Protein AF-A0A964G696-F1 (afdb_monomer)

Structure (mmCIF, N/CA/C/O backbone):
data_AF-A0A964G696-F1
#
_entry.id   AF-A0A964G696-F1
#
loop_
_atom_site.group_PDB
_atom_site.id
_atom_site.type_symbol
_atom_site.label_atom_id
_atom_site.label_alt_id
_atom_site.label_comp_id
_atom_site.label_asym_id
_atom_site.label_entity_id
_atom_site.label_seq_id
_atom_site.pdbx_PDB_ins_code
_atom_site.Cartn_x
_atom_site.Cartn_y
_atom_site.Cartn_z
_atom_site.occupancy
_atom_site.B_iso_or_equiv
_atom_site.auth_seq_id
_atom_site.auth_comp_id
_atom_site.auth_asym_id
_atom_site.auth_atom_id
_atom_site.pdbx_PDB_model_num
ATOM 1 N N . MET A 1 1 ? -50.874 -64.590 1.623 1.00 47.09 1 MET A N 1
ATOM 2 C CA . MET A 1 1 ? -50.664 -63.515 2.616 1.00 47.09 1 MET A CA 1
ATOM 3 C C . MET A 1 1 ? -51.056 -62.200 1.973 1.00 47.09 1 MET A C 1
ATOM 5 O O . MET A 1 1 ? -50.368 -61.728 1.080 1.00 47.09 1 MET A O 1
ATOM 9 N N . THR A 1 2 ? -52.239 -61.701 2.315 1.00 43.28 2 THR A N 1
ATOM 10 C CA . THR A 1 2 ? -52.857 -60.520 1.703 1.00 43.28 2 THR A CA 1
ATOM 11 C C . THR A 1 2 ? -52.390 -59.236 2.377 1.00 43.28 2 THR A C 1
ATOM 13 O O . THR A 1 2 ? -52.289 -59.161 3.595 1.00 43.28 2 THR A O 1
ATOM 16 N N . GLN A 1 3 ? -52.175 -58.209 1.561 1.00 49.41 3 GLN A N 1
ATOM 17 C CA . GLN A 1 3 ? -51.667 -56.861 1.851 1.00 49.41 3 GLN A CA 1
ATOM 18 C C . GLN A 1 3 ? -52.584 -55.996 2.756 1.00 49.41 3 GLN A C 1
ATOM 20 O O . GLN A 1 3 ? -52.529 -54.770 2.703 1.00 49.41 3 GLN A O 1
ATOM 25 N N . LYS A 1 4 ? -53.462 -56.614 3.560 1.00 48.78 4 LYS A N 1
ATOM 26 C CA . LYS A 1 4 ? -54.489 -55.938 4.373 1.00 48.78 4 LYS A CA 1
ATOM 27 C C . LYS A 1 4 ? -54.120 -55.736 5.846 1.00 48.78 4 LYS A C 1
ATOM 29 O O . LYS A 1 4 ? -54.767 -54.919 6.492 1.00 48.78 4 LYS A O 1
ATOM 34 N N . ASP A 1 5 ? -53.042 -56.348 6.335 1.00 48.78 5 ASP A N 1
ATOM 35 C CA . ASP A 1 5 ? -52.674 -56.273 7.762 1.00 48.78 5 ASP A CA 1
ATOM 36 C C . ASP A 1 5 ? -51.611 -55.203 8.088 1.00 48.78 5 ASP A C 1
ATOM 38 O O . ASP A 1 5 ? -51.265 -54.992 9.246 1.00 48.78 5 ASP A O 1
ATOM 42 N N . SER A 1 6 ? -51.119 -54.453 7.092 1.00 50.06 6 SER A N 1
ATOM 43 C CA . SER A 1 6 ? -50.058 -53.446 7.298 1.00 50.06 6 SER A CA 1
ATOM 44 C C . SER A 1 6 ? -50.560 -52.054 7.718 1.00 50.06 6 SER A C 1
ATOM 46 O O . SER A 1 6 ? -49.745 -51.208 8.081 1.00 50.06 6 SER A O 1
ATOM 48 N N . ASN A 1 7 ? -51.870 -51.782 7.678 1.00 47.19 7 ASN A N 1
ATOM 49 C CA . ASN A 1 7 ? -52.412 -50.433 7.920 1.00 47.19 7 ASN A CA 1
ATOM 50 C C . ASN A 1 7 ? -53.021 -50.221 9.317 1.00 47.19 7 ASN A C 1
ATOM 52 O O . ASN A 1 7 ? -53.468 -49.116 9.617 1.00 47.19 7 ASN A O 1
ATOM 56 N N . GLN A 1 8 ? -53.015 -51.225 10.200 1.00 48.66 8 GLN A N 1
ATOM 57 C CA . GLN A 1 8 ? -53.526 -51.060 11.570 1.00 48.66 8 GLN A CA 1
ATOM 58 C C . GLN A 1 8 ? -52.518 -50.441 12.555 1.00 48.66 8 GLN A C 1
ATOM 60 O O . GLN A 1 8 ? -52.926 -49.997 13.625 1.00 48.66 8 GLN A O 1
ATOM 65 N N . TYR A 1 9 ? -51.237 -50.318 12.192 1.00 50.59 9 TYR A N 1
ATOM 66 C CA . TYR A 1 9 ? -50.196 -49.796 13.092 1.00 50.59 9 TYR A CA 1
ATOM 67 C C . TYR A 1 9 ? -49.855 -48.307 12.919 1.00 50.59 9 TYR A C 1
ATOM 69 O O . TYR A 1 9 ? -49.037 -47.781 13.670 1.00 50.59 9 TYR A O 1
ATOM 77 N N . LEU A 1 10 ? -50.497 -47.593 11.987 1.00 53.25 10 LEU A N 1
ATOM 78 C CA . LEU A 1 10 ? -50.198 -46.177 11.708 1.00 53.25 10 LEU A CA 1
ATOM 79 C C . LEU A 1 10 ? -51.356 -45.218 12.001 1.00 53.25 10 LEU A C 1
ATOM 81 O O . LEU A 1 10 ? -51.322 -44.063 11.588 1.00 53.25 10 LEU A O 1
ATOM 85 N N . ASN A 1 11 ? -52.348 -45.641 12.789 1.00 53.19 11 ASN A N 1
ATOM 86 C CA . ASN A 1 11 ? -53.380 -44.736 13.302 1.00 53.19 11 ASN A CA 1
ATOM 87 C C . ASN A 1 11 ? -52.922 -44.034 14.597 1.00 53.19 11 ASN A C 1
ATOM 89 O O . ASN A 1 11 ? -53.646 -43.945 15.592 1.00 53.19 11 ASN A O 1
ATOM 93 N N . LEU A 1 12 ? -51.680 -43.542 14.595 1.00 59.53 12 LEU A N 1
ATOM 94 C CA . LEU A 1 12 ? -51.215 -42.574 15.579 1.00 59.53 12 LEU A CA 1
ATOM 95 C C . LEU A 1 12 ? -51.952 -41.269 15.283 1.00 59.53 12 LEU A C 1
ATOM 97 O O . LEU A 1 12 ? -51.550 -40.501 14.412 1.00 59.53 12 LEU A O 1
ATOM 101 N N . LYS A 1 13 ? -53.073 -41.053 15.987 1.00 69.75 13 LYS A N 1
ATOM 102 C CA . LYS A 1 13 ? -53.839 -39.798 15.968 1.00 69.75 13 LYS A CA 1
ATOM 103 C C . LYS A 1 13 ? -52.855 -38.626 15.953 1.00 69.75 13 LYS A C 1
ATOM 105 O O . LYS A 1 13 ? -52.020 -38.539 16.853 1.00 69.75 13 LYS A O 1
ATOM 110 N N . GLY A 1 14 ? -52.941 -37.749 14.949 1.00 74.44 14 GLY A N 1
ATOM 111 C CA . GLY A 1 14 ? -51.981 -36.653 14.731 1.00 74.44 14 GLY A CA 1
ATOM 112 C C . GLY A 1 14 ? -51.746 -35.767 15.964 1.00 74.44 14 GLY A C 1
ATOM 113 O O . GLY A 1 14 ? -50.665 -35.197 16.135 1.00 74.44 14 GLY A O 1
ATOM 114 N N . ASP A 1 15 ? -52.706 -35.742 16.887 1.00 79.19 15 ASP A N 1
ATOM 115 C CA . ASP A 1 15 ? -52.596 -35.083 18.186 1.00 79.19 15 ASP A CA 1
ATOM 116 C C . ASP A 1 15 ? -51.494 -35.669 19.082 1.00 79.19 15 ASP A C 1
ATOM 118 O O . ASP A 1 15 ? -50.809 -34.918 19.778 1.00 79.19 15 ASP A O 1
ATOM 122 N N . ASN A 1 16 ? -51.275 -36.987 19.059 1.00 81.56 16 ASN A N 1
ATOM 123 C CA . ASN A 1 16 ? -50.225 -37.636 19.848 1.00 81.56 16 ASN A CA 1
ATOM 124 C C . ASN A 1 16 ? -48.836 -37.318 19.290 1.00 81.56 16 ASN A C 1
ATOM 126 O O . ASN A 1 16 ? -47.954 -36.939 20.054 1.00 81.56 16 ASN A O 1
ATOM 130 N N . ILE A 1 17 ? -48.666 -37.354 17.965 1.00 82.81 17 ILE A N 1
ATOM 131 C CA . ILE A 1 17 ? -47.400 -36.981 17.311 1.00 82.81 17 ILE A CA 1
ATOM 132 C C . ILE A 1 17 ? -47.065 -35.511 17.603 1.00 82.81 17 ILE A C 1
ATOM 134 O O . ILE A 1 17 ? -45.935 -35.173 17.953 1.00 82.81 17 ILE A O 1
ATOM 138 N N . THR A 1 18 ? -48.062 -34.626 17.535 1.00 83.75 18 THR A N 1
ATOM 139 C CA . THR A 1 18 ? -47.873 -33.196 17.817 1.00 83.75 18 THR A CA 1
ATOM 140 C C . THR A 1 18 ? -47.471 -32.944 19.275 1.00 83.75 18 THR A C 1
ATOM 142 O O . THR A 1 18 ? -46.629 -32.083 19.550 1.00 83.75 18 THR A O 1
ATOM 145 N N . LYS A 1 19 ? -48.046 -33.697 20.222 1.00 91.00 19 LYS A N 1
ATOM 146 C CA . LYS A 1 19 ? -47.669 -33.640 21.642 1.00 91.00 19 LYS A CA 1
ATOM 147 C C . LYS A 1 19 ? -46.245 -34.147 21.871 1.00 91.00 19 LYS A C 1
ATOM 149 O O . LYS A 1 19 ? -45.488 -33.470 22.565 1.00 91.00 19 LYS A O 1
ATOM 154 N N . GLU A 1 20 ? -45.864 -35.256 21.239 1.00 91.38 20 GLU A N 1
ATOM 155 C CA . GLU A 1 20 ? -44.515 -35.833 21.310 1.00 91.38 20 GLU A CA 1
ATOM 156 C C . GLU A 1 20 ? -43.460 -34.839 20.794 1.00 91.38 20 GLU A C 1
ATOM 158 O O . GLU A 1 20 ? -42.480 -34.545 21.476 1.00 91.38 20 GLU A O 1
ATOM 163 N N . ILE A 1 21 ? -43.706 -34.217 19.633 1.00 90.62 21 ILE A N 1
ATOM 164 C CA . ILE A 1 21 ? -42.807 -33.210 19.045 1.00 90.62 21 ILE A CA 1
ATOM 165 C C . ILE A 1 21 ? -42.656 -31.997 19.970 1.00 90.62 21 ILE A C 1
ATOM 167 O O . ILE A 1 21 ? -41.546 -31.496 20.166 1.00 90.62 21 ILE A O 1
ATOM 171 N N . LYS A 1 22 ? -43.752 -31.509 20.570 1.00 93.50 22 LYS A N 1
ATOM 172 C CA . LYS A 1 22 ? -43.689 -30.398 21.536 1.00 93.50 22 LYS A CA 1
ATOM 173 C C . LYS A 1 22 ? -42.900 -30.776 22.791 1.00 93.50 22 LYS A C 1
ATOM 175 O O . LYS A 1 22 ? -42.138 -29.947 23.287 1.00 93.50 22 LYS A O 1
ATOM 180 N N . LEU A 1 23 ? -43.057 -32.003 23.286 1.00 94.81 23 LEU A N 1
ATOM 181 C CA . LEU A 1 23 ? -42.318 -32.509 24.442 1.00 94.81 23 LEU A CA 1
ATOM 182 C C . LEU A 1 23 ? -40.818 -32.617 24.142 1.00 94.81 23 LEU A C 1
ATOM 184 O O . LEU A 1 23 ? -40.006 -32.152 24.938 1.00 94.81 23 LEU A O 1
ATOM 188 N N . LEU A 1 24 ? -40.450 -33.162 22.980 1.00 93.56 24 LEU A N 1
ATOM 189 C CA . LEU A 1 24 ? -39.056 -33.279 22.550 1.00 93.56 24 LEU A CA 1
ATOM 190 C C . LEU A 1 24 ? -38.396 -31.908 22.370 1.00 93.56 24 LEU A C 1
ATOM 192 O O . LEU A 1 24 ? -37.274 -31.717 22.825 1.00 93.56 24 LEU A O 1
ATOM 196 N N . ARG A 1 25 ? -39.104 -30.922 21.801 1.00 91.94 25 ARG A N 1
ATOM 197 C CA . ARG A 1 25 ? -38.598 -29.541 21.695 1.00 91.94 25 ARG A CA 1
ATOM 198 C C . ARG A 1 25 ? -38.378 -28.885 23.056 1.00 91.94 25 ARG A C 1
ATOM 200 O O . ARG A 1 25 ? -37.387 -28.181 23.225 1.00 91.94 25 ARG A O 1
ATOM 207 N N . ARG A 1 26 ? -39.269 -29.120 24.028 1.00 92.31 26 ARG A N 1
ATOM 208 C CA . ARG A 1 26 ? -39.074 -28.649 25.411 1.00 92.31 26 ARG A CA 1
ATOM 209 C C . ARG A 1 26 ? -37.854 -29.306 26.044 1.00 92.31 26 ARG A C 1
ATOM 211 O O . ARG A 1 26 ? -36.957 -28.587 26.452 1.00 92.31 26 ARG A O 1
ATOM 218 N N . LYS A 1 27 ? -37.751 -30.639 25.990 1.00 93.44 27 LYS A N 1
ATOM 219 C CA . LYS A 1 27 ? -36.580 -31.372 26.500 1.00 93.44 27 LYS A CA 1
ATOM 220 C C . LYS A 1 27 ? -35.277 -30.909 25.850 1.00 93.44 27 LYS A C 1
ATOM 222 O O . LYS A 1 27 ? -34.290 -30.722 26.545 1.00 93.44 27 LYS A O 1
ATOM 227 N N . GLN A 1 28 ? -35.270 -30.678 24.538 1.00 90.25 28 GLN A N 1
ATOM 228 C CA . GLN A 1 28 ? -34.109 -30.131 23.839 1.00 90.25 28 GLN A CA 1
ATOM 229 C C . GLN A 1 28 ? -33.770 -28.720 24.337 1.00 90.25 28 GLN A C 1
ATOM 231 O O . GLN A 1 28 ? -32.606 -28.427 24.577 1.00 90.25 28 GLN A O 1
ATOM 236 N N . SER A 1 29 ? -34.766 -27.852 24.525 1.00 84.38 29 SER A N 1
ATOM 237 C CA . SER A 1 29 ? -34.552 -26.516 25.091 1.00 84.38 29 SER A CA 1
ATOM 238 C C . SER A 1 29 ? -34.012 -26.578 26.520 1.00 84.38 29 SER A C 1
ATOM 240 O O . SER A 1 29 ? -33.112 -25.813 26.849 1.00 84.38 29 SER A O 1
ATOM 242 N N . ASP A 1 30 ? -34.521 -27.491 27.344 1.00 84.00 30 ASP A N 1
ATOM 243 C CA . ASP A 1 30 ? -34.098 -27.678 28.734 1.00 84.00 30 ASP A CA 1
ATOM 244 C C . ASP A 1 30 ? -32.664 -28.218 28.811 1.00 84.00 30 ASP A C 1
ATOM 246 O O . ASP A 1 30 ? -31.877 -27.745 29.625 1.00 84.00 30 ASP A O 1
ATOM 250 N N . ILE A 1 31 ? -32.296 -29.141 27.913 1.00 83.88 31 ILE A N 1
ATOM 251 C CA . ILE A 1 31 ? -30.923 -29.647 27.773 1.00 83.88 31 ILE A CA 1
ATOM 252 C C . ILE A 1 31 ? -29.988 -28.540 27.291 1.00 83.88 31 ILE A C 1
ATOM 254 O O . ILE A 1 31 ? -28.876 -28.436 27.789 1.00 83.88 31 ILE A O 1
ATOM 258 N N . MET A 1 32 ? -30.417 -27.705 26.342 1.00 78.38 32 MET A N 1
ATOM 259 C CA . MET A 1 32 ? -29.575 -26.652 25.767 1.00 78.38 32 MET A CA 1
ATOM 260 C C . MET A 1 32 ? -29.472 -25.408 26.655 1.00 78.38 32 MET A C 1
ATOM 262 O O . MET A 1 32 ? -28.499 -24.674 26.534 1.00 78.38 32 MET A O 1
ATOM 266 N N . ASN A 1 33 ? -30.438 -25.141 27.538 1.00 77.94 33 ASN A N 1
ATOM 267 C CA . ASN A 1 33 ? -30.478 -23.925 28.360 1.00 77.94 33 ASN A CA 1
ATOM 268 C C . ASN A 1 33 ? -29.232 -23.722 29.249 1.00 77.94 33 ASN A C 1
ATOM 270 O O . ASN A 1 33 ? -28.712 -22.606 29.279 1.00 77.94 33 ASN A O 1
ATOM 274 N N . PRO A 1 34 ? -28.699 -24.755 29.930 1.00 67.62 34 PRO A N 1
ATOM 275 C CA . PRO A 1 34 ? -27.442 -24.656 30.672 1.00 67.62 34 PRO A CA 1
ATOM 276 C C . PRO A 1 34 ? -26.240 -24.293 29.790 1.00 67.62 34 PRO A C 1
ATOM 278 O O . PRO A 1 34 ? -25.375 -23.542 30.228 1.00 67.62 34 PRO A O 1
ATOM 281 N N . TYR A 1 35 ? -26.218 -24.767 28.540 1.00 64.19 35 TYR A N 1
ATOM 282 C CA . TYR A 1 35 ? -25.148 -24.508 27.564 1.00 64.19 35 TYR A CA 1
ATOM 283 C C . TYR A 1 35 ? -25.383 -23.253 26.711 1.00 64.19 35 TYR A C 1
ATOM 285 O O . TYR A 1 35 ? -24.509 -22.846 25.953 1.00 64.19 35 TYR A O 1
ATOM 293 N N . ARG A 1 36 ? -26.565 -22.634 26.820 1.00 62.12 36 ARG A N 1
ATOM 294 C CA . ARG A 1 36 ? -26.871 -21.308 26.265 1.00 62.12 36 ARG A CA 1
ATOM 295 C C . ARG A 1 36 ? -26.379 -20.177 27.149 1.00 62.12 36 ARG A C 1
ATOM 297 O O . ARG A 1 36 ? -26.422 -19.027 26.714 1.00 62.12 36 ARG A O 1
ATOM 304 N N . ARG A 1 37 ? -25.929 -20.470 28.373 1.00 52.91 37 ARG A N 1
ATOM 305 C CA . ARG A 1 37 ? -25.143 -19.482 29.097 1.00 52.91 37 ARG A CA 1
ATOM 306 C C . ARG A 1 37 ? -23.894 -19.213 28.257 1.00 52.91 37 ARG A C 1
ATOM 308 O O . ARG A 1 37 ? -23.251 -20.179 27.844 1.00 52.91 37 ARG A O 1
ATOM 315 N N . PRO A 1 38 ? -23.576 -17.947 27.948 1.00 58.44 38 PRO A N 1
ATOM 316 C CA . PRO A 1 38 ? -22.376 -17.651 27.189 1.00 58.44 38 PRO A CA 1
ATOM 317 C C . PRO A 1 38 ? -21.189 -18.288 27.915 1.00 58.44 38 PRO A C 1
ATOM 319 O O . PRO A 1 38 ? -21.147 -18.310 29.149 1.00 58.44 38 PRO A O 1
ATOM 322 N N . ILE A 1 39 ? -20.259 -18.865 27.153 1.00 50.28 39 ILE A N 1
ATOM 323 C CA . ILE A 1 39 ? -19.068 -19.558 27.677 1.00 50.28 39 ILE A CA 1
ATOM 324 C C . ILE A 1 39 ? -18.286 -18.657 28.657 1.00 50.28 39 ILE A C 1
ATOM 326 O O . ILE A 1 39 ? -17.635 -19.162 29.567 1.00 50.28 39 ILE A O 1
ATOM 330 N N . SER A 1 40 ? -18.459 -17.333 28.562 1.00 47.84 40 SER A N 1
ATOM 331 C CA . SER A 1 40 ? -17.992 -16.331 29.530 1.00 47.84 40 SER A CA 1
ATOM 332 C C . SER A 1 40 ? -18.479 -16.526 30.975 1.00 47.84 40 SER A C 1
ATOM 334 O O . SER A 1 40 ? -17.902 -15.954 31.888 1.00 47.84 40 SER A O 1
ATOM 336 N N . SER A 1 41 ? -19.509 -17.338 31.222 1.00 50.50 41 SER A N 1
ATOM 337 C CA . SER A 1 41 ? -20.069 -17.575 32.563 1.00 50.50 41 SER A CA 1
ATOM 338 C C . SER A 1 41 ? -19.532 -18.819 33.281 1.00 50.50 41 SER A C 1
ATOM 340 O O . SER A 1 41 ? -19.914 -19.060 34.426 1.00 50.50 41 SER A O 1
ATOM 342 N N . ILE A 1 42 ? -18.700 -19.639 32.624 1.00 52.41 42 ILE A N 1
ATOM 343 C CA . ILE A 1 42 ? -18.319 -20.972 33.132 1.00 52.41 42 ILE A CA 1
ATOM 344 C C . ILE A 1 42 ? -16.922 -20.993 33.783 1.00 52.41 42 ILE A C 1
ATOM 346 O O . ILE A 1 42 ? -16.623 -21.931 34.515 1.00 52.41 42 ILE A O 1
ATOM 350 N N . LEU A 1 43 ? -16.101 -19.946 33.642 1.00 52.47 43 LEU A N 1
ATOM 351 C CA . LEU A 1 43 ? -14.835 -19.820 34.380 1.00 52.47 43 LEU A CA 1
ATOM 352 C C . LEU A 1 43 ? -14.633 -18.376 34.873 1.00 52.47 43 LEU A C 1
ATOM 354 O O . LEU A 1 43 ? -14.249 -17.521 34.080 1.00 52.47 43 LEU A O 1
ATOM 358 N N . PRO A 1 44 ? -14.884 -18.087 36.165 1.00 47.56 44 PRO A N 1
ATOM 359 C CA . PRO A 1 44 ? -14.639 -16.792 36.785 1.00 47.56 44 PRO A CA 1
ATOM 360 C C . PRO A 1 44 ? -13.194 -16.715 37.296 1.00 47.56 44 PRO A C 1
ATOM 362 O O . PRO A 1 44 ? -12.949 -16.335 38.437 1.00 47.56 44 PRO A O 1
ATOM 365 N N . GLU A 1 45 ? -12.216 -17.099 36.478 1.00 53.97 45 GLU A N 1
ATOM 366 C CA . GLU A 1 45 ? -10.932 -16.419 36.613 1.00 53.97 45 GLU A CA 1
ATOM 367 C C . GLU A 1 45 ? -11.196 -15.034 36.037 1.00 53.97 45 GLU A C 1
ATOM 369 O O . GLU A 1 45 ? -11.370 -14.893 34.828 1.00 53.97 45 GLU A O 1
ATOM 374 N N . GLU A 1 46 ? -11.401 -14.052 36.920 1.00 53.25 46 GLU A N 1
ATOM 375 C CA . GLU A 1 46 ? -11.688 -12.663 36.570 1.00 53.25 46 GLU A CA 1
ATOM 376 C C . GLU A 1 46 ? -10.768 -12.230 35.427 1.00 53.25 46 GLU A C 1
ATOM 378 O O . GLU A 1 46 ? -9.565 -12.025 35.616 1.00 53.25 46 GLU A O 1
ATOM 383 N N . ARG A 1 47 ? -11.320 -12.126 34.214 1.00 57.66 47 ARG A N 1
ATOM 384 C CA . ARG A 1 47 ? -10.562 -11.657 33.060 1.00 57.66 47 ARG A CA 1
ATOM 385 C C . ARG A 1 47 ? -10.164 -10.221 33.358 1.00 57.66 47 ARG A C 1
ATOM 387 O O . ARG A 1 47 ? -10.981 -9.309 33.246 1.00 57.66 47 ARG A O 1
ATOM 394 N N . GLN A 1 48 ? -8.902 -10.010 33.730 1.00 58.06 48 GLN A N 1
ATOM 395 C CA . GLN A 1 48 ? -8.370 -8.687 34.086 1.00 58.06 48 GLN A CA 1
ATOM 396 C C . GLN A 1 48 ? -8.656 -7.627 33.003 1.00 58.06 48 GLN A C 1
ATOM 398 O O . GLN A 1 48 ? -8.795 -6.443 33.310 1.00 58.06 48 GLN A O 1
ATOM 403 N N . VAL A 1 49 ? -8.806 -8.067 31.749 1.00 62.38 49 VAL A N 1
ATOM 404 C CA . VAL A 1 49 ? -9.026 -7.244 30.550 1.00 62.38 49 VAL A CA 1
ATOM 405 C C . VAL A 1 49 ? -10.430 -6.633 30.462 1.00 62.38 49 VAL A C 1
ATOM 407 O O . VAL A 1 49 ? -10.606 -5.622 29.786 1.00 62.38 49 VAL A O 1
ATOM 410 N N . GLU A 1 50 ? -11.431 -7.178 31.161 1.00 69.50 50 GLU A N 1
ATOM 411 C CA . GLU A 1 50 ? -12.778 -6.584 31.173 1.00 69.50 50 GLU A CA 1
ATOM 412 C C . GLU A 1 50 ? -12.835 -5.294 32.002 1.00 69.50 50 GLU A C 1
ATOM 414 O O . GLU A 1 50 ? -13.596 -4.382 31.679 1.00 69.50 50 GLU A O 1
ATOM 419 N N . ASN A 1 51 ? -11.982 -5.185 33.026 1.00 79.31 51 ASN A N 1
ATOM 420 C CA . ASN A 1 51 ? -12.033 -4.093 33.999 1.00 79.31 51 ASN A CA 1
ATOM 421 C C . ASN A 1 51 ? -10.811 -3.165 33.961 1.00 79.31 51 ASN A C 1
ATOM 423 O O . ASN A 1 51 ? -10.864 -2.080 34.537 1.00 79.31 51 ASN A O 1
ATOM 427 N N . THR A 1 52 ? -9.734 -3.554 33.272 1.00 89.12 52 THR A N 1
ATOM 428 C CA . THR A 1 52 ? -8.471 -2.802 33.254 1.00 89.12 52 THR A CA 1
ATOM 429 C C . THR A 1 52 ? -8.072 -2.442 31.829 1.00 89.12 52 THR A C 1
ATOM 431 O O . THR A 1 52 ? -8.143 -3.269 30.916 1.00 89.12 52 THR A O 1
ATOM 434 N N . LEU A 1 53 ? -7.639 -1.196 31.630 1.00 92.06 53 LEU A N 1
ATOM 435 C CA . LEU A 1 53 ? -7.043 -0.773 30.367 1.00 92.06 53 LEU A CA 1
ATOM 436 C C . LEU A 1 53 ? -5.689 -1.470 30.185 1.00 92.06 53 LEU A C 1
ATOM 438 O O . LEU A 1 53 ? -4.878 -1.509 31.106 1.00 92.06 53 LEU A O 1
ATOM 442 N N . LEU A 1 54 ? -5.435 -1.994 28.985 1.00 90.94 54 LEU A N 1
ATOM 443 C CA . LEU A 1 54 ? -4.151 -2.604 28.610 1.00 90.94 54 LEU A CA 1
ATOM 444 C C . LEU A 1 54 ? -3.047 -1.569 28.353 1.00 90.94 54 LEU A C 1
ATOM 446 O O . LEU A 1 54 ? -1.931 -1.938 27.997 1.00 90.94 54 LEU A O 1
ATOM 450 N N . PHE A 1 55 ? -3.371 -0.287 28.485 1.00 91.38 55 PHE A N 1
ATOM 451 C CA . PHE A 1 55 ? -2.525 0.818 28.077 1.00 91.38 55 PHE A CA 1
ATOM 452 C C . PHE A 1 55 ? -2.656 1.994 29.036 1.00 91.38 55 PHE A C 1
ATOM 454 O O . PHE A 1 55 ? -3.710 2.211 29.640 1.00 91.38 55 PHE A O 1
ATOM 461 N N . ASP A 1 56 ? -1.583 2.767 29.148 1.00 92.88 56 ASP A N 1
ATOM 462 C CA . ASP A 1 56 ? -1.587 4.036 29.854 1.00 92.88 56 ASP A CA 1
ATOM 463 C C . ASP A 1 56 ? -2.048 5.133 28.892 1.00 92.88 56 ASP A C 1
ATOM 465 O O . ASP A 1 56 ? -1.384 5.462 27.906 1.00 92.88 56 ASP A O 1
ATOM 469 N N . GLU A 1 57 ? -3.209 5.731 29.171 1.00 88.19 57 GLU A N 1
ATOM 470 C CA . GLU A 1 57 ? -3.807 6.726 28.276 1.00 88.19 57 GLU A CA 1
ATOM 471 C C . GLU A 1 57 ? -2.886 7.916 27.978 1.00 88.19 57 GLU A C 1
ATOM 473 O O . GLU A 1 57 ? -3.084 8.595 26.965 1.00 88.19 57 GLU A O 1
ATOM 478 N N . LYS A 1 58 ? -1.914 8.224 28.843 1.00 87.12 58 LYS A N 1
ATOM 479 C CA . LYS A 1 58 ? -0.987 9.332 28.634 1.00 87.12 58 LYS A CA 1
ATOM 480 C C . LYS A 1 58 ? 0.215 8.878 27.811 1.00 87.12 58 LYS A C 1
ATOM 482 O O . LYS A 1 58 ? 0.430 9.431 26.734 1.00 87.12 58 LYS A O 1
ATOM 487 N N . THR A 1 59 ? 0.953 7.880 28.284 1.00 91.81 59 THR A N 1
ATOM 488 C CA . THR A 1 59 ? 2.194 7.407 27.662 1.00 91.81 59 THR A CA 1
ATOM 489 C C . THR A 1 59 ? 1.943 6.795 26.287 1.00 91.81 59 THR A C 1
ATOM 491 O O . THR A 1 59 ? 2.637 7.143 25.332 1.00 91.81 59 THR A O 1
ATOM 494 N N . ASP A 1 60 ? 0.914 5.960 26.129 1.00 94.44 60 ASP A N 1
ATOM 495 C CA . ASP A 1 60 ? 0.622 5.345 24.830 1.00 94.44 60 ASP A CA 1
ATOM 496 C C . ASP A 1 60 ? 0.087 6.368 23.820 1.00 94.44 60 ASP A C 1
ATOM 498 O O . ASP A 1 60 ? 0.454 6.339 22.643 1.00 94.44 60 ASP A O 1
ATOM 502 N N . SER A 1 61 ? -0.715 7.342 24.268 1.00 90.31 61 SER A N 1
ATOM 503 C CA . SER A 1 61 ? -1.164 8.436 23.394 1.00 90.31 61 SER A CA 1
ATOM 504 C C . SER A 1 61 ? -0.009 9.324 22.927 1.00 90.31 61 SER A C 1
ATOM 506 O O . SER A 1 61 ? -0.052 9.813 21.798 1.00 90.31 61 SER A O 1
ATOM 508 N N . GLU A 1 62 ? 1.007 9.547 23.766 1.00 92.44 62 GLU A N 1
ATOM 509 C CA . GLU A 1 62 ? 2.239 10.254 23.391 1.00 92.44 62 GLU A CA 1
ATOM 510 C C . GLU A 1 62 ? 3.033 9.453 22.348 1.00 92.44 62 GLU A C 1
ATOM 512 O O . GLU A 1 62 ? 3.375 10.001 21.302 1.00 92.44 62 GLU A O 1
ATOM 517 N N . ALA A 1 63 ? 3.202 8.140 22.537 1.00 94.44 63 ALA A N 1
ATOM 518 C CA . ALA A 1 63 ? 3.871 7.280 21.557 1.00 94.44 63 ALA A CA 1
ATOM 519 C C . ALA A 1 63 ? 3.148 7.252 20.193 1.00 94.44 63 ALA A C 1
ATOM 521 O O . ALA A 1 63 ? 3.775 7.303 19.129 1.00 94.44 63 ALA A O 1
ATOM 522 N N . TYR A 1 64 ? 1.813 7.207 20.200 1.00 94.81 64 TYR A N 1
ATOM 523 C CA . TYR A 1 64 ? 1.009 7.316 18.981 1.00 94.81 64 TYR A CA 1
ATOM 524 C C . TYR A 1 64 ? 1.113 8.690 18.339 1.00 94.81 64 TYR A C 1
ATOM 526 O O . TYR A 1 64 ? 1.220 8.787 17.115 1.00 94.81 64 TYR A O 1
ATOM 534 N N . TYR A 1 65 ? 1.101 9.750 19.142 1.00 93.81 65 TYR A N 1
ATOM 535 C CA . TYR A 1 65 ? 1.318 11.095 18.641 1.00 93.81 65 TYR A CA 1
ATOM 536 C C . TYR A 1 65 ? 2.682 11.206 17.966 1.00 93.81 65 TYR A C 1
ATOM 538 O O . TYR A 1 65 ? 2.724 11.633 16.822 1.00 93.81 65 TYR A O 1
ATOM 546 N N . ASP A 1 66 ? 3.768 10.741 18.578 1.00 93.56 66 ASP A N 1
ATOM 547 C CA . ASP A 1 66 ? 5.101 10.803 17.972 1.00 93.56 66 ASP A CA 1
ATOM 548 C C . ASP A 1 66 ? 5.136 10.079 16.623 1.00 93.56 66 ASP A C 1
ATOM 550 O O . ASP A 1 66 ? 5.632 10.621 15.630 1.00 93.56 66 ASP A O 1
ATOM 554 N N . ARG A 1 67 ? 4.503 8.901 16.544 1.00 94.31 67 ARG A N 1
ATOM 555 C CA . ARG A 1 67 ? 4.394 8.122 15.306 1.00 94.31 67 ARG A CA 1
ATOM 556 C C . ARG A 1 67 ? 3.576 8.828 14.223 1.00 94.31 67 ARG A C 1
ATOM 558 O O . ARG A 1 67 ? 3.956 8.781 13.054 1.00 94.31 67 ARG A O 1
ATOM 565 N N . PHE A 1 68 ? 2.449 9.444 14.577 1.00 94.12 68 PHE A N 1
ATOM 566 C CA . PHE A 1 68 ? 1.485 10.003 13.620 1.00 94.12 68 PHE A CA 1
ATOM 567 C C . PHE A 1 68 ? 1.561 11.531 13.468 1.00 94.12 68 PHE A C 1
ATOM 569 O O . PHE A 1 68 ? 0.849 12.093 12.637 1.00 94.12 68 PHE A O 1
ATOM 576 N N . SER A 1 69 ? 2.422 12.209 14.229 1.00 91.25 69 SER A N 1
ATOM 577 C CA . SER A 1 69 ? 2.581 13.674 14.283 1.00 91.25 69 SER A CA 1
ATOM 578 C C . SER A 1 69 ? 2.870 14.273 12.910 1.00 91.25 69 SER A C 1
ATOM 580 O O . SER A 1 69 ? 2.372 15.341 12.563 1.00 91.25 69 SER A O 1
ATOM 582 N N . ASN A 1 70 ? 3.612 13.528 12.093 1.00 88.00 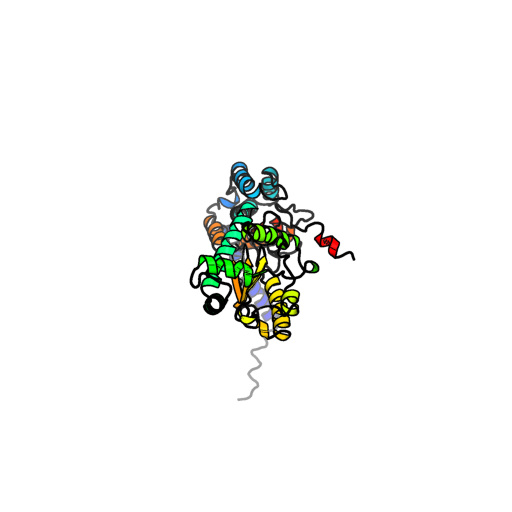70 ASN A N 1
ATOM 583 C CA . ASN A 1 70 ? 3.959 13.900 10.731 1.00 88.00 70 ASN A CA 1
ATOM 584 C C . ASN A 1 70 ? 2.816 13.696 9.728 1.00 88.00 70 ASN A C 1
ATOM 586 O O . ASN A 1 70 ? 3.049 13.866 8.540 1.00 88.00 70 ASN A O 1
ATOM 590 N N . TRP A 1 71 ? 1.611 13.280 10.115 1.00 88.69 71 TRP A N 1
ATOM 591 C CA . TRP A 1 71 ? 0.485 13.140 9.185 1.00 88.69 71 TRP A CA 1
ATOM 592 C C . TRP A 1 71 ? -0.074 14.510 8.759 1.00 88.69 71 TRP A C 1
ATOM 594 O O . TRP A 1 71 ? -0.261 15.395 9.592 1.00 88.69 71 TRP A O 1
ATOM 604 N N . GLU A 1 72 ? -0.376 14.690 7.465 1.00 83.19 72 GLU A N 1
ATOM 605 C CA . GLU A 1 72 ? -0.742 15.998 6.878 1.00 83.19 72 GLU A CA 1
ATOM 606 C C . GLU A 1 72 ? -1.991 16.627 7.522 1.00 83.19 72 GLU A C 1
ATOM 608 O O . GLU A 1 72 ? -2.109 17.846 7.591 1.00 83.19 72 GLU A O 1
ATOM 613 N N . GLY A 1 73 ? -2.916 15.815 8.042 1.00 79.06 73 GLY A N 1
ATOM 614 C CA . GLY A 1 73 ? -4.137 16.306 8.684 1.00 79.06 73 GLY A CA 1
ATOM 615 C C . GLY A 1 73 ? -4.009 16.669 10.168 1.00 79.06 73 GLY A C 1
ATOM 616 O O . GLY A 1 73 ? -5.050 16.892 10.784 1.00 79.06 73 GLY A O 1
ATOM 617 N N . SER A 1 74 ? -2.786 16.702 10.717 1.00 80.81 74 SER A N 1
ATOM 618 C CA . SER A 1 74 ? -2.445 17.038 12.111 1.00 80.81 74 SER A CA 1
ATOM 619 C C . SER A 1 74 ? -3.173 16.183 13.161 1.00 80.81 74 SER A C 1
ATOM 621 O O . SER A 1 74 ? -4.353 16.369 13.457 1.00 80.81 74 SER A O 1
ATOM 623 N N . ILE A 1 75 ? -2.452 15.244 13.776 1.00 92.12 75 ILE A N 1
ATOM 624 C CA . ILE A 1 75 ? -2.948 14.455 14.913 1.00 92.12 75 ILE A CA 1
ATOM 625 C C . ILE A 1 75 ? -2.383 15.038 16.205 1.00 92.12 75 ILE A C 1
ATOM 627 O O . ILE A 1 75 ? -1.205 15.360 16.269 1.00 92.12 75 ILE A O 1
ATOM 631 N N . SER A 1 76 ? -3.223 15.171 17.231 1.00 94.75 76 SER A N 1
ATOM 632 C CA . SER A 1 76 ? -2.817 15.557 18.585 1.00 94.75 76 SER A CA 1
ATOM 633 C C . SER A 1 76 ? -3.051 14.404 19.560 1.00 94.75 76 SER A C 1
ATOM 635 O O . SER A 1 76 ? -3.920 13.559 19.332 1.00 94.75 76 SER A O 1
ATOM 637 N N . THR A 1 77 ? -2.325 14.397 20.680 1.00 95.75 77 THR A N 1
ATOM 638 C CA . THR A 1 77 ? -2.557 13.456 21.793 1.00 95.75 77 THR A CA 1
ATOM 639 C C . THR A 1 77 ? -4.005 13.505 22.280 1.00 95.75 77 THR A C 1
ATOM 641 O O . THR A 1 77 ? -4.625 12.467 22.496 1.00 95.75 77 THR A O 1
ATOM 644 N N . LYS A 1 78 ? -4.584 14.713 22.368 1.00 95.81 78 LYS A N 1
ATOM 645 C CA . LYS A 1 78 ? -6.002 14.909 22.688 1.00 95.81 78 LYS A CA 1
ATOM 646 C C . LYS A 1 78 ? -6.905 14.176 21.693 1.00 95.81 78 LYS A C 1
ATOM 648 O O . LYS A 1 78 ? -7.774 13.436 22.123 1.00 95.81 78 LYS A O 1
ATOM 653 N N . LYS A 1 79 ? -6.670 14.319 20.383 1.00 95.88 79 LYS A N 1
ATOM 654 C CA . LYS A 1 79 ? -7.482 13.649 19.356 1.00 95.88 79 LYS A CA 1
ATOM 655 C C . LYS A 1 79 ? -7.408 12.123 19.460 1.00 95.88 79 LYS A C 1
ATOM 657 O O . LYS A 1 79 ? -8.418 11.457 19.278 1.00 95.88 79 LYS A O 1
ATOM 662 N N . ILE A 1 80 ? -6.228 11.572 19.748 1.00 96.62 80 ILE A N 1
ATOM 663 C CA . ILE A 1 80 ? -6.046 10.126 19.948 1.00 96.62 80 ILE A CA 1
ATOM 664 C C . ILE A 1 80 ? -6.848 9.648 21.164 1.00 96.62 80 ILE A C 1
ATOM 666 O O . ILE A 1 80 ? -7.588 8.672 21.058 1.00 96.62 80 ILE A O 1
ATOM 670 N N . ARG A 1 81 ? -6.761 10.369 22.288 1.00 96.69 81 ARG A N 1
ATOM 671 C CA . ARG A 1 81 ? -7.534 10.064 23.499 1.00 96.69 81 ARG A CA 1
ATOM 672 C C . ARG A 1 81 ? -9.038 10.179 23.260 1.00 96.69 81 ARG A C 1
ATOM 674 O O . ARG A 1 81 ? -9.784 9.280 23.626 1.00 96.69 81 ARG A O 1
ATOM 681 N N . ASP A 1 82 ? -9.477 11.254 22.611 1.00 96.88 82 ASP A N 1
ATOM 682 C CA . ASP A 1 82 ? -10.881 11.475 22.262 1.00 96.88 82 ASP A CA 1
ATOM 683 C C . ASP A 1 82 ? -11.386 10.361 21.327 1.00 96.88 82 ASP A C 1
ATOM 685 O O . ASP A 1 82 ? -12.497 9.869 21.501 1.00 96.88 82 ASP A O 1
ATOM 689 N N . TRP A 1 83 ? -10.556 9.891 20.387 1.00 97.62 83 TRP A N 1
ATOM 690 C CA . TRP A 1 83 ? -10.862 8.739 19.534 1.00 97.62 83 TRP A CA 1
ATOM 691 C C . TRP A 1 83 ? -11.004 7.434 20.329 1.00 97.62 83 TRP A C 1
ATOM 693 O O . TRP A 1 83 ? -12.009 6.744 20.171 1.00 97.62 83 TRP A O 1
ATOM 703 N N . LEU A 1 84 ? -10.073 7.126 21.238 1.00 97.56 84 LEU A N 1
ATOM 704 C CA . LEU A 1 84 ? -10.171 5.956 22.125 1.00 97.56 84 LEU A CA 1
ATOM 705 C C . LEU A 1 84 ? -11.389 6.037 23.064 1.00 97.56 84 LEU A C 1
ATOM 707 O O . LEU A 1 84 ? -12.006 5.025 23.381 1.00 97.56 84 LEU A O 1
ATOM 711 N N . ASN A 1 85 ? -11.800 7.238 23.465 1.00 97.06 85 ASN A N 1
ATOM 712 C CA . ASN A 1 85 ? -12.964 7.437 24.327 1.00 97.06 85 ASN A CA 1
ATOM 713 C C . ASN A 1 85 ? -14.318 7.301 23.615 1.00 97.06 85 ASN A C 1
ATOM 715 O O . ASN A 1 85 ? -15.345 7.283 24.290 1.00 97.06 85 ASN A O 1
ATOM 719 N N . GLN A 1 86 ? -14.349 7.151 22.285 1.00 97.81 86 GLN A N 1
ATOM 720 C CA . GLN A 1 86 ? -15.585 6.848 21.549 1.00 97.81 86 GLN A CA 1
ATOM 721 C C . GLN A 1 86 ? -16.010 5.371 21.647 1.00 97.81 86 GLN A C 1
ATOM 723 O O . GLN A 1 86 ? -17.159 5.048 21.314 1.00 97.81 86 GLN A O 1
ATOM 728 N N . PHE A 1 87 ? -15.106 4.486 22.086 1.00 97.81 87 PHE A N 1
ATOM 729 C CA . PHE A 1 87 ? -15.368 3.064 22.303 1.00 97.81 87 PHE A CA 1
ATOM 730 C C . PHE A 1 87 ? -16.040 2.839 23.668 1.00 97.81 87 PHE A C 1
ATOM 732 O O . PHE A 1 87 ? -15.617 3.384 24.687 1.00 97.81 87 PHE A O 1
ATOM 739 N N . GLU A 1 88 ? -17.125 2.066 23.663 1.00 96.88 88 GLU A N 1
ATOM 740 C CA . GLU A 1 88 ? -18.123 2.011 24.741 1.00 96.88 88 GLU A CA 1
ATOM 741 C C . GLU A 1 88 ? -17.667 1.229 25.975 1.00 96.88 88 GLU A C 1
ATOM 743 O O . GLU A 1 88 ? -18.019 1.597 27.093 1.00 96.88 88 GLU A O 1
ATOM 748 N N . THR A 1 89 ? -16.903 0.154 25.785 1.00 96.12 89 THR A N 1
ATOM 749 C CA . THR A 1 89 ? -16.445 -0.719 26.873 1.00 96.12 89 THR A CA 1
ATOM 750 C C . THR A 1 89 ? -14.926 -0.665 27.012 1.00 96.12 89 THR A C 1
ATOM 752 O O . THR A 1 89 ? -14.214 -0.334 26.062 1.00 96.12 89 THR A O 1
ATOM 755 N N . THR A 1 90 ? -14.404 -1.025 28.186 1.00 95.50 90 THR A N 1
ATOM 756 C CA . THR A 1 90 ? -12.956 -1.190 28.405 1.00 95.50 90 THR A CA 1
ATOM 757 C C . THR A 1 90 ? -12.360 -2.209 27.431 1.00 95.50 90 THR A C 1
ATOM 759 O O . THR A 1 90 ? -11.311 -1.954 26.844 1.00 95.50 90 THR A O 1
ATOM 762 N N . MET A 1 91 ? -13.072 -3.311 27.174 1.00 95.81 91 MET A N 1
ATOM 763 C CA . MET A 1 91 ? -12.687 -4.311 26.174 1.00 95.81 91 MET A CA 1
ATOM 764 C C . MET A 1 91 ? -12.584 -3.702 24.767 1.00 95.81 91 MET A C 1
ATOM 766 O O . MET A 1 91 ? -11.578 -3.887 24.085 1.00 95.81 91 MET A O 1
ATOM 770 N N . ASP A 1 92 ? -13.576 -2.909 24.351 1.00 97.56 92 ASP A N 1
ATOM 771 C CA . ASP A 1 92 ? -13.569 -2.242 23.046 1.00 97.56 92 ASP A CA 1
ATOM 772 C C . ASP A 1 92 ? -12.377 -1.275 22.932 1.00 97.56 92 ASP A C 1
ATOM 774 O O . ASP A 1 92 ? -11.684 -1.250 21.913 1.00 97.56 92 ASP A O 1
ATOM 778 N N . LYS A 1 93 ? -12.085 -0.512 23.995 1.00 97.44 93 LYS A N 1
ATOM 779 C CA . LYS A 1 93 ? -10.906 0.368 24.055 1.00 97.44 93 LYS A CA 1
ATOM 780 C C . LYS A 1 93 ? -9.600 -0.415 23.936 1.00 97.44 93 LYS A C 1
ATOM 782 O O . LYS A 1 93 ? -8.708 0.007 23.203 1.00 97.44 93 LYS A O 1
ATOM 787 N N . ASN A 1 94 ? -9.499 -1.556 24.612 1.00 96.88 94 ASN A N 1
ATOM 788 C CA . ASN A 1 94 ? -8.332 -2.434 24.570 1.00 96.88 94 ASN A CA 1
ATOM 789 C C . ASN A 1 94 ? -8.098 -3.001 23.163 1.00 96.88 94 ASN A C 1
ATOM 791 O O . ASN A 1 94 ? -6.981 -2.933 22.647 1.00 96.88 94 ASN A O 1
ATOM 795 N N . ILE A 1 95 ? -9.151 -3.474 22.490 1.00 97.94 95 ILE A N 1
ATOM 796 C CA . ILE A 1 95 ? -9.057 -3.942 21.101 1.00 97.94 95 ILE A CA 1
ATOM 797 C C . ILE A 1 95 ? -8.663 -2.787 20.167 1.00 97.94 95 ILE A C 1
ATOM 799 O O . ILE A 1 95 ? -7.769 -2.943 19.330 1.00 97.94 95 ILE A O 1
ATOM 803 N N . ALA A 1 96 ? -9.282 -1.612 20.314 1.00 98.19 96 ALA A N 1
ATOM 804 C CA . ALA A 1 96 ? -8.952 -0.432 19.518 1.00 98.19 96 ALA A CA 1
ATOM 805 C C . ALA A 1 96 ? -7.484 -0.008 19.686 1.00 98.19 96 ALA A C 1
ATOM 807 O O . ALA A 1 96 ? -6.813 0.283 18.692 1.00 98.19 96 ALA A O 1
ATOM 808 N N . HIS A 1 97 ? -6.978 -0.023 20.922 1.00 97.38 97 HIS A N 1
ATOM 809 C CA . HIS A 1 97 ? -5.576 0.221 21.249 1.00 97.38 97 HIS A CA 1
ATOM 810 C C . HIS A 1 97 ? -4.652 -0.791 20.558 1.00 97.38 97 HIS A C 1
ATOM 812 O O . HIS A 1 97 ? -3.712 -0.387 19.873 1.00 97.38 97 HIS A O 1
ATOM 818 N N . ILE A 1 98 ? -4.945 -2.095 20.646 1.00 97.38 98 ILE A N 1
ATOM 819 C CA . ILE A 1 98 ? -4.145 -3.143 19.989 1.00 97.38 98 ILE A CA 1
ATOM 820 C C . ILE A 1 98 ? -4.049 -2.876 18.481 1.00 97.38 98 ILE A C 1
ATOM 822 O O . ILE A 1 98 ? -2.948 -2.864 17.921 1.00 97.38 98 ILE A O 1
ATOM 826 N N . LEU A 1 99 ? -5.175 -2.579 17.825 1.00 98.25 99 LEU A N 1
ATOM 827 C CA . LEU A 1 99 ? -5.189 -2.272 16.392 1.00 98.25 99 LEU A CA 1
ATOM 828 C C . LEU A 1 99 ? -4.406 -1.000 16.062 1.00 98.25 99 LEU A C 1
ATOM 830 O O . LEU A 1 99 ? -3.659 -0.987 15.083 1.00 98.25 99 LEU A O 1
ATOM 834 N N . LEU A 1 100 ? -4.545 0.054 16.872 1.00 97.69 100 LEU A N 1
ATOM 835 C CA . LEU A 1 100 ? -3.809 1.305 16.694 1.00 97.69 100 LEU A CA 1
ATOM 836 C C . LEU A 1 100 ? -2.295 1.106 16.877 1.00 97.69 100 LEU A C 1
ATOM 838 O O . LEU A 1 100 ? -1.507 1.650 16.101 1.00 97.69 100 LEU A O 1
ATOM 842 N N . SER A 1 101 ? -1.879 0.262 17.826 1.00 96.88 101 SER A N 1
ATOM 843 C CA . SER A 1 101 ? -0.468 -0.055 18.079 1.00 96.88 101 SER A CA 1
ATOM 844 C C . SER A 1 101 ? 0.215 -0.692 16.864 1.00 96.88 101 SER A C 1
ATOM 846 O O . SER A 1 101 ? 1.371 -0.392 16.546 1.00 96.88 101 SER A O 1
ATOM 848 N N . LYS A 1 102 ? -0.525 -1.505 16.107 1.00 97.31 102 LYS A N 1
ATOM 849 C CA . LYS A 1 102 ? -0.033 -2.193 14.907 1.00 97.31 102 LYS A CA 1
ATOM 850 C C . LYS A 1 102 ? -0.349 -1.482 13.600 1.00 97.31 102 LYS A C 1
ATOM 852 O O . LYS A 1 102 ? 0.113 -1.900 12.540 1.00 97.31 102 LYS A O 1
ATOM 857 N N . PHE A 1 103 ? -1.061 -0.367 13.664 1.00 97.44 103 PHE A N 1
ATOM 858 C CA . PHE A 1 103 ? -1.475 0.392 12.498 1.00 97.44 103 PHE A CA 1
ATOM 859 C C . PHE A 1 103 ? -0.278 0.938 11.704 1.00 97.44 103 PHE A C 1
ATOM 861 O O . PHE A 1 103 ? 0.476 1.780 12.188 1.00 97.44 103 PHE A O 1
ATOM 868 N N . GLN A 1 104 ? -0.073 0.465 10.474 1.00 96.94 104 GLN A N 1
ATOM 869 C CA . GLN A 1 104 ? 1.073 0.818 9.635 1.00 96.94 104 GLN A CA 1
ATOM 870 C C . GLN A 1 104 ? 0.937 2.231 9.063 1.00 96.94 104 GLN A C 1
ATOM 872 O O . GLN A 1 104 ? 0.301 2.439 8.029 1.00 96.94 104 GLN A O 1
ATOM 877 N N . PHE A 1 105 ? 1.585 3.197 9.707 1.00 95.88 105 PHE A N 1
ATOM 878 C CA . PHE A 1 105 ? 1.730 4.543 9.170 1.00 95.88 105 PHE A CA 1
ATOM 879 C C . PHE A 1 105 ? 3.010 4.696 8.342 1.00 95.88 105 PHE A C 1
ATOM 881 O O . PHE A 1 105 ? 4.096 4.376 8.821 1.00 95.88 105 PHE A O 1
ATOM 888 N N . PHE A 1 106 ? 2.868 5.200 7.116 1.00 94.56 106 PHE A N 1
ATOM 889 C CA . PHE A 1 106 ? 3.970 5.557 6.225 1.00 94.56 106 PHE A CA 1
ATOM 890 C C . PHE A 1 106 ? 4.103 7.079 6.162 1.00 94.56 106 PHE A C 1
ATOM 892 O O . PHE A 1 106 ? 3.362 7.750 5.438 1.00 94.56 106 PHE A O 1
ATOM 899 N N . SER A 1 107 ? 5.051 7.628 6.921 1.00 92.94 107 SER A N 1
ATOM 900 C CA . SER A 1 107 ? 5.392 9.051 6.877 1.00 92.94 107 SER A CA 1
ATOM 901 C C . SER A 1 107 ? 5.978 9.451 5.516 1.00 92.94 107 SER A C 1
ATOM 903 O O . SER A 1 107 ? 6.304 8.610 4.675 1.00 92.94 107 SER A O 1
ATOM 905 N N . LYS A 1 108 ? 6.165 10.756 5.287 1.00 90.19 108 LYS A N 1
ATOM 906 C CA . LYS A 1 108 ? 6.839 11.252 4.079 1.00 90.19 108 LYS A CA 1
ATOM 907 C C . LYS A 1 108 ? 8.227 10.623 3.904 1.00 90.19 108 LYS A C 1
ATOM 909 O O . LYS A 1 108 ? 8.555 10.156 2.817 1.00 90.19 108 LYS A O 1
ATOM 914 N N . THR A 1 109 ? 9.003 10.557 4.983 1.00 91.75 109 THR A N 1
ATOM 915 C CA . THR A 1 109 ? 10.349 9.969 4.999 1.00 91.75 109 THR A CA 1
ATOM 916 C C . THR A 1 109 ? 10.319 8.462 4.734 1.00 91.75 109 THR A C 1
ATOM 918 O O . THR A 1 109 ? 11.193 7.939 4.034 1.00 91.75 109 THR A O 1
ATOM 921 N N . ASP A 1 110 ? 9.295 7.761 5.234 1.00 93.31 110 ASP A N 1
ATOM 922 C CA . ASP A 1 110 ? 9.093 6.336 4.943 1.00 93.31 110 ASP A CA 1
ATOM 923 C C . ASP A 1 110 ? 8.781 6.111 3.468 1.00 93.31 110 ASP A C 1
ATOM 925 O O . ASP A 1 110 ? 9.334 5.199 2.863 1.00 93.31 110 ASP A O 1
ATOM 929 N N . ILE A 1 111 ? 7.932 6.953 2.872 1.00 91.56 111 ILE A N 1
ATOM 930 C CA . ILE A 1 111 ? 7.585 6.891 1.448 1.00 91.56 111 ILE A CA 1
ATOM 931 C C . ILE A 1 111 ? 8.825 7.151 0.584 1.00 91.56 111 ILE A C 1
ATOM 933 O O . ILE A 1 111 ? 9.063 6.422 -0.378 1.00 91.56 111 ILE A O 1
ATOM 937 N N . GLU A 1 112 ? 9.639 8.152 0.922 1.00 90.62 112 GLU A N 1
ATOM 938 C CA . GLU A 1 112 ? 10.895 8.446 0.217 1.00 90.62 112 GLU A CA 1
ATOM 939 C C . GLU A 1 112 ? 11.876 7.267 0.305 1.00 90.62 112 GLU A C 1
ATOM 941 O O . GLU A 1 112 ? 12.448 6.843 -0.701 1.00 90.62 112 GLU A O 1
ATOM 946 N N . SER A 1 113 ? 12.016 6.669 1.488 1.00 92.62 113 SER A N 1
ATOM 947 C CA . SER A 1 113 ? 12.864 5.489 1.690 1.00 92.62 113 SER A CA 1
ATOM 948 C C . SER A 1 113 ? 12.332 4.250 0.966 1.00 92.62 113 SER A C 1
ATOM 950 O O . SER A 1 113 ? 13.103 3.552 0.309 1.00 92.62 113 SER A O 1
ATOM 952 N N . ALA A 1 114 ? 11.018 4.017 1.007 1.00 93.31 114 ALA A N 1
ATOM 953 C CA . ALA A 1 114 ? 10.354 2.947 0.270 1.00 93.31 114 ALA A CA 1
ATOM 954 C C . ALA A 1 114 ? 10.585 3.086 -1.235 1.00 93.31 114 ALA A C 1
ATOM 956 O O . ALA A 1 114 ? 10.894 2.110 -1.909 1.00 93.31 114 ALA A O 1
ATOM 957 N N . THR A 1 115 ? 10.493 4.310 -1.752 1.00 90.62 115 THR A N 1
ATOM 958 C CA . THR A 1 115 ? 10.694 4.623 -3.168 1.00 90.62 115 THR A CA 1
ATOM 959 C C . THR A 1 115 ? 12.123 4.314 -3.620 1.00 90.62 115 THR A C 1
ATOM 961 O O . THR A 1 115 ? 12.304 3.659 -4.646 1.00 90.62 115 THR A O 1
ATOM 964 N N . ARG A 1 116 ? 13.137 4.706 -2.833 1.00 91.12 116 ARG A N 1
ATOM 965 C CA . ARG A 1 116 ? 14.544 4.354 -3.100 1.00 91.12 116 ARG A CA 1
ATOM 966 C C . ARG A 1 116 ? 14.765 2.841 -3.096 1.00 91.12 116 ARG A 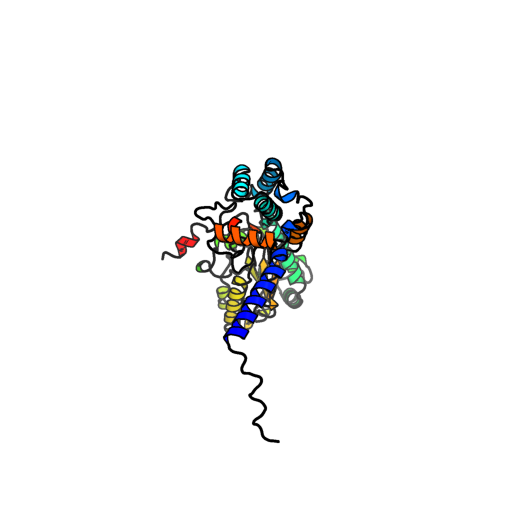C 1
ATOM 968 O O . ARG A 1 116 ? 15.327 2.305 -4.045 1.00 91.12 116 ARG A O 1
ATOM 975 N N . ASN A 1 117 ? 14.251 2.142 -2.083 1.00 94.00 117 ASN A N 1
ATOM 976 C C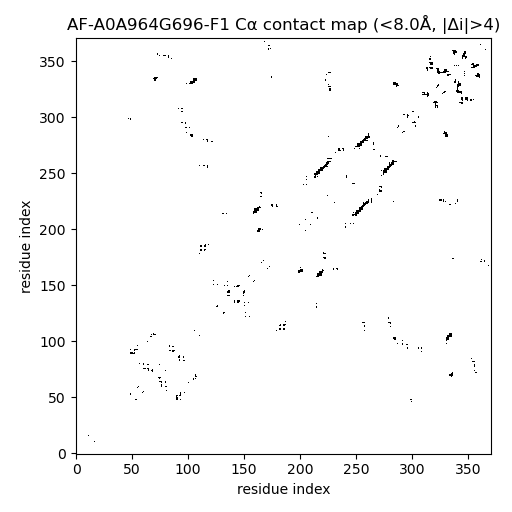A . ASN A 1 117 ? 14.378 0.685 -1.998 1.00 94.00 117 ASN A CA 1
ATOM 977 C C . ASN A 1 117 ? 13.696 -0.029 -3.174 1.00 94.00 117 ASN A C 1
ATOM 979 O O . ASN A 1 117 ? 14.226 -0.986 -3.730 1.00 94.00 117 ASN A O 1
ATOM 983 N N . LEU A 1 118 ? 12.515 0.441 -3.568 1.00 93.81 118 LEU A N 1
ATOM 984 C CA . LEU A 1 118 ? 11.778 -0.085 -4.709 1.00 93.81 118 LEU A CA 1
ATOM 985 C C . LEU A 1 118 ? 12.538 0.128 -6.025 1.00 93.81 118 LEU A C 1
ATOM 987 O O . LEU A 1 118 ? 12.529 -0.752 -6.882 1.00 93.81 118 LEU A O 1
ATOM 991 N N . GLN A 1 119 ? 13.227 1.258 -6.179 1.00 91.25 119 GLN A N 1
ATOM 992 C CA . GLN A 1 119 ? 14.089 1.510 -7.330 1.00 91.25 119 GLN A CA 1
ATOM 993 C C . GLN A 1 119 ? 15.289 0.552 -7.374 1.00 91.25 119 GLN A C 1
ATOM 995 O O . GLN A 1 119 ? 15.625 0.044 -8.443 1.00 91.25 119 GLN A O 1
ATOM 1000 N N . GLU A 1 120 ? 15.937 0.294 -6.239 1.00 92.12 120 GLU A N 1
ATOM 1001 C CA . GLU A 1 120 ? 17.028 -0.687 -6.150 1.00 92.12 120 GLU A CA 1
ATOM 1002 C C . GLU A 1 120 ? 16.530 -2.089 -6.512 1.00 92.12 120 GLU A C 1
ATOM 1004 O O . GLU A 1 120 ? 17.086 -2.716 -7.411 1.00 92.12 120 GLU A O 1
ATOM 1009 N N . LYS A 1 121 ? 15.401 -2.517 -5.929 1.00 95.75 121 LYS A N 1
ATOM 1010 C CA . LYS A 1 121 ? 14.741 -3.790 -6.262 1.00 95.75 121 LYS A CA 1
ATOM 1011 C C . LYS A 1 121 ? 14.411 -3.909 -7.747 1.00 95.75 121 LYS A C 1
ATOM 1013 O O . LYS A 1 121 ? 14.616 -4.973 -8.324 1.00 95.75 121 LYS A O 1
ATOM 1018 N N . LEU A 1 122 ? 13.910 -2.838 -8.368 1.00 95.06 122 LEU A N 1
ATOM 1019 C CA . LEU A 1 122 ? 13.644 -2.803 -9.806 1.00 95.06 122 LEU A CA 1
ATOM 1020 C C . LEU A 1 122 ? 14.927 -3.056 -10.599 1.00 95.06 122 LEU A C 1
ATOM 1022 O O . LEU A 1 122 ? 14.930 -3.875 -11.510 1.00 95.06 122 LEU A O 1
ATOM 1026 N N . LEU A 1 123 ? 16.018 -2.366 -10.269 1.00 94.19 123 LEU A N 1
ATOM 1027 C CA . LEU A 1 123 ? 17.276 -2.531 -10.993 1.00 94.19 123 LEU A CA 1
ATOM 1028 C C . LEU A 1 123 ? 17.837 -3.936 -10.809 1.00 94.19 123 LEU A C 1
ATOM 1030 O O . LEU A 1 123 ? 18.166 -4.566 -11.805 1.00 94.19 123 LEU A O 1
ATOM 1034 N N . ASP A 1 124 ? 17.875 -4.449 -9.583 1.00 95.38 124 ASP A N 1
ATOM 1035 C CA . ASP A 1 124 ? 18.370 -5.798 -9.294 1.00 95.38 124 ASP A CA 1
ATOM 1036 C C . ASP A 1 124 ? 17.554 -6.883 -10.005 1.00 95.38 124 ASP A C 1
ATOM 1038 O O . ASP A 1 124 ? 18.104 -7.896 -10.436 1.00 95.38 124 ASP A O 1
ATOM 1042 N N . LEU A 1 125 ? 16.247 -6.665 -10.158 1.00 96.38 125 LEU A N 1
ATOM 1043 C CA . LEU A 1 125 ? 15.362 -7.528 -10.933 1.00 96.38 125 LEU A CA 1
ATOM 1044 C C . LEU A 1 125 ? 15.697 -7.477 -12.429 1.00 96.38 125 LEU A C 1
ATOM 1046 O O . LEU A 1 125 ? 15.839 -8.520 -13.063 1.00 96.38 125 LEU A O 1
ATOM 1050 N N . LEU A 1 126 ? 15.899 -6.282 -12.990 1.00 95.94 126 LEU A N 1
ATOM 1051 C CA . LEU A 1 126 ? 16.244 -6.114 -14.405 1.00 95.94 126 LEU A CA 1
ATOM 1052 C C . LEU A 1 126 ? 17.660 -6.598 -14.746 1.00 95.94 126 LEU A C 1
ATOM 1054 O O . LEU A 1 126 ? 17.872 -7.095 -15.848 1.00 95.94 126 LEU A O 1
ATOM 1058 N N . LEU A 1 127 ? 18.610 -6.527 -13.808 1.00 95.44 127 LEU A N 1
ATOM 1059 C CA . LEU A 1 127 ? 19.961 -7.076 -13.981 1.00 95.44 127 LEU A CA 1
ATOM 1060 C C . LEU A 1 127 ? 19.973 -8.587 -14.224 1.00 95.44 127 LEU A C 1
ATOM 1062 O O . LEU A 1 127 ? 20.943 -9.110 -14.759 1.00 95.44 127 LEU A O 1
ATOM 1066 N N . ARG A 1 128 ? 18.927 -9.304 -13.812 1.00 95.94 128 ARG A N 1
ATOM 1067 C CA . ARG A 1 128 ? 18.832 -10.760 -13.983 1.00 95.94 128 ARG A CA 1
ATOM 1068 C C . ARG A 1 128 ? 18.253 -11.155 -15.342 1.00 95.94 128 ARG A C 1
ATOM 1070 O O . ARG A 1 128 ? 18.191 -12.341 -15.650 1.00 95.94 128 ARG A O 1
ATOM 1077 N N . LYS A 1 129 ? 17.808 -10.186 -16.150 1.00 95.38 129 LYS A N 1
ATOM 1078 C CA . LYS A 1 129 ? 17.182 -10.433 -17.451 1.00 95.38 129 LYS A CA 1
ATOM 1079 C C . LYS A 1 129 ? 18.236 -10.441 -18.561 1.00 95.38 129 LYS A C 1
ATOM 1081 O O . LYS A 1 129 ? 18.674 -9.387 -19.019 1.00 95.38 129 LYS A O 1
ATOM 1086 N N . GLU A 1 130 ? 18.634 -11.632 -19.012 1.00 95.19 130 GLU A N 1
ATOM 1087 C CA . GLU A 1 130 ? 19.707 -11.800 -20.012 1.00 95.19 130 GLU A CA 1
ATOM 1088 C C . GLU A 1 130 ? 19.398 -11.114 -21.351 1.00 95.19 130 GLU A C 1
ATOM 1090 O O . GLU A 1 130 ? 20.289 -10.562 -21.992 1.00 95.19 130 GLU A O 1
ATOM 1095 N N . ASN A 1 131 ? 18.129 -11.072 -21.766 1.00 94.19 131 ASN A N 1
ATOM 1096 C CA . ASN A 1 131 ? 17.728 -10.348 -22.973 1.00 94.19 131 ASN A CA 1
ATOM 1097 C C . ASN A 1 131 ? 18.057 -8.844 -22.890 1.00 94.19 131 ASN A C 1
ATOM 1099 O O . ASN A 1 131 ? 18.451 -8.251 -23.893 1.00 94.19 131 ASN A O 1
ATOM 1103 N N . LEU A 1 132 ? 17.969 -8.234 -21.700 1.00 95.12 132 LEU A N 1
ATOM 1104 C CA . LEU A 1 132 ? 18.357 -6.837 -21.491 1.00 95.12 132 LEU A CA 1
ATOM 1105 C C . LEU A 1 132 ? 19.880 -6.656 -21.521 1.00 95.12 132 LEU A C 1
ATOM 1107 O O . LEU A 1 132 ? 20.356 -5.666 -22.074 1.00 95.12 132 LEU A O 1
ATOM 1111 N N . TRP A 1 133 ? 20.645 -7.610 -20.981 1.00 95.19 133 TRP A N 1
ATOM 1112 C CA . TRP A 1 133 ? 22.110 -7.606 -21.082 1.00 95.19 133 TRP A CA 1
ATOM 1113 C C . TRP A 1 133 ? 22.588 -7.723 -22.523 1.00 95.19 133 TRP A C 1
ATOM 1115 O O . TRP A 1 133 ? 23.464 -6.969 -22.949 1.00 95.19 133 TRP A O 1
ATOM 1125 N N . LYS A 1 134 ? 21.989 -8.633 -23.293 1.00 94.56 134 LYS A N 1
ATOM 1126 C CA . LYS A 1 134 ? 22.265 -8.772 -24.722 1.00 94.56 134 LYS A CA 1
ATOM 1127 C C . LYS A 1 134 ? 22.010 -7.452 -25.455 1.00 94.56 134 LYS A C 1
ATOM 1129 O O . LYS A 1 134 ? 22.914 -6.929 -26.099 1.00 94.56 134 LYS A O 1
ATOM 1134 N N . ALA A 1 135 ? 20.841 -6.848 -25.248 1.00 93.69 135 ALA A N 1
ATOM 1135 C CA . ALA A 1 135 ? 20.497 -5.560 -25.846 1.00 93.69 135 ALA A CA 1
ATOM 1136 C C . ALA A 1 135 ? 21.434 -4.411 -25.426 1.00 93.69 135 ALA A C 1
ATOM 1138 O O . ALA A 1 135 ? 21.718 -3.518 -26.225 1.00 93.69 135 ALA A O 1
ATOM 1139 N N . PHE A 1 136 ? 21.941 -4.430 -24.191 1.00 94.94 136 PHE A N 1
ATOM 1140 C CA . PHE A 1 136 ? 22.945 -3.477 -23.718 1.00 94.94 136 PHE A CA 1
ATOM 1141 C C . PHE A 1 136 ? 24.294 -3.646 -24.425 1.00 94.94 136 PHE A C 1
ATOM 1143 O O . PHE A 1 136 ? 24.885 -2.654 -24.850 1.00 94.94 136 PHE A O 1
ATOM 1150 N N . ARG A 1 137 ? 24.773 -4.885 -24.595 1.00 95.00 137 ARG A N 1
ATOM 1151 C CA . ARG A 1 137 ? 26.030 -5.189 -25.308 1.00 95.00 137 ARG A CA 1
ATOM 1152 C C . ARG A 1 137 ? 25.953 -4.862 -26.798 1.00 95.00 137 ARG A C 1
ATOM 1154 O O . ARG A 1 137 ? 26.968 -4.477 -27.388 1.00 95.00 137 ARG A O 1
ATOM 1161 N N . ASP A 1 138 ? 24.770 -5.009 -27.382 1.00 94.19 138 ASP A N 1
ATOM 1162 C CA . ASP A 1 138 ? 24.509 -4.743 -28.797 1.00 94.19 138 ASP A CA 1
ATOM 1163 C C . ASP A 1 138 ? 24.328 -3.241 -29.090 1.00 94.19 138 ASP A C 1
ATOM 1165 O O . ASP A 1 138 ? 24.368 -2.829 -30.249 1.00 94.19 138 ASP A O 1
ATOM 1169 N N . ASP A 1 139 ? 24.183 -2.390 -28.064 1.00 92.38 139 ASP A N 1
ATOM 1170 C CA . ASP A 1 139 ? 24.052 -0.944 -28.244 1.00 92.38 139 ASP A CA 1
ATOM 1171 C C . ASP A 1 139 ? 25.401 -0.299 -28.629 1.00 92.38 139 ASP A C 1
ATOM 1173 O O . ASP A 1 139 ? 26.319 -0.237 -27.803 1.00 92.38 139 ASP A O 1
ATOM 1177 N N . PRO A 1 140 ? 25.543 0.265 -29.846 1.00 92.25 140 PRO A N 1
ATOM 1178 C CA . PRO A 1 140 ? 26.800 0.863 -30.293 1.00 92.25 140 PRO A CA 1
ATOM 1179 C C . PRO A 1 140 ? 27.176 2.138 -29.522 1.00 92.25 140 PRO A C 1
ATOM 1181 O O . PRO A 1 140 ? 28.307 2.603 -29.633 1.00 92.25 140 PRO A O 1
ATOM 1184 N N . LYS A 1 141 ? 26.244 2.734 -28.761 1.00 90.81 141 LYS A N 1
ATOM 1185 C CA . LYS A 1 141 ? 26.486 3.956 -27.974 1.00 90.81 141 LYS A CA 1
ATOM 1186 C C . LYS A 1 141 ? 27.066 3.677 -26.587 1.00 90.81 141 LYS A C 1
ATOM 1188 O O . LYS A 1 141 ? 27.420 4.622 -25.884 1.00 90.81 141 LYS A O 1
ATOM 1193 N N . VAL A 1 142 ? 27.133 2.414 -26.172 1.00 89.88 142 VAL A N 1
ATOM 1194 C CA . VAL A 1 142 ? 27.666 2.013 -24.869 1.00 89.88 142 VAL A CA 1
ATOM 1195 C C . VAL A 1 142 ? 29.170 1.776 -24.992 1.00 89.88 142 VAL A C 1
ATOM 1197 O O . VAL A 1 142 ? 29.610 0.873 -25.697 1.00 89.88 142 VAL A O 1
ATOM 1200 N N . ALA A 1 143 ? 29.964 2.584 -24.285 1.00 85.94 143 ALA A N 1
ATOM 1201 C CA . ALA A 1 143 ? 31.425 2.491 -24.318 1.00 85.94 143 ALA A CA 1
ATOM 1202 C C . ALA A 1 143 ? 31.975 1.336 -23.460 1.00 85.94 143 ALA A C 1
ATOM 1204 O O . ALA A 1 143 ? 32.915 0.658 -23.864 1.00 85.94 143 ALA A O 1
ATOM 1205 N N . LEU A 1 144 ? 31.387 1.107 -22.280 1.00 89.81 144 LEU A N 1
ATOM 1206 C CA . LEU A 1 144 ? 31.822 0.087 -21.323 1.00 89.81 144 LEU A CA 1
ATOM 1207 C C . LEU A 1 144 ? 30.814 -1.062 -21.288 1.00 89.81 144 LEU A C 1
ATOM 1209 O O . LEU A 1 144 ? 29.889 -1.074 -20.471 1.00 89.81 144 LEU A O 1
ATOM 1213 N N . LYS A 1 145 ? 30.995 -2.021 -22.198 1.00 88.06 145 LYS A N 1
ATOM 1214 C CA . LYS A 1 145 ? 30.228 -3.273 -22.194 1.00 88.06 145 LYS A CA 1
ATOM 1215 C C . LYS A 1 145 ? 30.561 -4.070 -20.925 1.00 88.06 145 LYS A C 1
ATOM 1217 O O . LYS A 1 145 ? 31.666 -3.961 -20.401 1.00 88.06 145 LYS A O 1
ATOM 1222 N N . ASP A 1 146 ? 29.585 -4.810 -20.403 1.00 89.31 146 ASP A N 1
ATOM 1223 C CA . ASP A 1 146 ? 29.716 -5.656 -19.200 1.00 89.31 146 ASP A CA 1
ATOM 1224 C C . ASP A 1 146 ? 30.017 -4.927 -17.874 1.00 89.31 146 ASP A C 1
ATOM 1226 O O . ASP A 1 146 ? 30.323 -5.556 -16.863 1.00 89.31 146 ASP A O 1
ATOM 1230 N N . ASN A 1 147 ? 29.871 -3.599 -17.830 1.00 94.38 147 ASN A N 1
ATOM 1231 C CA . ASN A 1 147 ? 29.926 -2.842 -16.583 1.00 94.38 147 ASN A CA 1
ATOM 1232 C C . ASN A 1 147 ? 28.520 -2.676 -15.980 1.00 94.38 147 ASN A C 1
ATOM 1234 O O . ASN A 1 147 ? 27.656 -2.037 -16.578 1.00 94.38 147 ASN A O 1
ATOM 1238 N N . GLU A 1 148 ? 28.295 -3.197 -14.770 1.00 93.75 148 GLU A N 1
ATOM 1239 C CA . GLU A 1 148 ? 26.983 -3.141 -14.104 1.00 93.75 148 GLU A CA 1
ATOM 1240 C C . GLU A 1 148 ? 26.490 -1.704 -13.860 1.00 93.75 148 GLU A C 1
ATOM 1242 O O . GLU A 1 148 ? 25.306 -1.414 -14.035 1.00 93.75 148 GLU A O 1
ATOM 1247 N N . ALA A 1 149 ? 27.378 -0.779 -13.484 1.00 92.31 149 ALA A N 1
ATOM 1248 C CA . ALA A 1 149 ? 26.994 0.609 -13.233 1.00 92.31 149 ALA A CA 1
ATOM 1249 C C . ALA A 1 149 ? 26.556 1.315 -14.529 1.00 92.31 149 ALA A C 1
ATOM 1251 O O . ALA A 1 149 ? 25.538 2.017 -14.538 1.00 92.31 149 ALA A O 1
ATOM 1252 N N . GLU A 1 150 ? 27.271 1.081 -15.632 1.00 92.19 150 GLU A N 1
ATOM 1253 C CA . GLU A 1 150 ? 26.893 1.595 -16.951 1.00 92.19 150 GLU A CA 1
ATOM 1254 C C . GLU A 1 150 ? 25.610 0.923 -17.462 1.00 92.19 150 GLU A C 1
ATOM 1256 O O . GLU A 1 150 ? 24.751 1.602 -18.028 1.00 92.19 150 GLU A O 1
ATOM 1261 N N . PHE A 1 151 ? 25.396 -0.364 -17.170 1.00 93.88 151 PHE A N 1
ATOM 1262 C CA . PHE A 1 151 ? 24.147 -1.053 -17.496 1.00 93.88 151 PHE A CA 1
ATOM 1263 C C . PHE A 1 151 ? 22.955 -0.493 -16.709 1.00 93.88 151 PHE A C 1
ATOM 1265 O O . PHE A 1 151 ? 21.931 -0.151 -17.301 1.00 93.88 151 PHE A O 1
ATOM 1272 N N . LYS A 1 152 ? 23.091 -0.271 -15.393 1.00 92.00 152 LYS A N 1
ATOM 1273 C CA . LYS A 1 152 ? 22.070 0.406 -14.566 1.00 92.00 152 LYS A CA 1
ATOM 1274 C C . LYS A 1 152 ? 21.727 1.791 -15.119 1.00 92.00 152 LYS A C 1
ATOM 1276 O O . LYS A 1 152 ? 20.554 2.170 -15.171 1.00 92.00 152 LYS A O 1
ATOM 1281 N N . LYS A 1 153 ? 22.732 2.555 -15.552 1.00 90.12 153 LYS A N 1
ATOM 1282 C CA . LYS A 1 153 ? 22.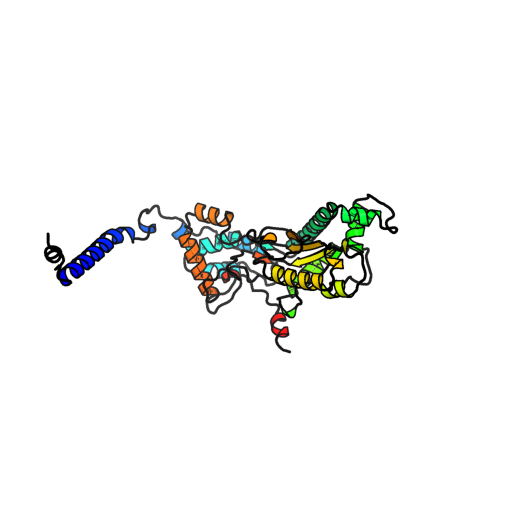547 3.870 -16.183 1.00 90.12 153 LYS A CA 1
ATOM 1283 C C . LYS A 1 153 ? 21.823 3.755 -17.527 1.00 90.12 153 LYS A C 1
ATOM 1285 O O . LYS A 1 153 ? 20.891 4.519 -17.783 1.00 90.12 153 LYS A O 1
ATOM 1290 N N . TRP A 1 154 ? 22.198 2.786 -18.358 1.00 91.81 154 TRP A N 1
ATOM 1291 C CA . TRP A 1 154 ? 21.541 2.501 -19.632 1.00 91.81 154 TRP A CA 1
ATOM 1292 C C . TRP A 1 154 ? 20.072 2.104 -19.449 1.00 91.81 154 TRP A C 1
ATOM 1294 O O . TRP A 1 154 ? 19.204 2.680 -20.110 1.00 91.81 154 TRP A O 1
ATOM 1304 N N . LEU A 1 155 ? 19.768 1.228 -18.483 1.00 91.38 155 LEU A N 1
ATOM 1305 C CA . LEU A 1 155 ? 18.401 0.828 -18.138 1.00 91.38 155 LEU A CA 1
ATOM 1306 C C . LEU A 1 155 ? 17.532 2.048 -17.806 1.00 91.38 155 LEU A C 1
ATOM 1308 O O . LEU A 1 155 ? 16.482 2.249 -18.419 1.00 91.38 155 LEU A O 1
ATOM 1312 N N . ARG A 1 156 ? 17.995 2.910 -16.890 1.00 87.56 156 ARG A N 1
ATOM 1313 C CA . ARG A 1 156 ? 17.276 4.130 -16.471 1.00 87.56 156 ARG A CA 1
ATOM 1314 C C . ARG A 1 156 ? 17.038 5.104 -17.626 1.00 87.56 156 ARG A C 1
ATOM 1316 O O . ARG A 1 156 ? 15.974 5.717 -17.724 1.00 87.56 156 ARG A O 1
ATOM 1323 N N . ASN A 1 157 ? 18.028 5.262 -18.499 1.00 84.50 157 ASN A N 1
ATOM 1324 C CA . ASN A 1 157 ? 17.988 6.282 -19.540 1.00 84.50 157 ASN A CA 1
ATOM 1325 C C . ASN A 1 157 ? 17.218 5.833 -20.781 1.00 84.50 157 ASN A C 1
ATOM 1327 O O . ASN A 1 157 ? 16.449 6.633 -21.329 1.00 84.50 157 ASN A O 1
ATOM 1331 N N . LYS A 1 158 ? 17.410 4.579 -21.208 1.00 85.19 158 LYS A N 1
ATOM 1332 C CA . LYS A 1 158 ? 16.968 4.078 -22.512 1.00 85.19 158 LYS A CA 1
ATOM 1333 C C . LYS A 1 158 ? 15.838 3.065 -22.435 1.00 85.19 158 LYS A C 1
ATOM 1335 O O . LYS A 1 158 ? 14.991 3.108 -23.321 1.00 85.19 158 LYS A O 1
ATOM 1340 N N . ILE A 1 159 ? 15.774 2.217 -21.413 1.00 89.94 159 ILE A N 1
ATOM 1341 C CA . ILE A 1 159 ? 14.851 1.072 -21.399 1.00 89.94 159 ILE A CA 1
ATOM 1342 C C . ILE A 1 159 ? 13.606 1.314 -20.558 1.00 89.94 159 ILE A C 1
ATOM 1344 O O . ILE A 1 159 ? 12.494 1.089 -21.030 1.00 89.94 159 ILE A O 1
ATOM 1348 N N . ILE A 1 160 ? 13.777 1.815 -19.338 1.00 89.38 160 ILE A N 1
ATOM 1349 C CA . ILE A 1 160 ? 12.664 1.982 -18.409 1.00 89.38 160 ILE A CA 1
ATOM 1350 C C . ILE A 1 160 ? 11.722 3.090 -18.914 1.00 89.38 160 ILE A C 1
ATOM 1352 O O . ILE A 1 160 ? 12.145 4.176 -19.336 1.00 89.38 160 ILE A O 1
ATOM 1356 N N . ARG A 1 161 ? 10.422 2.791 -18.900 1.00 87.62 161 ARG A N 1
ATOM 1357 C CA . ARG A 1 161 ? 9.305 3.657 -19.286 1.00 87.62 161 ARG A CA 1
ATOM 1358 C C . ARG A 1 161 ? 8.335 3.744 -18.116 1.00 87.62 161 ARG A C 1
ATOM 1360 O O . ARG A 1 161 ? 7.682 2.765 -17.772 1.00 87.62 161 ARG A O 1
ATOM 1367 N N . TYR A 1 162 ? 8.235 4.917 -17.508 1.00 84.75 162 TYR A N 1
ATOM 1368 C CA . TYR A 1 162 ? 7.307 5.153 -16.405 1.00 84.75 162 TYR A CA 1
ATOM 1369 C C . TYR A 1 162 ? 5.935 5.529 -16.960 1.00 84.75 162 TYR A C 1
ATOM 1371 O O . TYR A 1 162 ? 5.816 6.492 -17.718 1.00 84.75 162 TYR A O 1
ATOM 1379 N N . ALA A 1 163 ? 4.909 4.761 -16.602 1.00 81.56 163 ALA A N 1
ATOM 1380 C CA . ALA A 1 163 ? 3.560 4.929 -17.130 1.00 81.56 163 ALA A CA 1
ATOM 1381 C C . ALA A 1 163 ? 2.520 5.082 -16.006 1.00 81.56 163 ALA A C 1
ATOM 1383 O O . ALA A 1 163 ? 2.670 4.544 -14.909 1.00 81.56 163 ALA A O 1
ATOM 1384 N N . MET A 1 164 ? 1.443 5.827 -16.281 1.00 77.25 164 MET A N 1
ATOM 1385 C CA . MET A 1 164 ? 0.325 6.033 -15.342 1.00 77.25 164 MET A CA 1
ATOM 1386 C C . MET A 1 164 ? -0.734 4.928 -15.421 1.00 77.25 164 MET A C 1
ATOM 1388 O O . MET A 1 164 ? -1.018 4.425 -16.511 1.00 77.25 164 MET A O 1
ATOM 1392 N N . LEU A 1 165 ? -1.399 4.630 -14.291 1.00 66.31 165 LEU A N 1
ATOM 1393 C CA . LEU A 1 165 ? -2.506 3.665 -14.218 1.00 66.31 165 LEU A CA 1
ATOM 1394 C C . LEU A 1 165 ? -3.584 3.989 -13.172 1.00 66.31 165 LEU A C 1
ATOM 1396 O O . LEU A 1 165 ? -3.271 4.075 -11.988 1.00 66.31 165 LEU A O 1
ATOM 1400 N N . PRO A 1 166 ? -4.875 3.871 -13.538 1.00 61.69 166 PRO A N 1
ATOM 1401 C CA . PRO A 1 166 ? -5.505 4.400 -14.753 1.00 61.69 166 PRO A CA 1
ATOM 1402 C C . PRO A 1 166 ? -5.487 5.948 -14.772 1.00 61.69 166 PRO A C 1
ATOM 1404 O O . PRO A 1 166 ? -4.920 6.579 -13.889 1.00 61.69 166 PRO A O 1
ATOM 1407 N N . SER A 1 167 ? -6.084 6.566 -15.802 1.00 50.50 167 SER A N 1
ATOM 1408 C CA . SER A 1 167 ? -6.169 8.032 -15.926 1.00 50.50 167 SER A CA 1
ATOM 1409 C C . SER A 1 167 ? -6.878 8.669 -14.710 1.00 50.50 167 SER A C 1
ATOM 1411 O O . SER A 1 167 ? -7.791 8.037 -14.168 1.00 50.50 167 SER A O 1
ATOM 1413 N N . PRO A 1 168 ? -6.528 9.913 -14.315 1.00 45.41 168 PRO A N 1
ATOM 1414 C CA . PRO A 1 168 ? -6.997 10.576 -13.095 1.00 45.41 168 PRO A CA 1
ATOM 1415 C C . PRO A 1 168 ? -8.504 10.590 -12.814 1.00 45.41 168 PRO A C 1
ATOM 1417 O O . PRO A 1 168 ? -8.911 10.748 -11.668 1.00 45.41 168 PRO A O 1
ATOM 1420 N N . SER A 1 169 ? -9.342 10.437 -13.838 1.00 42.69 169 SER A N 1
ATOM 1421 C CA . SER A 1 169 ? -10.801 10.456 -13.708 1.00 42.69 169 SER A CA 1
ATOM 1422 C C . SER A 1 169 ? -11.382 9.249 -12.957 1.00 42.69 169 SER A C 1
ATOM 1424 O O . SER A 1 169 ? -12.502 9.337 -12.455 1.00 42.69 169 SER A O 1
ATOM 1426 N N . ASP A 1 170 ? -10.643 8.135 -12.866 1.00 41.19 170 ASP A N 1
ATOM 1427 C CA . ASP A 1 170 ? -11.158 6.855 -12.351 1.00 41.19 170 ASP A CA 1
ATOM 1428 C C . ASP A 1 170 ? -10.660 6.501 -10.937 1.00 41.19 170 ASP A C 1
ATOM 1430 O O . ASP A 1 170 ? -11.085 5.490 -10.362 1.00 41.19 170 ASP A O 1
ATOM 1434 N N . THR A 1 171 ? -9.752 7.301 -10.373 1.00 44.88 171 THR A N 1
ATOM 1435 C CA . THR A 1 171 ? -9.086 7.056 -9.085 1.00 44.88 171 THR A CA 1
ATOM 1436 C C . THR A 1 171 ? -8.812 8.385 -8.353 1.00 44.88 171 THR A C 1
ATOM 1438 O O . THR A 1 171 ? -8.863 9.464 -8.932 1.00 44.88 171 THR A O 1
ATOM 1441 N N . SER A 1 172 ? -8.575 8.363 -7.041 1.00 48.34 172 SER A N 1
ATOM 1442 C CA . SER A 1 172 ? -8.195 9.554 -6.259 1.00 48.34 172 SER A CA 1
ATOM 1443 C C . SER A 1 172 ? -6.710 9.895 -6.494 1.00 48.34 172 SER A C 1
ATOM 1445 O O . SER A 1 172 ? -5.864 9.624 -5.647 1.00 48.34 172 SER A O 1
ATOM 1447 N N . VAL A 1 173 ? -6.386 10.407 -7.687 1.00 50.19 173 VAL A N 1
ATOM 1448 C CA . VAL A 1 173 ? -5.046 10.361 -8.331 1.00 50.19 173 VAL A CA 1
ATOM 1449 C C . VAL A 1 173 ? -4.002 11.366 -7.846 1.00 50.19 173 VAL A C 1
ATOM 1451 O O . VAL A 1 173 ? -2.858 11.348 -8.298 1.00 50.19 173 VAL A O 1
ATOM 1454 N N . GLU A 1 174 ? -4.307 12.189 -6.849 1.00 55.62 174 GLU A N 1
ATOM 1455 C CA . GLU A 1 174 ? -3.270 13.051 -6.272 1.00 55.62 174 GLU A CA 1
ATOM 1456 C C . GLU A 1 174 ? -2.140 12.237 -5.616 1.00 55.62 174 GLU A C 1
ATOM 1458 O O . GLU A 1 174 ? -0.971 12.621 -5.673 1.00 55.62 174 GLU A O 1
ATOM 1463 N N . SER A 1 175 ? -2.470 11.067 -5.064 1.00 64.06 175 SER A N 1
ATOM 1464 C CA . SER A 1 175 ? -1.506 10.189 -4.411 1.00 64.06 175 SER A CA 1
ATOM 1465 C C . SER A 1 175 ? -0.453 9.663 -5.401 1.00 64.06 175 SER A C 1
ATOM 1467 O O . SER A 1 175 ? 0.745 9.772 -5.146 1.00 64.06 175 SER A O 1
ATOM 1469 N N . GLN A 1 176 ? -0.865 9.186 -6.578 1.00 66.81 176 GLN A N 1
ATOM 1470 C CA . GLN A 1 176 ? 0.070 8.667 -7.579 1.00 66.81 176 GLN A CA 1
ATOM 1471 C C . GLN A 1 176 ? 1.008 9.759 -8.103 1.00 66.81 176 GLN A C 1
ATOM 1473 O O . GLN A 1 176 ? 2.211 9.535 -8.176 1.00 66.81 176 GLN A O 1
ATOM 1478 N N . HIS A 1 177 ? 0.502 10.962 -8.403 1.00 69.50 177 HIS A N 1
ATOM 1479 C CA . HIS A 1 177 ? 1.356 12.070 -8.851 1.00 69.50 177 HIS A CA 1
ATOM 1480 C C . HIS A 1 177 ? 2.410 12.458 -7.808 1.00 69.50 177 HIS A C 1
ATOM 1482 O O . HIS A 1 177 ? 3.566 12.686 -8.166 1.00 69.50 177 HIS A O 1
ATOM 1488 N N . ARG A 1 178 ? 2.040 12.501 -6.521 1.00 75.75 178 ARG A N 1
ATOM 1489 C CA . ARG A 1 178 ? 2.985 12.792 -5.430 1.00 75.75 178 ARG A CA 1
ATOM 1490 C C . ARG A 1 178 ? 4.042 11.694 -5.298 1.00 75.75 178 ARG A C 1
ATOM 1492 O O . ARG A 1 178 ? 5.226 12.007 -5.187 1.00 75.75 178 ARG A O 1
ATOM 1499 N N . LEU A 1 179 ? 3.632 10.426 -5.350 1.00 77.62 179 LEU A N 1
ATOM 1500 C CA . LEU A 1 179 ? 4.547 9.286 -5.287 1.00 77.62 179 LEU A CA 1
ATOM 1501 C C . LEU A 1 179 ? 5.533 9.298 -6.456 1.00 77.62 179 LEU A C 1
ATOM 1503 O O . LEU A 1 179 ? 6.737 9.148 -6.260 1.00 77.62 179 LEU A O 1
ATOM 1507 N N . TRP A 1 180 ? 5.040 9.580 -7.657 1.00 76.25 180 TRP A N 1
ATOM 1508 C CA . TRP A 1 180 ? 5.890 9.708 -8.825 1.00 76.25 180 TRP A CA 1
ATOM 1509 C C . TRP A 1 180 ? 6.838 10.904 -8.754 1.00 76.25 180 TRP A C 1
ATOM 1511 O O . TRP A 1 180 ? 7.999 10.756 -9.107 1.00 76.25 180 TRP A O 1
ATOM 1521 N N . ALA A 1 181 ? 6.409 12.057 -8.239 1.00 75.75 181 ALA A N 1
ATOM 1522 C CA . ALA A 1 181 ? 7.305 13.196 -8.030 1.00 75.75 181 ALA A CA 1
ATOM 1523 C C . ALA A 1 181 ? 8.419 12.886 -7.008 1.00 75.75 181 ALA A C 1
ATOM 1525 O O . ALA A 1 181 ? 9.524 13.424 -7.084 1.00 75.75 181 ALA A O 1
ATOM 1526 N N . ILE A 1 182 ? 8.155 12.019 -6.026 1.00 76.44 182 ILE A N 1
ATOM 1527 C CA . ILE A 1 182 ? 9.181 11.500 -5.108 1.00 76.44 182 ILE A CA 1
ATOM 1528 C C . ILE A 1 182 ? 10.120 10.534 -5.842 1.00 76.44 182 ILE A C 1
ATOM 1530 O O . ILE A 1 182 ? 11.342 10.636 -5.695 1.00 76.44 182 ILE A O 1
ATOM 1534 N N . TYR A 1 183 ? 9.560 9.637 -6.654 1.00 75.25 183 TYR A N 1
ATOM 1535 C CA . TYR A 1 183 ? 10.321 8.680 -7.450 1.00 75.25 183 TYR A CA 1
ATOM 1536 C C . TYR A 1 183 ? 11.225 9.374 -8.464 1.00 75.25 183 TYR A C 1
ATOM 1538 O O . TYR A 1 183 ? 12.415 9.095 -8.480 1.00 75.25 183 TYR A O 1
ATOM 1546 N N . GLU A 1 184 ? 10.719 10.321 -9.253 1.00 70.62 184 GLU A N 1
ATOM 1547 C CA . GLU A 1 184 ? 11.507 11.086 -10.223 1.00 70.62 184 GLU A CA 1
ATOM 1548 C C . GLU A 1 184 ? 12.676 11.804 -9.550 1.00 70.62 184 GLU A C 1
ATOM 1550 O O . GLU A 1 184 ? 13.805 11.684 -10.014 1.00 70.62 184 GLU A O 1
ATOM 1555 N N . ARG A 1 185 ? 12.448 12.468 -8.408 1.00 70.25 185 ARG A N 1
ATOM 1556 C CA . ARG A 1 185 ? 13.528 13.116 -7.641 1.00 70.25 185 ARG A CA 1
ATOM 1557 C C . ARG A 1 185 ? 14.592 12.132 -7.154 1.00 70.25 185 ARG A C 1
ATOM 1559 O O . ARG A 1 185 ? 15.759 12.497 -7.074 1.00 70.25 185 ARG A O 1
ATOM 1566 N N . SER A 1 186 ? 14.195 10.904 -6.826 1.00 66.69 186 SER A N 1
ATOM 1567 C CA . SER A 1 186 ? 15.108 9.861 -6.342 1.00 66.69 186 SER A CA 1
ATOM 1568 C C . SER A 1 186 ? 15.838 9.151 -7.488 1.00 66.69 186 SER A C 1
ATOM 1570 O O . SER A 1 186 ? 17.017 8.828 -7.372 1.00 66.69 186 SER A O 1
ATOM 1572 N N . ALA A 1 187 ? 15.154 8.936 -8.613 1.00 62.25 187 ALA A N 1
ATOM 1573 C CA . ALA A 1 187 ? 15.657 8.181 -9.749 1.00 62.25 187 ALA A CA 1
ATOM 1574 C C . ALA A 1 187 ? 16.481 9.019 -10.731 1.00 62.25 187 ALA A C 1
ATOM 1576 O O . ALA A 1 187 ? 17.337 8.472 -11.431 1.00 62.25 187 ALA A O 1
ATOM 1577 N N . LEU A 1 188 ? 16.238 10.330 -10.775 1.00 57.47 188 LEU A N 1
ATOM 1578 C CA . LEU A 1 188 ? 16.918 11.288 -11.640 1.00 57.47 188 LEU A CA 1
ATOM 1579 C C . LEU A 1 188 ? 17.958 12.068 -10.828 1.00 57.47 188 LEU A C 1
ATOM 1581 O O . LEU A 1 188 ? 17.806 13.254 -10.545 1.00 57.47 188 LEU A O 1
ATOM 1585 N N . THR A 1 189 ? 19.050 11.408 -10.444 1.00 50.53 189 THR A N 1
ATOM 1586 C CA . THR A 1 189 ? 20.200 12.099 -9.856 1.00 50.53 189 THR A CA 1
ATOM 1587 C C . THR A 1 189 ? 20.898 12.974 -10.912 1.00 50.53 189 THR A C 1
ATOM 1589 O O . THR A 1 189 ? 21.565 12.489 -11.823 1.00 50.53 189 THR A O 1
ATOM 1592 N N . ALA A 1 190 ? 20.706 14.290 -10.781 1.00 44.03 190 ALA A N 1
ATOM 1593 C CA . ALA A 1 190 ? 21.530 15.422 -11.238 1.00 44.03 190 ALA A CA 1
ATOM 1594 C C . ALA A 1 190 ? 21.987 15.550 -12.715 1.00 44.03 190 ALA A C 1
ATOM 1596 O O . ALA A 1 190 ? 22.535 16.594 -13.055 1.00 44.03 190 ALA A O 1
ATOM 1597 N N . THR A 1 191 ? 21.796 14.574 -13.612 1.00 43.88 191 THR A N 1
ATOM 1598 C CA . THR A 1 191 ? 22.478 14.590 -14.933 1.00 43.88 191 THR A CA 1
ATOM 1599 C C . THR A 1 191 ? 21.637 14.217 -16.158 1.00 43.88 191 THR A C 1
ATOM 1601 O O . THR A 1 191 ? 22.203 14.034 -17.233 1.00 43.88 191 THR A O 1
ATOM 1604 N N . SER A 1 192 ? 20.301 14.144 -16.088 1.00 39.19 192 SER A N 1
ATOM 1605 C CA . SER A 1 192 ? 19.510 13.820 -17.292 1.00 39.19 192 SER A CA 1
ATOM 1606 C C . SER A 1 192 ? 18.299 14.726 -17.542 1.00 39.19 192 SER A C 1
ATOM 1608 O O . SER A 1 192 ? 17.279 14.638 -16.874 1.00 39.19 192 SER A O 1
ATOM 1610 N N . SER A 1 193 ? 18.456 15.512 -18.615 1.00 39.78 193 SER A N 1
ATOM 1611 C CA . SER A 1 193 ? 17.465 16.205 -19.449 1.00 39.78 193 SER A CA 1
ATOM 1612 C C . SER A 1 193 ? 16.711 17.403 -18.857 1.00 39.78 193 SER A C 1
ATOM 1614 O O . SER A 1 193 ? 15.932 17.293 -17.918 1.00 39.78 193 SER A O 1
ATOM 1616 N N . THR A 1 194 ? 16.890 18.550 -19.519 1.00 39.16 194 THR A N 1
ATOM 1617 C CA . THR A 1 194 ? 16.089 19.780 -19.396 1.00 39.16 194 THR A CA 1
ATOM 1618 C C . THR A 1 194 ? 14.618 19.591 -19.779 1.00 39.16 194 THR A C 1
ATOM 1620 O O . THR A 1 194 ? 13.788 20.411 -19.400 1.00 39.16 194 THR A O 1
ATOM 1623 N N . ASP A 1 195 ? 14.280 18.494 -20.460 1.00 41.69 195 ASP A N 1
ATOM 1624 C CA . ASP A 1 195 ? 12.905 18.055 -20.664 1.00 41.69 195 ASP A CA 1
ATOM 1625 C C . ASP A 1 195 ? 12.605 16.950 -19.655 1.00 41.69 195 ASP A C 1
ATOM 1627 O O . ASP A 1 195 ? 12.781 15.761 -19.938 1.00 41.69 195 ASP A O 1
ATOM 1631 N N . GLY A 1 196 ? 12.166 17.346 -18.455 1.00 52.12 196 GLY A N 1
ATOM 1632 C CA . GLY A 1 196 ? 11.665 16.411 -17.450 1.00 52.12 196 GLY A CA 1
ATOM 1633 C C . GLY A 1 196 ? 10.761 15.389 -18.133 1.00 52.12 196 GLY A C 1
ATOM 1634 O O . GLY A 1 196 ? 9.800 15.770 -18.809 1.00 52.12 196 GLY A O 1
ATOM 1635 N N . LYS A 1 197 ? 11.125 14.102 -18.055 1.00 58.34 197 LYS A N 1
ATOM 1636 C CA . LYS A 1 197 ? 10.394 13.006 -18.701 1.00 58.34 197 LYS A CA 1
ATOM 1637 C C . LYS A 1 197 ? 9.009 12.913 -18.064 1.00 58.34 197 LYS A C 1
ATOM 1639 O O . LYS A 1 197 ? 8.793 12.081 -17.197 1.00 58.34 197 LYS A O 1
ATOM 1644 N N . LYS A 1 198 ? 8.077 13.765 -18.503 1.00 67.56 198 LYS A N 1
A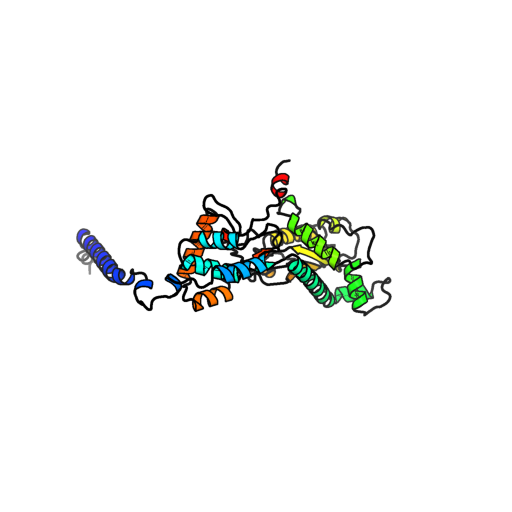TOM 1645 C CA . LYS A 1 198 ? 6.689 13.755 -18.048 1.00 67.56 198 LYS A CA 1
ATOM 1646 C C . LYS A 1 198 ? 6.169 12.337 -18.198 1.00 67.56 198 LYS A C 1
ATOM 1648 O O . LYS A 1 198 ? 6.260 11.769 -19.290 1.00 67.56 198 LYS A O 1
ATOM 1653 N N . ILE A 1 199 ? 5.653 11.790 -17.108 1.00 74.31 199 ILE A N 1
ATOM 1654 C CA . ILE A 1 199 ? 4.983 10.495 -17.090 1.00 74.31 199 ILE A CA 1
ATOM 1655 C C . ILE A 1 199 ? 3.859 10.549 -18.115 1.00 74.31 199 ILE A C 1
ATOM 1657 O O . ILE A 1 199 ? 3.070 11.498 -18.127 1.00 74.31 199 ILE A O 1
ATOM 1661 N N . ARG A 1 200 ? 3.810 9.548 -18.991 1.00 79.75 200 ARG A N 1
ATOM 1662 C CA . ARG A 1 200 ? 2.838 9.502 -20.084 1.00 79.75 200 ARG A CA 1
ATOM 1663 C C . ARG A 1 200 ? 1.823 8.387 -19.853 1.00 79.75 200 ARG A C 1
ATOM 1665 O O . ARG A 1 200 ? 2.148 7.371 -19.227 1.00 79.75 200 ARG A O 1
ATOM 1672 N N . PRO A 1 201 ? 0.594 8.536 -20.365 1.00 85.69 201 PRO A N 1
ATOM 1673 C CA . PRO A 1 201 ? -0.311 7.413 -20.547 1.00 85.69 201 PRO A CA 1
ATOM 1674 C C . PRO A 1 201 ? 0.374 6.273 -21.308 1.00 85.69 201 PRO A C 1
ATOM 1676 O O . PRO A 1 201 ? 1.076 6.502 -22.292 1.00 85.69 201 PRO A O 1
ATOM 1679 N N . LEU A 1 202 ? 0.128 5.029 -20.887 1.00 88.38 202 LEU A N 1
ATOM 1680 C CA . LEU A 1 202 ? 0.712 3.842 -21.522 1.00 88.38 202 LEU A CA 1
ATOM 1681 C C . LEU A 1 202 ? 0.454 3.794 -23.040 1.00 88.38 202 LEU A C 1
ATOM 1683 O O . LEU A 1 202 ? 1.348 3.458 -23.810 1.00 88.38 202 LEU A O 1
ATOM 1687 N N . SER A 1 203 ? -0.746 4.191 -23.471 1.00 89.38 203 SER A N 1
ATOM 1688 C CA . SER A 1 203 ? -1.141 4.224 -24.883 1.00 89.38 203 SER A CA 1
ATOM 1689 C C . SER A 1 203 ? -0.249 5.119 -25.744 1.00 89.38 203 SER A C 1
ATOM 1691 O O . SER A 1 203 ? -0.018 4.793 -26.903 1.00 89.38 203 SER A O 1
ATOM 1693 N N . GLU A 1 204 ? 0.291 6.213 -25.196 1.00 89.25 204 GLU A N 1
ATOM 1694 C CA . GLU A 1 204 ? 1.183 7.100 -25.950 1.00 89.25 204 GLU A CA 1
ATOM 1695 C C . GLU A 1 204 ? 2.512 6.417 -26.284 1.00 89.25 204 GLU A C 1
ATOM 1697 O O . GLU A 1 204 ? 3.059 6.638 -27.363 1.00 89.25 204 GLU A O 1
ATOM 1702 N N . TYR A 1 205 ? 3.026 5.554 -25.398 1.00 89.19 205 TYR A N 1
ATOM 1703 C CA . TYR A 1 205 ? 4.237 4.782 -25.686 1.00 89.19 205 TYR A CA 1
ATOM 1704 C C . TYR A 1 205 ? 4.021 3.796 -26.831 1.00 89.19 205 TYR A C 1
ATOM 1706 O O . TYR A 1 205 ? 4.900 3.657 -27.677 1.00 89.19 205 TYR A O 1
ATOM 1714 N N . PHE A 1 206 ? 2.852 3.155 -26.867 1.00 90.12 206 PHE A N 1
ATOM 1715 C CA . PHE A 1 206 ? 2.482 2.180 -27.890 1.00 90.12 206 PHE A CA 1
ATOM 1716 C C . PHE A 1 206 ? 2.249 2.858 -29.250 1.00 90.12 206 PHE A C 1
ATOM 1718 O O . PHE A 1 206 ? 2.739 2.392 -30.274 1.00 90.12 206 PHE A O 1
ATOM 1725 N N . GLN A 1 207 ? 1.573 4.011 -29.256 1.00 89.94 207 GLN A N 1
ATOM 1726 C CA . GLN A 1 207 ? 1.278 4.786 -30.467 1.00 89.94 207 GLN A CA 1
ATOM 1727 C C . GLN A 1 207 ? 2.503 5.475 -31.069 1.00 89.94 207 GLN A C 1
ATOM 1729 O O . GLN A 1 207 ? 2.563 5.666 -32.281 1.00 89.94 207 GLN A O 1
ATOM 1734 N N . ALA A 1 208 ? 3.480 5.862 -30.244 1.00 86.38 208 ALA A N 1
ATOM 1735 C CA . ALA A 1 208 ? 4.662 6.566 -30.727 1.00 86.38 208 ALA A CA 1
ATOM 1736 C C . ALA A 1 208 ? 5.522 5.719 -31.681 1.00 86.38 208 ALA A C 1
ATOM 1738 O O . ALA A 1 208 ? 6.305 6.302 -32.431 1.00 86.38 208 ALA A O 1
ATOM 1739 N N . GLY A 1 209 ? 5.424 4.381 -31.634 1.00 74.12 209 GLY A N 1
ATOM 1740 C CA . GLY A 1 209 ? 6.129 3.463 -32.542 1.00 74.12 209 GLY A CA 1
ATOM 1741 C C . GLY A 1 209 ? 7.659 3.590 -32.533 1.00 74.12 209 GLY A C 1
ATOM 1742 O O . GLY A 1 209 ? 8.329 3.101 -33.436 1.00 74.12 209 GLY A O 1
ATOM 1743 N N . LYS A 1 210 ? 8.231 4.293 -31.547 1.00 68.50 210 LYS A N 1
ATOM 1744 C CA . LYS A 1 210 ? 9.664 4.583 -31.442 1.00 68.50 210 LYS A CA 1
ATOM 1745 C C . LYS A 1 210 ? 10.258 3.814 -30.268 1.00 68.50 210 LYS A C 1
ATOM 1747 O O . LYS A 1 210 ? 9.962 4.122 -29.114 1.00 68.50 210 LYS A O 1
ATOM 1752 N N . GLY A 1 211 ? 11.153 2.877 -30.560 1.00 68.00 211 GLY A N 1
ATOM 1753 C CA . GLY A 1 211 ? 11.929 2.148 -29.559 1.00 68.00 211 GLY A CA 1
ATOM 1754 C C . GLY A 1 211 ? 12.075 0.674 -29.902 1.00 68.00 211 GLY A C 1
ATOM 1755 O O . GLY A 1 211 ? 11.403 0.168 -30.790 1.00 68.00 211 GLY A O 1
ATOM 1756 N N . ASP A 1 212 ? 12.966 0.007 -29.183 1.00 77.62 212 ASP A N 1
ATOM 1757 C CA . ASP A 1 212 ? 13.057 -1.445 -29.204 1.00 77.62 212 ASP A CA 1
ATOM 1758 C C . ASP A 1 212 ? 11.923 -2.019 -28.337 1.00 77.62 212 ASP A C 1
ATOM 1760 O O . ASP A 1 212 ? 11.872 -1.815 -27.118 1.00 77.62 212 ASP A O 1
ATOM 1764 N N . HIS A 1 213 ? 10.942 -2.630 -28.998 1.00 84.12 213 HIS A N 1
ATOM 1765 C CA . HIS A 1 213 ? 9.705 -3.097 -28.375 1.00 84.12 213 HIS A CA 1
ATOM 1766 C C . HIS A 1 213 ? 9.936 -4.328 -27.486 1.00 84.12 213 HIS A C 1
ATOM 1768 O O . HIS A 1 213 ? 9.278 -4.473 -26.454 1.00 84.12 213 HIS A O 1
ATOM 1774 N N . GLU A 1 214 ? 10.912 -5.170 -27.831 1.00 80.81 214 GLU A N 1
ATOM 1775 C CA . GLU A 1 214 ? 11.182 -6.428 -27.125 1.00 80.81 214 GLU A CA 1
ATOM 1776 C C . GLU A 1 214 ? 11.919 -6.210 -25.801 1.00 80.81 214 GLU A C 1
ATOM 1778 O O . GLU A 1 214 ? 11.808 -7.010 -24.876 1.00 80.81 214 GLU A O 1
ATOM 1783 N N . THR A 1 215 ? 12.644 -5.098 -25.681 1.00 88.25 215 THR A N 1
ATOM 1784 C CA . THR A 1 215 ? 13.434 -4.768 -24.488 1.00 88.25 215 THR A CA 1
ATOM 1785 C C . THR A 1 215 ? 12.786 -3.696 -23.625 1.00 88.25 215 THR A C 1
ATOM 1787 O O . THR A 1 215 ? 13.330 -3.329 -22.586 1.00 88.25 215 THR A O 1
ATOM 1790 N N . SER A 1 216 ? 11.614 -3.189 -24.015 1.00 91.75 216 SER A N 1
ATOM 1791 C CA . SER A 1 216 ? 10.914 -2.140 -23.276 1.00 91.75 216 SER A CA 1
ATOM 1792 C C . SER A 1 216 ? 10.437 -2.633 -21.903 1.00 91.75 216 SER A C 1
ATOM 1794 O O . SER A 1 216 ? 9.823 -3.691 -21.774 1.00 91.75 216 SER A O 1
ATOM 1796 N N . VAL A 1 217 ? 10.696 -1.834 -20.862 1.00 94.06 217 VAL A N 1
ATOM 1797 C CA . VAL A 1 217 ? 10.257 -2.113 -19.486 1.00 94.06 217 VAL A CA 1
ATOM 1798 C C . VAL A 1 217 ? 9.293 -1.021 -19.045 1.00 94.06 217 VAL A C 1
ATOM 1800 O O . VAL A 1 217 ? 9.702 0.119 -18.828 1.00 94.06 217 VAL A O 1
ATOM 1803 N N . PHE A 1 218 ? 8.021 -1.367 -18.887 1.00 92.88 218 PHE A N 1
ATOM 1804 C CA . PHE A 1 218 ? 6.994 -0.477 -18.365 1.00 92.88 218 PHE A CA 1
ATOM 1805 C C . PHE A 1 218 ? 6.904 -0.607 -16.854 1.00 92.88 218 PHE A C 1
ATOM 1807 O O . PHE A 1 218 ? 6.724 -1.700 -16.328 1.00 92.88 218 PHE A O 1
ATOM 1814 N N . VAL A 1 219 ? 7.026 0.517 -16.161 1.00 91.50 219 VAL A N 1
ATOM 1815 C CA . VAL A 1 219 ? 7.004 0.579 -14.704 1.00 91.50 219 VAL A CA 1
ATOM 1816 C C . VAL A 1 219 ? 5.810 1.393 -14.251 1.00 91.50 219 VAL A C 1
ATOM 1818 O O . VAL A 1 219 ? 5.585 2.513 -14.717 1.00 91.50 219 VAL A O 1
ATOM 1821 N N . PHE A 1 220 ? 5.085 0.829 -13.297 1.00 89.94 220 PHE A N 1
ATOM 1822 C CA . PHE A 1 220 ? 3.905 1.417 -12.700 1.00 89.94 220 PHE A CA 1
ATOM 1823 C C . PHE A 1 220 ? 4.045 1.472 -11.187 1.00 89.94 220 PHE A C 1
ATOM 1825 O O . PHE A 1 220 ? 4.601 0.549 -10.598 1.00 89.94 220 PHE A O 1
ATOM 1832 N N . MET A 1 221 ? 3.513 2.514 -10.548 1.00 87.56 221 MET A N 1
ATOM 1833 C CA . MET A 1 221 ? 3.687 2.717 -9.112 1.00 87.56 221 MET A CA 1
ATOM 1834 C C . MET A 1 221 ? 2.402 3.201 -8.436 1.00 87.56 221 MET A C 1
ATOM 1836 O O . MET A 1 221 ? 1.713 4.077 -8.959 1.00 87.56 221 MET A O 1
ATOM 1840 N N . ASP A 1 222 ? 2.107 2.651 -7.257 1.00 87.56 222 ASP A N 1
ATOM 1841 C CA . ASP A 1 222 ? 1.059 3.137 -6.353 1.00 87.56 222 ASP A CA 1
ATOM 1842 C C . ASP A 1 222 ? 1.477 2.947 -4.881 1.00 87.56 222 ASP A C 1
ATOM 1844 O O . ASP A 1 222 ? 2.415 2.213 -4.566 1.00 87.56 222 ASP A O 1
ATOM 1848 N N . TYR A 1 223 ? 0.784 3.592 -3.947 1.00 88.25 223 TYR A N 1
ATOM 1849 C CA . TYR A 1 223 ? 1.025 3.396 -2.520 1.00 88.25 223 TYR A CA 1
ATOM 1850 C C . TYR A 1 223 ? 0.600 2.006 -2.064 1.00 88.25 223 TYR A C 1
ATOM 1852 O O . TYR A 1 223 ? 1.350 1.332 -1.361 1.00 88.25 223 TYR A O 1
ATOM 1860 N N . THR A 1 224 ? -0.599 1.570 -2.452 1.00 88.69 224 THR A N 1
ATOM 1861 C CA . THR A 1 224 ? -1.220 0.374 -1.879 1.00 88.69 224 THR A CA 1
ATOM 1862 C C . THR A 1 224 ? -1.791 -0.533 -2.953 1.00 88.69 224 THR A C 1
ATOM 1864 O O . THR A 1 224 ? -2.697 -0.143 -3.685 1.00 88.69 224 THR A O 1
ATOM 1867 N N . ASN A 1 225 ? -1.352 -1.790 -2.959 1.00 90.50 225 ASN A N 1
ATOM 1868 C CA . ASN A 1 225 ? -2.085 -2.869 -3.607 1.00 90.50 225 ASN A CA 1
ATOM 1869 C C . ASN A 1 225 ? -2.909 -3.634 -2.568 1.00 90.50 225 ASN A C 1
ATOM 1871 O O . ASN A 1 225 ? -2.419 -4.569 -1.941 1.00 90.50 225 ASN A O 1
ATOM 1875 N N . GLY A 1 226 ? -4.151 -3.195 -2.354 1.00 87.50 226 GLY A N 1
ATOM 1876 C CA . GLY A 1 226 ? -5.083 -3.850 -1.434 1.00 87.50 226 GLY A CA 1
ATOM 1877 C C . GLY A 1 226 ? -5.798 -5.021 -2.109 1.00 87.50 226 GLY A C 1
ATOM 1878 O O . GLY A 1 226 ? -5.376 -6.164 -2.035 1.00 87.50 226 GLY A O 1
ATOM 1879 N N . SER A 1 227 ? -6.898 -4.718 -2.800 1.00 85.44 227 SER A N 1
ATOM 1880 C CA . SER A 1 227 ? -7.760 -5.733 -3.437 1.00 85.44 227 SER A CA 1
ATOM 1881 C C . SER A 1 227 ? -7.309 -6.215 -4.824 1.00 85.44 227 SER A C 1
ATOM 1883 O O . SER A 1 227 ? -8.004 -7.028 -5.427 1.00 85.44 227 SER A O 1
ATOM 1885 N N . GLY A 1 228 ? -6.249 -5.645 -5.406 1.00 87.56 228 GLY A N 1
ATOM 1886 C CA . GLY A 1 228 ? -5.833 -5.961 -6.778 1.00 87.56 228 GLY A CA 1
ATOM 1887 C C . GLY A 1 228 ? -6.695 -5.378 -7.903 1.00 87.56 228 GLY A C 1
ATOM 1888 O O . GLY A 1 228 ? -6.348 -5.500 -9.072 1.00 87.56 228 GLY A O 1
ATOM 1889 N N . ASN A 1 229 ? -7.809 -4.706 -7.607 1.00 85.69 229 ASN A N 1
ATOM 1890 C CA . ASN A 1 229 ? -8.737 -4.236 -8.645 1.00 85.69 229 ASN A CA 1
ATOM 1891 C C . ASN A 1 229 ? -8.155 -3.245 -9.642 1.00 85.69 229 ASN A C 1
ATOM 1893 O O . ASN A 1 229 ? -8.475 -3.293 -10.831 1.00 85.69 229 ASN A O 1
ATOM 1897 N N . GLN A 1 230 ? -7.381 -2.284 -9.146 1.00 83.12 230 GLN A N 1
ATOM 1898 C CA . GLN A 1 230 ? -6.755 -1.286 -10.005 1.00 83.12 230 GLN A CA 1
ATOM 1899 C C . GLN A 1 230 ? -5.735 -1.958 -10.923 1.00 83.12 230 GLN A C 1
ATOM 1901 O O . GLN A 1 230 ? -5.729 -1.685 -12.122 1.00 83.12 230 GLN A O 1
ATOM 1906 N N . LEU A 1 231 ? -4.978 -2.918 -10.388 1.00 88.25 231 LEU A N 1
ATOM 1907 C CA . LEU A 1 231 ? -4.064 -3.749 -11.156 1.00 88.25 231 LEU A CA 1
ATOM 1908 C C . LEU A 1 231 ? -4.802 -4.601 -12.202 1.00 88.25 231 LEU A C 1
ATOM 1910 O O . LEU A 1 231 ? -4.447 -4.565 -13.371 1.00 88.25 231 LEU A O 1
ATOM 1914 N N . ALA A 1 232 ? -5.908 -5.258 -11.852 1.00 89.62 232 ALA A N 1
ATOM 1915 C CA . ALA A 1 232 ? -6.720 -6.016 -12.810 1.00 89.62 232 ALA A CA 1
ATOM 1916 C C . ALA A 1 232 ? -7.341 -5.127 -13.909 1.00 89.62 232 ALA A C 1
ATOM 1918 O O . ALA A 1 232 ? -7.499 -5.536 -15.059 1.00 89.62 232 ALA A O 1
ATOM 1919 N N . LYS A 1 233 ? -7.717 -3.880 -13.589 1.00 87.69 233 LYS A N 1
ATOM 1920 C CA . LYS A 1 233 ? -8.135 -2.890 -14.601 1.00 87.69 233 LYS A CA 1
ATOM 1921 C C . LYS A 1 233 ? -6.970 -2.483 -15.501 1.00 87.69 233 LYS A C 1
ATOM 1923 O O . LYS A 1 233 ? -7.176 -2.319 -16.700 1.00 87.69 233 LYS A O 1
ATOM 1928 N N . CYS A 1 234 ? -5.782 -2.306 -14.932 1.00 87.94 234 CYS A N 1
ATOM 1929 C CA . CYS A 1 234 ? -4.569 -2.020 -15.680 1.00 87.94 234 CYS A CA 1
ATOM 1930 C C . CYS A 1 234 ? -4.227 -3.156 -16.644 1.00 87.94 234 CYS A C 1
ATOM 1932 O O . CYS A 1 234 ? -4.089 -2.894 -17.833 1.00 87.94 234 CYS A O 1
ATOM 1934 N N . ILE A 1 235 ? -4.149 -4.391 -16.157 1.00 91.94 235 ILE A N 1
ATOM 1935 C CA . ILE A 1 235 ? -3.792 -5.566 -16.954 1.00 91.94 235 ILE A CA 1
ATOM 1936 C C . ILE A 1 235 ? -4.737 -5.715 -18.145 1.00 91.94 235 ILE A C 1
ATOM 1938 O O . ILE A 1 235 ? -4.287 -5.839 -19.276 1.00 91.94 235 ILE A O 1
ATOM 1942 N N . ARG A 1 236 ? -6.047 -5.524 -17.943 1.00 91.50 236 ARG A N 1
ATOM 1943 C CA . ARG A 1 236 ? -7.011 -5.488 -19.057 1.00 91.50 236 ARG A CA 1
ATOM 1944 C C . ARG A 1 236 ? -6.727 -4.389 -20.085 1.00 91.50 236 ARG A C 1
ATOM 1946 O O . ARG A 1 236 ? -6.984 -4.591 -21.267 1.00 91.50 236 ARG A O 1
ATOM 1953 N N . LYS A 1 237 ? -6.240 -3.216 -19.663 1.00 90.94 237 LYS A N 1
ATOM 1954 C CA . LYS A 1 237 ? -5.819 -2.151 -20.591 1.00 90.94 237 LYS A CA 1
ATOM 1955 C C . LYS A 1 237 ? -4.518 -2.518 -21.307 1.00 90.94 237 LYS A C 1
ATOM 1957 O O . LYS A 1 237 ? -4.426 -2.253 -22.499 1.00 90.94 237 LYS A O 1
ATOM 1962 N N . ILE A 1 238 ? -3.561 -3.135 -20.611 1.00 93.00 238 ILE A N 1
ATOM 1963 C CA . ILE A 1 238 ? -2.318 -3.638 -21.208 1.00 93.00 238 ILE A CA 1
ATOM 1964 C C . ILE A 1 238 ? -2.644 -4.665 -22.292 1.00 93.00 238 ILE A C 1
ATOM 1966 O O . ILE A 1 238 ? -2.200 -4.492 -23.416 1.00 93.00 238 ILE A O 1
ATOM 1970 N N . ASN A 1 239 ? -3.487 -5.659 -22.012 1.00 93.94 239 ASN A N 1
ATOM 1971 C CA . ASN A 1 239 ? -3.826 -6.702 -22.985 1.00 93.94 239 ASN A CA 1
ATOM 1972 C C . ASN A 1 239 ? -4.479 -6.138 -24.245 1.00 93.94 239 ASN A C 1
ATOM 1974 O O . ASN A 1 239 ? -4.055 -6.464 -25.346 1.00 93.94 239 ASN A O 1
ATOM 1978 N N . LYS A 1 240 ? -5.427 -5.204 -24.099 1.00 93.38 240 LYS A N 1
ATOM 1979 C CA . LYS A 1 240 ? -6.018 -4.501 -25.251 1.00 93.38 240 LYS A CA 1
ATOM 1980 C C . LYS A 1 240 ? -4.973 -3.767 -26.092 1.00 93.38 240 LYS A C 1
ATOM 1982 O O . LYS A 1 240 ? -5.104 -3.690 -27.307 1.00 93.38 240 LYS A O 1
ATOM 1987 N N . LEU A 1 241 ? -3.954 -3.196 -25.451 1.00 93.50 241 LEU A N 1
ATOM 1988 C CA . LEU A 1 241 ? -2.852 -2.550 -26.156 1.00 93.50 241 LEU A CA 1
ATOM 1989 C C . LEU A 1 241 ? -1.913 -3.580 -26.800 1.00 93.50 241 LEU A C 1
ATOM 1991 O O . LEU A 1 241 ? -1.459 -3.355 -27.912 1.00 93.50 241 LEU A O 1
ATOM 1995 N N . LEU A 1 242 ? -1.655 -4.719 -26.161 1.00 94.25 242 LEU A N 1
ATOM 1996 C CA . LEU A 1 242 ? -0.855 -5.806 -26.735 1.00 94.25 242 LEU A CA 1
ATOM 1997 C C . LEU A 1 242 ? -1.536 -6.462 -27.946 1.00 94.25 242 LEU A C 1
ATOM 1999 O O . LEU A 1 242 ? -0.850 -6.841 -28.890 1.00 94.25 242 LEU A O 1
ATOM 2003 N N . GLU A 1 243 ? -2.869 -6.549 -27.955 1.00 94.94 243 GLU A N 1
ATOM 2004 C CA . GLU A 1 243 ? -3.656 -6.980 -29.120 1.00 94.94 243 GLU A CA 1
ATOM 2005 C C . GLU A 1 243 ? -3.498 -6.010 -30.300 1.00 94.94 243 GLU A C 1
ATOM 2007 O O . GLU A 1 243 ? -3.337 -6.433 -31.442 1.00 94.94 243 GLU A O 1
ATOM 2012 N N . GLN A 1 244 ? -3.521 -4.702 -30.026 1.00 95.12 244 GLN A N 1
ATOM 2013 C CA . GLN A 1 244 ? -3.386 -3.659 -31.049 1.00 95.12 244 GLN A CA 1
ATOM 2014 C C . GLN A 1 244 ? -1.943 -3.476 -31.532 1.00 95.12 244 GLN A C 1
ATOM 2016 O O . GLN A 1 244 ? -1.722 -3.108 -32.684 1.00 95.12 244 GLN A O 1
ATOM 2021 N N . TYR A 1 245 ? -0.964 -3.731 -30.663 1.00 94.19 245 TYR A N 1
ATOM 2022 C CA . TYR A 1 245 ? 0.457 -3.539 -30.937 1.00 94.19 245 TYR A CA 1
ATOM 2023 C C . TYR A 1 245 ? 1.269 -4.782 -30.517 1.00 94.19 245 TYR A C 1
ATOM 2025 O O . TYR A 1 245 ? 2.003 -4.735 -29.522 1.00 94.19 245 TYR A O 1
ATOM 2033 N N . PRO A 1 246 ? 1.195 -5.888 -31.288 1.00 93.81 246 PRO A N 1
ATOM 2034 C CA . PRO A 1 246 ? 1.823 -7.165 -30.928 1.00 93.81 246 PRO A CA 1
ATOM 2035 C C . PRO A 1 246 ? 3.341 -7.105 -30.725 1.00 93.81 246 PRO A C 1
ATOM 2037 O O . PRO A 1 246 ? 3.892 -7.915 -29.987 1.00 93.81 246 PRO A O 1
ATOM 2040 N N . ALA A 1 247 ? 4.026 -6.118 -31.313 1.00 93.12 247 ALA A N 1
ATOM 2041 C CA . ALA A 1 247 ? 5.465 -5.920 -31.130 1.00 93.12 247 ALA A CA 1
ATOM 2042 C C . ALA A 1 247 ? 5.874 -5.740 -29.651 1.00 93.12 247 ALA A C 1
ATOM 2044 O O . ALA A 1 247 ? 7.002 -6.052 -29.285 1.00 93.12 247 ALA A O 1
ATOM 2045 N N . TYR A 1 248 ? 4.964 -5.273 -28.787 1.00 93.31 248 TYR A N 1
ATOM 2046 C CA . TYR A 1 248 ? 5.219 -5.088 -27.353 1.00 93.31 248 TYR A CA 1
ATOM 2047 C C . TYR A 1 248 ? 4.949 -6.342 -26.502 1.00 93.31 248 TYR A C 1
ATOM 2049 O O . TYR A 1 248 ? 5.076 -6.274 -25.282 1.00 93.31 248 TYR A O 1
ATOM 2057 N N . GLN A 1 249 ? 4.586 -7.491 -27.088 1.00 93.12 249 GLN A N 1
ATOM 2058 C CA . GLN A 1 249 ? 4.277 -8.711 -26.319 1.00 93.12 249 GLN A CA 1
ATOM 2059 C C . GLN A 1 249 ? 5.440 -9.185 -25.435 1.00 93.12 249 GLN A C 1
ATOM 2061 O O . GLN A 1 249 ? 5.208 -9.712 -24.351 1.00 93.12 249 GLN A O 1
ATOM 2066 N N . GLN A 1 250 ? 6.682 -8.940 -25.861 1.00 93.38 250 GLN A N 1
ATOM 2067 C CA . GLN A 1 250 ? 7.885 -9.302 -25.104 1.00 93.38 250 GLN A CA 1
ATOM 2068 C C . GLN A 1 250 ? 8.324 -8.231 -24.089 1.00 93.38 250 GLN A C 1
ATOM 2070 O O . GLN A 1 250 ? 9.255 -8.452 -23.317 1.00 93.38 250 GLN A O 1
ATOM 2075 N N . SER A 1 251 ? 7.644 -7.079 -24.039 1.00 94.19 251 SER A N 1
ATOM 2076 C CA . SER A 1 251 ? 7.926 -6.047 -23.040 1.00 94.19 251 SER A CA 1
ATOM 2077 C C . SER A 1 251 ? 7.683 -6.554 -21.616 1.00 94.19 251 SER A C 1
ATOM 2079 O O . SER A 1 251 ? 6.778 -7.347 -21.364 1.00 94.19 251 SER A O 1
ATOM 2081 N N . SER A 1 252 ? 8.457 -6.042 -20.656 1.00 95.94 252 SER A N 1
ATOM 2082 C CA . SER A 1 252 ? 8.236 -6.311 -19.229 1.00 95.94 252 SER A CA 1
ATOM 2083 C C . SER A 1 252 ? 7.285 -5.290 -18.606 1.00 95.94 252 SER A C 1
ATOM 2085 O O . SER A 1 252 ? 7.419 -4.092 -18.856 1.00 95.94 252 SER A O 1
ATOM 2087 N N . PHE A 1 253 ? 6.380 -5.745 -17.739 1.00 95.38 253 PHE A N 1
ATOM 2088 C CA . PHE A 1 253 ? 5.420 -4.901 -17.021 1.00 95.38 253 PHE A CA 1
ATOM 2089 C C . PHE A 1 253 ? 5.630 -5.040 -15.510 1.00 95.38 253 PHE A C 1
ATOM 2091 O O . PHE A 1 253 ? 5.285 -6.052 -14.909 1.00 95.38 253 PHE A O 1
ATOM 2098 N N . ILE A 1 254 ? 6.215 -4.024 -14.882 1.00 95.88 254 ILE A N 1
ATOM 2099 C CA . ILE A 1 254 ? 6.587 -4.055 -13.467 1.00 95.88 254 ILE A CA 1
ATOM 2100 C C . ILE A 1 254 ? 5.639 -3.177 -12.655 1.00 95.88 254 ILE A C 1
ATOM 2102 O O . ILE A 1 254 ? 5.519 -1.976 -12.906 1.00 95.88 254 ILE A O 1
ATOM 2106 N N . PHE A 1 255 ? 5.000 -3.763 -11.647 1.00 93.81 255 PHE A N 1
ATOM 2107 C CA . PHE A 1 255 ? 4.105 -3.070 -10.724 1.00 93.81 255 PHE A CA 1
ATOM 2108 C C . PHE A 1 255 ? 4.784 -2.884 -9.366 1.00 93.81 255 PHE A C 1
ATOM 2110 O O . PHE A 1 255 ? 5.203 -3.847 -8.729 1.00 93.81 255 PHE A O 1
ATOM 2117 N N . MET A 1 256 ? 4.897 -1.635 -8.924 1.00 93.94 256 MET A N 1
ATOM 2118 C CA . MET A 1 256 ? 5.633 -1.238 -7.728 1.00 93.94 256 MET A CA 1
ATOM 2119 C C . MET A 1 256 ? 4.680 -0.688 -6.669 1.00 93.94 256 MET A C 1
ATOM 2121 O O . MET A 1 256 ? 3.907 0.229 -6.946 1.00 93.94 256 MET A O 1
ATOM 2125 N N . TYR A 1 257 ? 4.766 -1.203 -5.441 1.00 93.38 257 TYR A N 1
ATOM 2126 C CA . TYR A 1 257 ? 3.903 -0.763 -4.342 1.00 93.38 257 TYR A CA 1
ATOM 2127 C C . TYR A 1 257 ? 4.676 -0.434 -3.065 1.00 93.38 257 TYR A C 1
ATOM 2129 O O . TYR A 1 257 ? 5.579 -1.168 -2.665 1.00 93.38 257 TYR A O 1
ATOM 2137 N N . VAL A 1 258 ? 4.290 0.634 -2.359 1.00 93.62 258 VAL A N 1
ATOM 2138 C CA . VAL A 1 258 ? 4.819 0.876 -1.000 1.00 93.62 258 VAL A CA 1
ATOM 2139 C C . VAL A 1 258 ? 4.348 -0.235 -0.057 1.00 93.62 258 VAL A C 1
ATOM 2141 O O . VAL A 1 258 ? 5.136 -0.777 0.719 1.00 93.62 258 VAL A O 1
ATOM 2144 N N . VAL A 1 259 ? 3.080 -0.632 -0.168 1.00 94.44 259 VAL A N 1
ATOM 2145 C CA . VAL A 1 259 ? 2.497 -1.698 0.644 1.00 94.44 259 VAL A CA 1
ATOM 2146 C C . VAL A 1 259 ? 1.567 -2.603 -0.173 1.00 94.44 259 VAL A C 1
ATOM 2148 O O . VAL A 1 259 ? 0.808 -2.123 -1.016 1.00 94.44 259 VAL A O 1
ATOM 2151 N N . GLN A 1 260 ? 1.613 -3.917 0.062 1.00 94.56 260 GLN A N 1
ATOM 2152 C CA . GLN A 1 260 ? 0.804 -4.908 -0.666 1.00 94.56 260 GLN A CA 1
ATOM 2153 C C . GLN A 1 260 ? 0.129 -5.915 0.266 1.00 94.56 260 GLN A C 1
ATOM 2155 O O . GLN A 1 260 ? 0.779 -6.489 1.137 1.00 94.56 260 GLN A O 1
ATOM 2160 N N . ALA A 1 261 ? -1.157 -6.186 0.036 1.00 92.12 261 ALA A N 1
ATOM 2161 C CA . ALA A 1 261 ? -1.882 -7.276 0.681 1.00 92.12 261 ALA A CA 1
ATOM 2162 C C . ALA A 1 261 ? -1.193 -8.623 0.434 1.00 92.12 261 ALA A C 1
ATOM 2164 O O . ALA A 1 261 ? -0.974 -9.011 -0.712 1.00 92.12 261 ALA A O 1
ATOM 2165 N N . THR A 1 262 ? -0.902 -9.365 1.500 1.00 88.94 262 THR A N 1
ATOM 2166 C CA . THR A 1 262 ? -0.298 -10.705 1.403 1.00 88.94 262 THR A CA 1
ATOM 2167 C C . THR A 1 262 ? -1.220 -11.718 0.729 1.00 88.94 262 THR A C 1
ATOM 2169 O O . THR A 1 262 ? -0.744 -12.656 0.101 1.00 88.94 262 THR A O 1
ATOM 2172 N N . SER A 1 263 ? -2.535 -11.510 0.814 1.00 85.38 263 SER A N 1
ATOM 2173 C CA . SER A 1 263 ? -3.543 -12.320 0.124 1.00 85.38 263 SER A CA 1
ATOM 2174 C C . SER A 1 263 ? -3.595 -12.075 -1.385 1.00 85.38 263 SER A C 1
ATOM 2176 O O . SER A 1 263 ? -4.211 -12.854 -2.110 1.00 85.38 263 SER A O 1
ATOM 2178 N N . PHE A 1 264 ? -2.975 -11.000 -1.877 1.00 88.75 264 PHE A N 1
ATOM 2179 C CA . PHE A 1 264 ? -2.966 -10.687 -3.295 1.00 88.75 264 PHE A CA 1
ATOM 2180 C C . PHE A 1 264 ? -1.837 -11.433 -4.019 1.00 88.75 264 PHE A C 1
ATOM 2182 O O . PHE A 1 264 ? -0.664 -11.319 -3.661 1.00 88.75 264 PHE A O 1
ATOM 2189 N N . ASN A 1 265 ? -2.194 -12.123 -5.104 1.00 88.25 265 ASN A N 1
ATOM 2190 C CA . ASN A 1 265 ? -1.265 -12.813 -5.994 1.00 88.25 265 ASN A CA 1
ATOM 2191 C C . ASN A 1 265 ? -1.519 -12.385 -7.448 1.00 88.25 265 ASN A C 1
ATOM 2193 O O . ASN A 1 265 ? -2.655 -12.457 -7.916 1.00 88.25 265 ASN A O 1
ATOM 2197 N N . LEU A 1 266 ? -0.475 -11.983 -8.181 1.00 88.44 266 LEU A N 1
ATOM 2198 C CA . LEU A 1 266 ? -0.581 -11.631 -9.601 1.00 88.44 266 LEU A CA 1
ATOM 2199 C C . LEU A 1 266 ? -1.142 -12.782 -10.443 1.00 88.44 266 LEU A C 1
ATOM 2201 O O . LEU A 1 266 ? -1.954 -12.533 -11.326 1.00 88.44 266 LEU A O 1
ATOM 2205 N N . ALA A 1 267 ? -0.775 -14.026 -10.121 1.00 88.69 267 ALA A N 1
ATOM 2206 C CA . ALA A 1 267 ? -1.266 -15.213 -10.818 1.00 88.69 267 ALA A CA 1
ATOM 2207 C C . ALA A 1 267 ? -2.791 -15.392 -10.699 1.00 88.69 267 ALA A C 1
ATOM 2209 O O . ALA A 1 267 ? -3.386 -16.122 -11.483 1.00 88.69 267 ALA A O 1
ATOM 2210 N N . SER A 1 268 ? -3.438 -14.719 -9.738 1.00 86.88 268 SER A N 1
ATOM 2211 C CA . SER A 1 268 ? -4.902 -14.715 -9.630 1.00 86.88 268 SER A CA 1
ATOM 2212 C C . SER A 1 268 ? -5.588 -13.791 -10.642 1.00 86.88 268 SER A C 1
ATOM 2214 O O . SER A 1 268 ? -6.806 -13.861 -10.804 1.00 86.88 268 SER A O 1
ATOM 2216 N N . ILE A 1 269 ? -4.838 -12.908 -11.314 1.00 86.69 269 ILE A N 1
ATOM 2217 C CA . ILE A 1 269 ? -5.386 -12.027 -12.341 1.00 86.69 269 ILE A CA 1
ATOM 2218 C C . ILE A 1 269 ? -5.359 -12.754 -13.680 1.00 86.69 269 ILE A C 1
ATOM 2220 O O . ILE A 1 269 ? -4.304 -12.989 -14.266 1.00 86.69 269 ILE A O 1
ATOM 2224 N N . GLU A 1 270 ? -6.555 -13.053 -14.176 1.00 87.38 270 GLU A N 1
ATOM 2225 C CA . GLU A 1 270 ? -6.762 -13.644 -15.491 1.00 87.38 270 GLU A CA 1
ATOM 2226 C C . GLU A 1 270 ? -6.086 -12.796 -16.580 1.00 87.38 270 GLU A C 1
ATOM 2228 O O . GLU A 1 270 ? -6.244 -11.569 -16.622 1.00 87.38 270 GLU A O 1
ATOM 2233 N N . PHE A 1 271 ? -5.339 -13.465 -17.460 1.00 87.50 271 PHE A N 1
ATOM 2234 C CA . PHE A 1 271 ? -4.624 -12.851 -18.580 1.00 87.50 271 PHE A CA 1
ATOM 2235 C C . PHE A 1 271 ? -3.537 -11.838 -18.184 1.00 87.50 271 PHE A C 1
ATOM 2237 O O . PHE A 1 271 ? -3.269 -10.914 -18.947 1.00 87.50 271 PHE A O 1
ATOM 2244 N N . ALA A 1 272 ? -2.900 -11.946 -17.016 1.00 89.06 272 ALA A N 1
ATOM 2245 C CA . ALA A 1 272 ? -1.693 -11.152 -16.766 1.00 89.06 272 ALA A CA 1
ATOM 2246 C C . ALA A 1 272 ? -0.633 -11.437 -17.859 1.00 89.06 272 ALA A C 1
ATOM 2248 O O . ALA A 1 272 ? -0.385 -12.611 -18.139 1.00 89.06 272 ALA A O 1
ATOM 2249 N N . PRO A 1 273 ? -0.015 -10.412 -18.487 1.00 90.56 273 PRO A N 1
ATOM 2250 C CA . PRO A 1 273 ? 1.053 -10.637 -19.459 1.00 90.56 273 PRO A CA 1
ATOM 2251 C C . PRO A 1 273 ? 2.173 -11.475 -18.842 1.00 90.56 273 PRO A C 1
ATOM 2253 O O . PRO A 1 273 ? 2.539 -11.220 -17.695 1.00 90.56 273 PRO A O 1
ATOM 2256 N N . GLU A 1 274 ? 2.742 -12.416 -19.596 1.00 89.44 274 GLU A N 1
ATOM 2257 C CA . GLU A 1 274 ? 3.749 -13.368 -19.091 1.00 89.44 274 GLU A CA 1
ATOM 2258 C C . GLU A 1 274 ? 4.937 -12.671 -18.414 1.00 89.44 274 GLU A C 1
ATOM 2260 O O . GLU A 1 274 ? 5.391 -13.086 -17.352 1.00 89.44 274 GLU A O 1
ATOM 2265 N N . ASN A 1 275 ? 5.379 -11.542 -18.973 1.00 92.75 275 ASN A N 1
ATOM 2266 C CA . ASN A 1 275 ? 6.499 -10.750 -18.463 1.00 92.75 275 ASN A CA 1
ATOM 2267 C C . ASN A 1 275 ? 6.079 -9.704 -17.410 1.00 92.75 275 ASN A C 1
ATOM 2269 O O . ASN A 1 275 ? 6.668 -8.619 -17.330 1.00 92.75 275 ASN A O 1
ATOM 2273 N N . SER A 1 276 ? 5.038 -10.000 -16.628 1.00 95.00 276 SER A N 1
ATOM 2274 C CA . SER A 1 276 ? 4.548 -9.130 -15.558 1.00 95.00 276 SER A CA 1
ATOM 2275 C C . SER A 1 276 ? 5.114 -9.525 -14.202 1.00 95.00 276 SER A C 1
ATOM 2277 O O . SER A 1 276 ? 5.038 -10.684 -13.804 1.00 95.00 276 SER A O 1
ATOM 2279 N N . GLU A 1 277 ? 5.606 -8.552 -13.441 1.00 95.81 277 GLU A N 1
ATOM 2280 C CA . GLU A 1 277 ? 6.166 -8.792 -12.109 1.00 95.81 277 GLU A CA 1
ATOM 2281 C C . GLU A 1 277 ? 5.699 -7.734 -11.113 1.00 95.81 277 GLU A C 1
ATOM 2283 O O . GLU A 1 277 ? 5.401 -6.592 -11.473 1.00 95.81 277 GLU A O 1
ATOM 2288 N N . ILE A 1 278 ? 5.640 -8.114 -9.836 1.00 95.44 278 ILE A N 1
ATOM 2289 C CA . ILE A 1 278 ? 5.296 -7.202 -8.748 1.00 95.44 278 ILE A CA 1
ATOM 2290 C C . ILE A 1 278 ? 6.456 -7.107 -7.774 1.00 95.44 278 ILE A C 1
ATOM 2292 O O . ILE A 1 278 ? 6.968 -8.122 -7.305 1.00 95.44 278 ILE A O 1
ATOM 2296 N N . ILE A 1 279 ? 6.808 -5.879 -7.410 1.00 96.38 279 ILE A N 1
ATOM 2297 C CA . ILE A 1 279 ? 7.729 -5.594 -6.315 1.00 96.38 279 ILE A CA 1
ATOM 2298 C C . ILE A 1 279 ? 7.066 -4.657 -5.311 1.00 96.38 279 ILE A C 1
ATOM 2300 O O . ILE A 1 279 ? 6.357 -3.718 -5.670 1.00 96.38 279 ILE A O 1
ATOM 2304 N N . TYR A 1 280 ? 7.299 -4.903 -4.026 1.00 96.44 280 TYR A N 1
ATOM 2305 C CA . TYR A 1 280 ? 6.753 -4.066 -2.964 1.00 96.44 280 TYR A CA 1
ATOM 2306 C C . TYR A 1 280 ? 7.763 -3.824 -1.840 1.00 96.44 280 TYR A C 1
ATOM 2308 O O . TYR A 1 280 ? 8.736 -4.571 -1.671 1.00 96.44 280 TYR A O 1
ATOM 2316 N N . TYR A 1 281 ? 7.564 -2.740 -1.086 1.00 96.69 281 TYR A N 1
ATOM 2317 C CA . TYR A 1 281 ? 8.444 -2.375 0.025 1.00 96.69 281 TYR A CA 1
ATOM 2318 C C . TYR A 1 281 ? 8.100 -3.148 1.301 1.00 96.69 281 TYR A C 1
ATOM 2320 O O . TYR A 1 281 ? 8.984 -3.798 1.859 1.00 96.69 281 TYR A O 1
ATOM 2328 N N . LYS A 1 282 ? 6.829 -3.139 1.729 1.00 96.31 282 LYS A N 1
ATOM 2329 C CA . LYS A 1 282 ? 6.356 -3.881 2.912 1.00 96.31 282 LYS A CA 1
ATOM 2330 C C . LYS A 1 282 ? 5.059 -4.662 2.652 1.00 96.31 282 LYS A C 1
ATOM 2332 O O . LYS A 1 282 ? 4.234 -4.218 1.853 1.00 96.31 282 LYS A O 1
ATOM 2337 N N . PRO A 1 283 ? 4.840 -5.806 3.325 1.00 96.12 283 PRO A N 1
ATOM 2338 C CA . PRO A 1 283 ? 3.527 -6.439 3.343 1.00 96.12 283 PRO A CA 1
ATOM 2339 C C . PRO A 1 283 ? 2.528 -5.572 4.123 1.00 96.12 283 PRO A C 1
ATOM 2341 O O . PRO A 1 283 ? 2.876 -4.928 5.118 1.00 96.12 283 PRO A O 1
ATOM 2344 N N . MET A 1 284 ? 1.282 -5.561 3.661 1.00 94.94 284 MET A N 1
ATOM 2345 C CA . MET A 1 284 ? 0.165 -4.887 4.313 1.00 94.94 284 MET A CA 1
ATOM 2346 C C . MET A 1 284 ? -0.319 -5.728 5.481 1.00 94.94 284 MET A C 1
ATOM 2348 O O . MET A 1 284 ? -0.621 -6.911 5.314 1.00 94.94 284 MET A O 1
ATOM 2352 N N . LEU A 1 285 ? -0.442 -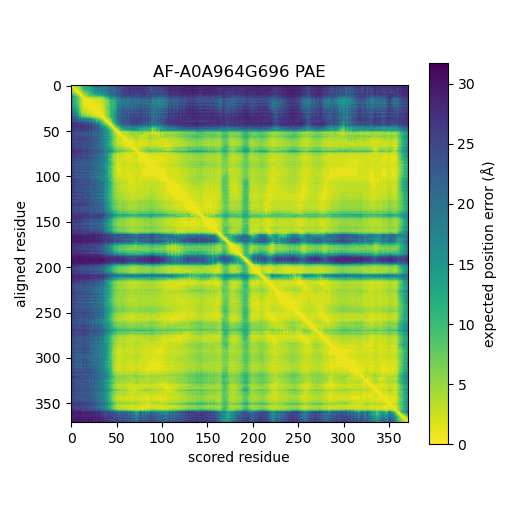5.101 6.644 1.00 95.25 285 LEU A N 1
ATOM 2353 C CA . LEU A 1 285 ? -1.050 -5.736 7.799 1.00 95.25 285 LEU A CA 1
ATOM 2354 C C . LEU A 1 285 ? -2.576 -5.687 7.664 1.00 95.25 285 LEU A C 1
ATOM 2356 O O . LEU A 1 285 ? -3.154 -4.621 7.441 1.00 95.25 285 LEU A O 1
ATOM 2360 N N . GLY A 1 286 ? -3.222 -6.844 7.776 1.00 95.69 286 GLY A N 1
ATOM 2361 C CA . GLY A 1 286 ? -4.674 -6.956 7.886 1.00 95.69 286 GLY A CA 1
ATOM 2362 C C . GLY A 1 286 ? -5.111 -7.067 9.345 1.00 95.69 286 GLY A C 1
ATOM 2363 O O . GLY A 1 286 ? -4.335 -7.490 10.195 1.00 95.69 286 GLY A O 1
ATOM 2364 N N . TYR A 1 287 ? -6.368 -6.734 9.623 1.00 96.19 287 TYR A N 1
ATOM 2365 C CA . TYR A 1 287 ? -6.966 -6.824 10.958 1.00 96.19 287 TYR A CA 1
ATOM 2366 C C . TYR A 1 287 ? -6.963 -8.254 11.534 1.00 96.19 287 TYR A C 1
ATOM 2368 O O . TYR A 1 287 ? -6.823 -8.431 12.733 1.00 96.19 287 TYR A O 1
ATOM 2376 N N . LYS A 1 288 ? -7.013 -9.280 10.675 1.00 96.25 288 LYS A N 1
ATOM 2377 C CA . LYS A 1 288 ? -6.859 -10.699 11.045 1.00 96.25 288 LYS A CA 1
ATOM 2378 C C . LYS A 1 288 ? -5.471 -11.270 10.731 1.00 96.25 288 LYS A C 1
ATOM 2380 O O . LYS A 1 288 ? -5.342 -12.457 10.443 1.00 96.25 288 LYS A O 1
ATOM 2385 N N . SER A 1 289 ? -4.425 -10.444 10.680 1.00 95.62 289 SER A N 1
ATOM 2386 C CA . SER A 1 289 ? -3.072 -10.988 10.526 1.00 95.62 289 SER A CA 1
ATOM 2387 C C . SER A 1 289 ? -2.696 -11.832 11.748 1.00 95.62 289 SER A C 1
ATOM 2389 O O . SER A 1 289 ? -3.166 -11.563 12.853 1.00 95.62 289 SER A O 1
ATOM 2391 N N . GLN A 1 290 ? -1.825 -12.828 11.556 1.00 95.81 290 GLN A N 1
ATOM 2392 C CA . GLN A 1 290 ? -1.377 -13.702 12.647 1.00 95.81 290 GLN A CA 1
ATOM 2393 C C . GLN A 1 290 ? -0.840 -12.893 13.836 1.00 95.81 290 GLN A C 1
ATOM 2395 O O . GLN A 1 290 ? -1.230 -13.139 14.967 1.00 95.81 290 GLN A O 1
ATOM 2400 N N . GLU A 1 291 ? -0.052 -11.849 13.563 1.00 96.00 291 GLU A N 1
ATOM 2401 C CA . GLU A 1 291 ? 0.490 -10.953 14.591 1.00 96.00 291 GLU A CA 1
ATOM 2402 C C . GLU A 1 291 ? -0.602 -10.293 15.455 1.00 96.00 291 GLU A C 1
ATOM 2404 O O . GLU A 1 291 ? -0.417 -10.144 16.659 1.00 96.00 291 GLU A O 1
ATOM 2409 N N . ILE A 1 292 ? -1.743 -9.902 14.871 1.00 97.00 292 ILE A N 1
ATOM 2410 C CA . ILE A 1 292 ? -2.867 -9.342 15.638 1.00 97.00 292 ILE A CA 1
ATOM 2411 C C . ILE A 1 292 ? -3.545 -10.435 16.458 1.00 97.00 292 ILE A C 1
ATOM 2413 O O . ILE A 1 292 ? -3.800 -10.237 17.644 1.00 97.00 292 ILE A O 1
ATOM 2417 N N . MET A 1 293 ? -3.811 -11.587 15.840 1.00 97.69 293 MET A N 1
ATOM 2418 C CA . MET A 1 293 ? -4.481 -12.706 16.504 1.00 97.69 293 MET A CA 1
ATOM 2419 C C . MET A 1 293 ? -3.672 -13.228 17.698 1.00 97.69 293 MET A C 1
ATOM 2421 O O . MET A 1 293 ? -4.256 -13.518 18.739 1.00 97.69 293 MET A O 1
ATOM 2425 N N . ASP A 1 294 ? -2.343 -13.262 17.590 1.00 97.38 294 ASP A N 1
ATOM 2426 C CA . ASP A 1 294 ? -1.448 -13.661 18.679 1.00 97.38 294 ASP A CA 1
ATOM 2427 C C . ASP A 1 294 ? -1.523 -12.683 19.861 1.00 97.38 294 ASP A C 1
ATOM 2429 O O . ASP A 1 294 ? -1.581 -13.101 21.016 1.00 97.38 294 ASP A O 1
ATOM 2433 N N . ILE A 1 295 ? -1.571 -11.372 19.595 1.00 96.38 295 ILE A N 1
ATOM 2434 C CA . ILE A 1 295 ? -1.691 -10.352 20.650 1.00 96.38 295 ILE A CA 1
ATOM 2435 C C . ILE A 1 295 ? -3.048 -10.448 21.341 1.00 96.38 295 ILE A C 1
ATOM 2437 O O . ILE A 1 295 ? -3.110 -10.418 22.568 1.00 96.38 295 ILE A O 1
ATOM 2441 N N . LEU A 1 296 ? -4.126 -10.607 20.570 1.00 95.44 296 LEU A N 1
ATOM 2442 C CA . LEU A 1 296 ? -5.467 -10.804 21.122 1.00 95.44 296 LEU A CA 1
ATOM 2443 C C . LEU A 1 296 ? -5.508 -12.044 22.027 1.00 95.44 296 LEU A C 1
ATOM 2445 O O . LEU A 1 296 ? -5.973 -11.950 23.162 1.00 95.44 296 LEU A O 1
ATOM 2449 N N . ALA A 1 297 ? -4.942 -13.167 21.574 1.00 95.25 297 ALA A N 1
ATOM 2450 C CA . ALA A 1 297 ? -4.869 -14.401 22.350 1.00 95.25 297 ALA A CA 1
ATOM 2451 C C . ALA A 1 297 ? -4.045 -14.241 23.640 1.00 95.25 297 ALA A C 1
ATOM 2453 O O . ALA A 1 297 ? -4.477 -14.699 24.698 1.00 95.25 297 ALA A O 1
ATOM 2454 N N . ASN A 1 298 ? -2.908 -13.537 23.587 1.00 94.88 298 ASN A N 1
ATOM 2455 C CA . ASN A 1 298 ? -2.080 -13.244 24.764 1.00 94.88 298 ASN A CA 1
ATOM 2456 C C . ASN A 1 298 ? -2.823 -12.410 25.817 1.00 94.88 298 ASN A C 1
ATOM 2458 O O . ASN A 1 298 ? -2.584 -12.567 27.013 1.00 94.88 298 ASN A O 1
ATOM 2462 N N . HIS A 1 299 ? -3.748 -11.555 25.380 1.00 93.38 299 HIS A N 1
ATOM 2463 C CA . HIS A 1 299 ? -4.633 -10.786 26.253 1.00 93.38 299 HIS A CA 1
ATOM 2464 C C . HIS A 1 299 ? -5.975 -11.485 26.521 1.00 93.38 299 HIS A C 1
ATOM 2466 O O . HIS A 1 299 ? -6.897 -10.854 27.024 1.00 93.38 299 HIS A O 1
ATOM 2472 N N . GLN A 1 300 ? -6.105 -12.780 26.212 1.00 94.12 300 GLN A N 1
ATOM 2473 C CA . GLN A 1 300 ? -7.319 -13.573 26.449 1.00 94.12 300 GLN A CA 1
ATOM 2474 C C . GLN A 1 300 ? -8.586 -13.006 25.774 1.00 94.12 300 GLN A C 1
ATOM 2476 O O . GLN A 1 300 ? -9.702 -13.265 26.226 1.00 94.12 300 GLN A O 1
ATOM 2481 N N . ILE A 1 301 ? -8.423 -12.254 24.683 1.00 94.06 301 ILE A N 1
ATOM 2482 C CA . ILE A 1 301 ? -9.521 -11.745 23.858 1.00 94.06 301 ILE A CA 1
ATOM 2483 C C . ILE A 1 301 ? -9.832 -12.804 22.801 1.00 94.06 301 ILE A C 1
ATOM 2485 O O . ILE A 1 301 ? -8.983 -13.142 21.973 1.00 94.06 301 ILE A O 1
ATOM 2489 N N . SER A 1 302 ? -11.044 -13.353 22.825 1.00 95.38 302 SER A N 1
ATOM 2490 C CA . SER A 1 302 ? -11.453 -14.385 21.872 1.00 95.38 302 SER A CA 1
ATOM 2491 C C . SER A 1 302 ? -11.684 -13.814 20.471 1.00 95.38 302 SER A C 1
ATOM 2493 O O . SER A 1 302 ? -12.039 -12.648 20.293 1.00 95.38 302 SER A O 1
ATOM 2495 N N . GLU A 1 303 ? -11.558 -14.663 19.445 1.00 96.38 303 GLU A N 1
ATOM 2496 C CA . GLU A 1 303 ? -11.868 -14.255 18.069 1.00 96.38 303 GLU A CA 1
ATOM 2497 C C . GLU A 1 303 ? -13.338 -13.824 17.906 1.00 96.38 303 GLU A C 1
ATOM 2499 O O . GLU A 1 303 ? -13.624 -12.943 17.099 1.00 96.38 303 GLU A O 1
ATOM 2504 N N . SER A 1 304 ? -14.261 -14.397 18.689 1.00 96.69 304 SER A N 1
ATOM 2505 C CA . SER A 1 304 ? -15.674 -13.993 18.699 1.00 96.69 304 SER A CA 1
ATOM 2506 C C . SER A 1 304 ? -15.834 -12.548 19.163 1.00 96.69 304 SER A C 1
ATOM 2508 O O . SER A 1 304 ? -16.426 -11.747 18.451 1.00 96.69 304 SER A O 1
ATOM 2510 N N . GLU A 1 305 ? -15.259 -12.202 20.318 1.00 95.94 305 GLU A N 1
ATOM 2511 C CA . GLU A 1 305 ? -15.312 -10.840 20.872 1.00 95.94 305 GLU A CA 1
ATOM 2512 C C . GLU A 1 305 ? -14.656 -9.837 19.921 1.00 95.94 305 GLU A C 1
ATOM 2514 O O . GLU A 1 305 ? -15.173 -8.743 19.691 1.00 95.94 305 GLU A O 1
ATOM 2519 N N . TYR A 1 306 ? -13.540 -10.234 19.307 1.00 97.81 306 TYR A N 1
ATOM 2520 C CA . TYR A 1 306 ? -12.889 -9.433 18.283 1.00 97.81 306 TYR A CA 1
ATOM 2521 C C . TYR A 1 306 ? -13.771 -9.240 17.038 1.00 97.81 306 TYR A C 1
ATOM 2523 O O . TYR A 1 306 ? -13.860 -8.134 16.505 1.00 97.81 306 TYR A O 1
ATOM 2531 N N . GLY A 1 307 ? -14.449 -10.292 16.578 1.00 97.88 307 GLY A N 1
ATOM 2532 C CA . GLY A 1 307 ? -15.400 -10.232 15.469 1.00 97.88 307 GLY A CA 1
ATOM 2533 C C . GLY A 1 307 ? -16.561 -9.278 15.749 1.00 97.88 307 GLY A C 1
ATOM 2534 O O . GLY A 1 307 ? -16.834 -8.401 14.926 1.00 97.88 307 GLY A O 1
ATOM 2535 N N . ASP A 1 308 ? -17.165 -9.393 16.932 1.00 97.69 308 ASP A N 1
ATOM 2536 C CA . ASP A 1 308 ? -18.264 -8.538 17.389 1.00 97.69 308 ASP A CA 1
ATOM 2537 C C . ASP A 1 308 ? -17.828 -7.067 17.464 1.00 97.69 308 ASP A C 1
ATOM 2539 O O . ASP A 1 308 ? -18.541 -6.175 16.994 1.00 97.69 308 ASP A O 1
ATOM 2543 N N . PHE A 1 309 ? -16.620 -6.803 17.977 1.00 98.06 309 PHE A N 1
ATOM 2544 C CA . PHE A 1 309 ? -16.016 -5.470 17.976 1.00 98.06 309 PHE A CA 1
ATOM 2545 C C . PHE A 1 309 ? -15.896 -4.907 16.552 1.00 98.06 309 PHE A C 1
ATOM 2547 O O . PHE A 1 309 ? -16.329 -3.782 16.276 1.00 98.06 309 PHE A O 1
ATOM 2554 N N . ILE A 1 310 ? -15.319 -5.682 15.627 1.00 98.25 310 ILE A N 1
ATOM 2555 C CA . ILE A 1 310 ? -15.093 -5.234 14.250 1.00 98.25 310 ILE A CA 1
ATOM 2556 C C . ILE A 1 310 ? -16.423 -4.919 13.564 1.00 98.25 310 ILE A C 1
ATOM 2558 O O . ILE A 1 310 ? -16.552 -3.847 12.966 1.00 98.25 310 ILE A O 1
ATOM 2562 N N . GLU A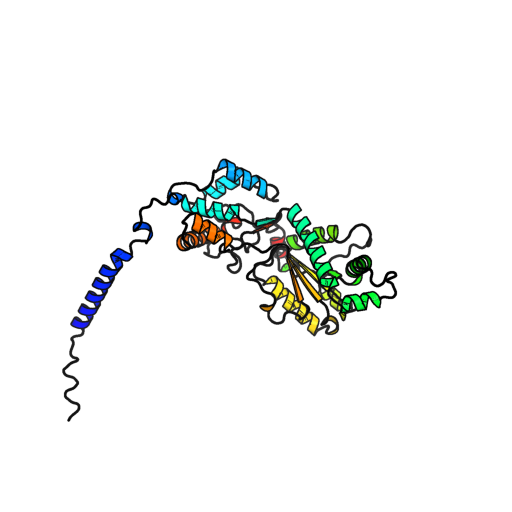 1 311 ? -17.415 -5.801 13.677 1.00 97.56 311 GLU A N 1
ATOM 2563 C CA . GLU A 1 311 ? -18.749 -5.581 13.120 1.00 97.56 311 GLU A CA 1
ATOM 2564 C C . GLU A 1 311 ? -19.390 -4.308 13.691 1.00 97.56 311 GLU A C 1
ATOM 2566 O O . GLU A 1 311 ? -19.769 -3.412 12.925 1.00 97.56 311 GLU A O 1
ATOM 2571 N N . LYS A 1 312 ? -19.437 -4.186 15.023 1.00 97.69 312 LYS A N 1
ATOM 2572 C CA . LYS A 1 312 ? -20.049 -3.060 15.740 1.00 97.69 312 LYS A CA 1
ATOM 2573 C C . LYS A 1 312 ? -19.492 -1.713 15.282 1.00 97.69 312 LYS A C 1
ATOM 2575 O O . LYS A 1 312 ? -20.254 -0.822 14.890 1.00 97.69 312 LYS A O 1
ATOM 2580 N N . TYR A 1 313 ? -18.170 -1.546 15.293 1.00 97.88 313 TYR A N 1
ATOM 2581 C CA . TYR A 1 313 ? -17.557 -0.246 15.000 1.00 97.88 313 TYR A CA 1
ATOM 2582 C C . TYR A 1 313 ? -17.442 0.046 13.500 1.00 97.88 313 TYR A C 1
ATOM 2584 O O . TYR A 1 313 ? -17.518 1.212 13.102 1.00 97.88 313 TYR A O 1
ATOM 2592 N N . CYS A 1 314 ? -17.360 -0.972 12.634 1.00 97.06 314 CYS A N 1
ATOM 2593 C CA . CYS A 1 314 ? -17.488 -0.760 11.188 1.00 97.06 314 CYS A CA 1
ATOM 2594 C C . CYS A 1 314 ? -18.908 -0.311 10.815 1.00 97.06 314 CYS A C 1
ATOM 2596 O O . CYS A 1 314 ? -19.065 0.633 10.027 1.00 97.06 314 CYS A O 1
ATOM 2598 N N . LEU A 1 315 ? -19.934 -0.925 11.419 1.00 96.19 315 LEU A N 1
ATOM 2599 C CA . LEU A 1 315 ? -21.333 -0.539 11.249 1.00 96.19 315 LEU A CA 1
ATOM 2600 C C . LEU A 1 315 ? -21.567 0.896 11.731 1.00 96.19 315 LEU A C 1
ATOM 2602 O O . LEU A 1 315 ? -22.103 1.708 10.975 1.00 96.19 315 LEU A O 1
ATOM 2606 N N . ARG A 1 316 ? -21.087 1.248 12.929 1.00 95.38 316 ARG A N 1
ATOM 2607 C CA . ARG A 1 316 ? -21.211 2.600 13.503 1.00 95.38 316 ARG A CA 1
ATOM 2608 C C . ARG A 1 316 ? -20.530 3.683 12.657 1.00 95.38 316 ARG A C 1
ATOM 2610 O O . ARG A 1 316 ? -21.105 4.751 12.435 1.00 95.38 316 ARG A O 1
ATOM 2617 N N . ALA A 1 317 ? -19.324 3.417 12.155 1.00 94.00 317 ALA A N 1
ATOM 2618 C CA . ALA A 1 317 ? -18.571 4.386 11.359 1.00 94.00 317 ALA A CA 1
ATOM 2619 C C . ALA A 1 317 ? -19.070 4.499 9.909 1.00 94.00 317 ALA A C 1
ATOM 2621 O O . ALA A 1 317 ? -18.936 5.546 9.278 1.00 94.00 317 ALA A O 1
ATOM 2622 N N . SER A 1 318 ? -19.619 3.423 9.335 1.00 92.31 318 SER A N 1
ATOM 2623 C CA . SER A 1 318 ? -19.854 3.355 7.889 1.00 92.31 318 SER A CA 1
ATOM 2624 C C . SER A 1 318 ? -21.298 3.130 7.452 1.00 92.31 318 SER A C 1
ATOM 2626 O O . SER A 1 318 ? -21.573 3.308 6.258 1.00 92.31 318 SER A O 1
ATOM 2628 N N . GLY A 1 319 ? -22.181 2.750 8.379 1.00 93.44 319 GLY A N 1
ATOM 2629 C CA . GLY A 1 319 ? -23.532 2.253 8.118 1.00 93.44 319 GLY A CA 1
ATOM 2630 C C . GLY A 1 319 ? -23.575 0.811 7.599 1.00 93.44 319 GLY A C 1
ATOM 2631 O O . GLY A 1 319 ? -24.636 0.354 7.184 1.00 93.44 319 GLY A O 1
ATOM 2632 N N . LYS A 1 320 ? -22.434 0.106 7.559 1.00 93.00 320 LYS A N 1
ATOM 2633 C CA . LYS A 1 320 ? -22.299 -1.282 7.086 1.00 93.00 320 LYS A CA 1
ATOM 2634 C C . LYS A 1 320 ? -21.242 -2.029 7.906 1.00 93.00 320 LYS A C 1
ATOM 2636 O O . LYS A 1 320 ? -20.205 -1.444 8.203 1.00 93.00 320 LYS A O 1
ATOM 2641 N N . SER A 1 321 ? -21.418 -3.325 8.159 1.00 92.38 321 SER A N 1
ATOM 2642 C CA . SER A 1 321 ? -20.418 -4.188 8.826 1.00 92.38 321 SER A CA 1
ATOM 2643 C C . SER A 1 321 ? -19.185 -4.513 7.953 1.00 92.38 321 SER A C 1
ATOM 2645 O O . SER A 1 321 ? -18.517 -5.515 8.164 1.00 92.38 321 SER A O 1
ATOM 2647 N N . SER A 1 322 ? -18.890 -3.695 6.936 1.00 92.69 322 SER A N 1
ATOM 2648 C CA . SER A 1 322 ? -17.799 -3.935 5.987 1.00 92.69 322 SER A CA 1
ATOM 2649 C C . SER A 1 322 ? -16.467 -3.483 6.571 1.00 92.69 322 SER A C 1
ATOM 2651 O O . SER A 1 322 ? -16.344 -2.341 7.019 1.00 92.69 322 SER A O 1
ATOM 2653 N N . VAL A 1 323 ? -15.441 -4.330 6.490 1.00 93.25 323 VAL A N 1
ATOM 2654 C CA . VAL A 1 323 ? -14.101 -4.041 7.034 1.00 93.25 323 VAL A CA 1
ATOM 2655 C C . VAL A 1 323 ? -13.245 -3.184 6.091 1.00 93.25 323 VAL A C 1
ATOM 2657 O O . VAL A 1 323 ? -12.027 -3.118 6.203 1.00 93.25 323 VAL A O 1
ATOM 2660 N N . GLY A 1 324 ? -13.868 -2.499 5.135 1.00 89.12 324 GLY A N 1
ATOM 2661 C CA . GLY A 1 324 ? -13.205 -1.657 4.142 1.00 89.12 324 GLY A CA 1
ATOM 2662 C C . GLY A 1 324 ? -13.482 -2.132 2.721 1.00 89.12 324 GLY A C 1
ATOM 2663 O O . GLY A 1 324 ? -14.238 -3.071 2.480 1.00 89.12 324 GLY A O 1
ATOM 2664 N N . TYR A 1 325 ? -12.890 -1.460 1.735 1.00 85.56 325 TYR A N 1
ATOM 2665 C CA . TYR A 1 325 ? -13.145 -1.776 0.333 1.00 85.56 325 TYR A CA 1
ATOM 2666 C C . TYR A 1 325 ? -12.813 -3.243 0.004 1.00 85.56 325 TYR A C 1
ATOM 2668 O O . TYR A 1 325 ? -11.650 -3.643 0.031 1.00 85.56 325 TYR A O 1
ATOM 2676 N N . ARG A 1 326 ? -13.850 -4.015 -0.358 1.00 86.62 326 ARG A N 1
ATOM 2677 C CA . ARG A 1 326 ? -13.792 -5.468 -0.605 1.00 86.62 326 ARG A CA 1
ATOM 2678 C C . ARG A 1 326 ? -13.307 -6.290 0.591 1.00 86.62 326 ARG A C 1
ATOM 2680 O O . ARG A 1 326 ? -12.546 -7.232 0.410 1.00 86.62 326 ARG A O 1
ATOM 2687 N N . GLU A 1 327 ? -13.744 -5.923 1.789 1.00 90.50 327 GLU A N 1
ATOM 2688 C CA . GLU A 1 327 ? -13.448 -6.675 3.012 1.00 90.50 327 GLU A CA 1
ATOM 2689 C C . GLU A 1 327 ? -11.938 -6.852 3.268 1.00 90.50 327 GLU A C 1
ATOM 2691 O O . GLU A 1 327 ? -11.500 -7.842 3.844 1.00 90.50 327 GLU A O 1
ATOM 2696 N N . SER A 1 328 ? -11.113 -5.888 2.837 1.00 88.62 328 SER A N 1
ATOM 2697 C CA . SER A 1 328 ? -9.657 -5.993 2.990 1.00 88.62 328 SER A CA 1
ATOM 2698 C C . SER A 1 328 ? -9.176 -5.814 4.426 1.00 88.62 328 SER A C 1
ATOM 2700 O O . SER A 1 328 ? -8.136 -6.369 4.771 1.00 88.62 328 SER A O 1
ATOM 2702 N N . GLY A 1 329 ? -9.870 -5.007 5.239 1.00 93.19 329 GLY A N 1
ATOM 2703 C CA . GLY A 1 329 ? -9.523 -4.816 6.648 1.00 93.19 329 GLY A CA 1
ATOM 2704 C C . G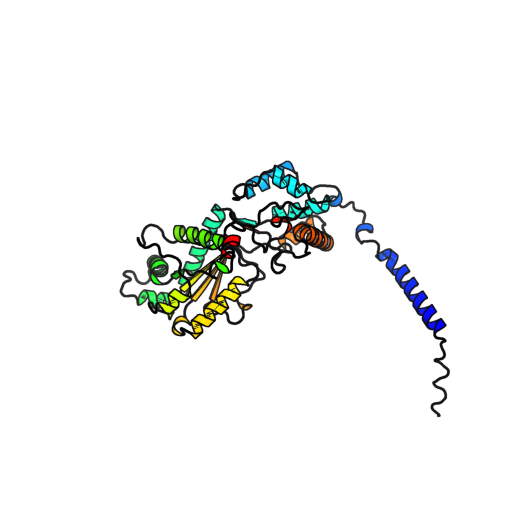LY A 1 329 ? -8.082 -4.378 6.867 1.00 93.19 329 GLY A C 1
ATOM 2705 O O . GLY A 1 329 ? -7.426 -4.872 7.779 1.00 93.19 329 GLY A O 1
ATOM 2706 N N . ALA A 1 330 ? -7.559 -3.508 6.001 1.00 94.38 330 ALA A N 1
ATOM 2707 C CA . ALA A 1 330 ? -6.176 -3.073 6.091 1.00 94.38 330 ALA A CA 1
ATOM 2708 C C . ALA A 1 330 ? -5.955 -2.242 7.363 1.00 94.38 330 ALA A C 1
ATOM 2710 O O . ALA A 1 330 ? -6.822 -1.479 7.789 1.00 94.38 330 ALA A O 1
ATOM 2711 N N . LEU A 1 331 ? -4.769 -2.356 7.946 1.00 96.31 331 LEU A N 1
ATOM 2712 C CA . LEU A 1 331 ? -4.307 -1.526 9.052 1.00 96.31 331 LEU A CA 1
ATOM 2713 C C . LEU A 1 331 ? -3.172 -0.637 8.551 1.00 96.31 331 LEU A C 1
ATOM 2715 O O . LEU A 1 331 ? -2.023 -0.801 8.951 1.00 96.31 331 LEU A O 1
ATOM 2719 N N . THR A 1 332 ? -3.477 0.268 7.616 1.00 94.62 332 THR A N 1
ATOM 2720 C CA . THR A 1 332 ? -2.470 1.159 7.031 1.00 94.62 332 THR A CA 1
ATOM 2721 C C . THR A 1 332 ? -2.991 2.568 6.759 1.00 94.62 332 THR A C 1
ATOM 2723 O O . THR A 1 332 ? -4.175 2.772 6.483 1.00 94.62 332 THR A O 1
ATOM 2726 N N . CYS A 1 333 ? -2.089 3.543 6.826 1.00 93.19 333 CYS A N 1
ATOM 2727 C CA . CYS A 1 333 ? -2.296 4.929 6.431 1.00 93.19 333 CYS A CA 1
ATOM 2728 C C . CYS A 1 333 ? -0.981 5.511 5.906 1.00 93.19 333 CYS A C 1
ATOM 2730 O O . CYS A 1 333 ? 0.107 5.143 6.345 1.00 93.19 333 CYS A O 1
ATOM 2732 N N . HIS A 1 334 ? -1.085 6.446 4.980 1.00 91.56 334 HIS A N 1
ATOM 2733 C CA . HIS A 1 334 ? 0.024 7.170 4.380 1.00 91.56 334 HIS A CA 1
ATOM 2734 C C . HIS A 1 334 ? -0.012 8.623 4.830 1.00 91.56 334 HIS A C 1
ATOM 2736 O O . HIS A 1 334 ? -1.060 9.161 5.188 1.00 91.56 334 HIS A O 1
ATOM 2742 N N . HIS A 1 335 ? 1.134 9.288 4.751 1.00 89.56 335 HIS A N 1
ATOM 2743 C CA . HIS A 1 335 ? 1.309 10.691 5.122 1.00 89.56 335 HIS A CA 1
ATOM 2744 C C . HIS A 1 335 ? 0.222 11.621 4.561 1.00 89.56 335 HIS A C 1
ATOM 2746 O O . HIS A 1 335 ? -0.256 12.499 5.277 1.00 89.56 335 HIS A O 1
ATOM 2752 N N . TYR A 1 336 ? -0.191 11.378 3.316 1.00 82.81 336 TYR A N 1
ATOM 2753 C CA . TYR A 1 336 ? -1.194 12.169 2.604 1.00 82.81 336 TYR A CA 1
ATOM 2754 C C . TYR A 1 336 ? -2.601 11.564 2.646 1.00 82.81 336 TYR A C 1
ATOM 2756 O O . TYR A 1 336 ? -3.557 12.217 2.238 1.00 82.81 336 TYR A O 1
ATOM 2764 N N . SER A 1 337 ? -2.742 10.296 3.049 1.00 84.19 337 SER A N 1
ATOM 2765 C CA . SER A 1 337 ? -3.953 9.529 2.763 1.00 84.19 337 SER A CA 1
ATOM 2766 C C . SER A 1 337 ? -4.181 8.303 3.628 1.00 84.19 337 SER A C 1
ATOM 2768 O O . SER A 1 337 ? -3.316 7.446 3.746 1.00 84.19 337 SER A O 1
ATOM 2770 N N . CYS A 1 338 ? -5.402 8.141 4.140 1.00 89.06 338 CYS A N 1
ATOM 2771 C CA . CYS A 1 338 ? -5.857 6.850 4.652 1.00 89.06 338 CYS A CA 1
ATOM 2772 C C . CYS A 1 338 ? -6.669 6.124 3.562 1.00 89.06 338 CYS A C 1
ATOM 2774 O O . CYS A 1 338 ? -7.701 6.657 3.140 1.00 89.06 338 CYS A O 1
ATOM 2776 N N . PRO A 1 339 ? -6.221 4.956 3.059 1.00 87.50 339 PRO A N 1
ATOM 2777 C CA . PRO A 1 339 ? -6.910 4.256 1.982 1.00 87.50 339 PRO A CA 1
ATOM 2778 C C . PRO A 1 339 ? -8.266 3.713 2.446 1.00 87.50 339 PRO A C 1
ATOM 2780 O O . PRO A 1 339 ? -8.437 3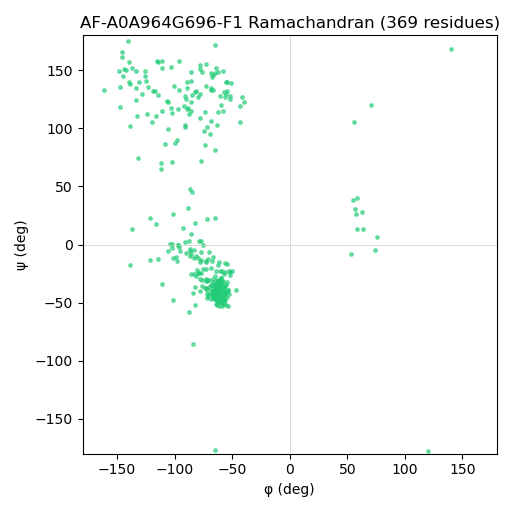.268 3.576 1.00 87.50 339 PRO A O 1
ATOM 2783 N N . ASN A 1 340 ? -9.240 3.657 1.536 1.00 88.06 340 ASN A N 1
ATOM 2784 C CA . ASN A 1 340 ? -10.575 3.121 1.836 1.00 88.06 340 ASN A CA 1
ATOM 2785 C C . ASN A 1 340 ? -10.603 1.593 2.066 1.00 88.06 340 ASN A C 1
ATOM 2787 O O . ASN A 1 340 ? -11.645 1.047 2.428 1.00 88.06 340 ASN A O 1
ATOM 2791 N N . ASN A 1 341 ? -9.478 0.912 1.847 1.00 89.56 341 ASN A N 1
ATOM 2792 C CA . ASN A 1 341 ? -9.231 -0.476 2.226 1.00 89.56 341 ASN A CA 1
ATOM 2793 C C . ASN A 1 341 ? -9.035 -0.660 3.743 1.00 89.56 341 ASN A C 1
ATOM 2795 O O . ASN A 1 341 ? -9.093 -1.792 4.224 1.00 89.56 341 ASN A O 1
ATOM 2799 N N . THR A 1 342 ? -8.809 0.429 4.480 1.00 93.56 342 THR A N 1
ATOM 2800 C CA . THR A 1 342 ? -8.634 0.427 5.933 1.00 93.56 342 THR A CA 1
ATOM 2801 C C . THR A 1 342 ? -9.971 0.296 6.665 1.00 93.56 342 THR A C 1
ATOM 2803 O O . THR A 1 342 ? -11.010 0.697 6.125 1.00 93.56 342 THR A O 1
ATOM 2806 N N . LEU A 1 343 ? -9.958 -0.237 7.897 1.00 96.31 343 LEU A N 1
ATOM 2807 C CA . LEU A 1 343 ? -11.161 -0.335 8.735 1.00 96.31 343 LEU A CA 1
ATOM 2808 C C . LEU A 1 343 ? -11.867 1.035 8.830 1.00 96.31 343 LEU A C 1
ATOM 2810 O O . LEU A 1 343 ? -11.216 2.033 9.162 1.00 96.31 343 LEU A O 1
ATOM 2814 N N . PRO A 1 344 ? -13.181 1.123 8.537 1.00 95.81 344 PRO A N 1
ATOM 2815 C CA . PRO A 1 344 ? -13.881 2.400 8.423 1.00 95.81 344 PRO A CA 1
ATOM 2816 C C . PRO A 1 344 ? -13.772 3.310 9.641 1.00 95.81 344 PRO A C 1
ATOM 2818 O O . PRO A 1 344 ? -13.666 4.521 9.475 1.00 95.81 344 PRO A O 1
ATOM 2821 N N . PHE A 1 345 ? -13.741 2.759 10.853 1.00 97.06 345 PHE A N 1
ATOM 2822 C CA . PHE A 1 345 ? -13.654 3.555 12.075 1.00 97.06 345 PHE A CA 1
ATOM 2823 C C . PHE A 1 345 ? -12.317 4.310 12.242 1.00 97.06 345 PHE A C 1
ATOM 2825 O O . PHE A 1 345 ? -12.221 5.224 13.064 1.00 97.06 345 PHE A O 1
ATOM 2832 N N . PHE A 1 346 ? -11.300 4.019 11.422 1.00 97.00 346 PHE A N 1
ATOM 2833 C CA . PHE A 1 346 ? -10.087 4.837 11.346 1.00 97.00 346 PHE A CA 1
ATOM 2834 C C . PHE A 1 346 ? -10.211 6.059 10.434 1.00 97.00 346 PHE A C 1
ATOM 2836 O O . PHE A 1 346 ? -9.447 7.001 10.632 1.00 97.00 346 PHE A O 1
ATOM 2843 N N . HIS A 1 347 ? -11.099 6.064 9.427 1.00 93.62 347 HIS A N 1
ATOM 2844 C CA . HIS A 1 347 ? -11.068 7.091 8.363 1.00 93.62 347 HIS A CA 1
ATOM 2845 C C . HIS A 1 347 ? -12.406 7.666 7.901 1.00 93.62 347 HIS A C 1
ATOM 2847 O O . HIS A 1 347 ? -12.427 8.717 7.254 1.00 93.62 347 HIS A O 1
ATOM 2853 N N . LYS A 1 348 ? -13.519 6.996 8.199 1.00 93.12 348 LYS A N 1
ATOM 2854 C CA . LYS A 1 348 ? -14.842 7.358 7.702 1.00 93.12 348 LYS A CA 1
ATOM 2855 C C . LYS A 1 348 ? -15.649 8.061 8.799 1.00 93.12 348 LYS A C 1
ATOM 2857 O O . LYS A 1 348 ? -15.921 7.439 9.824 1.00 93.12 348 LYS A O 1
ATOM 2862 N N . PRO A 1 349 ? -16.041 9.331 8.600 1.00 93.69 349 PRO A N 1
ATOM 2863 C CA . PRO A 1 349 ? -16.902 10.029 9.544 1.00 93.69 349 PRO A CA 1
ATOM 2864 C C . PRO A 1 349 ? -18.358 9.574 9.419 1.00 93.69 349 PRO A C 1
ATOM 2866 O O . PRO A 1 349 ? -18.833 9.263 8.322 1.00 93.69 349 PRO A O 1
ATOM 2869 N N . SER A 1 350 ? -19.073 9.601 10.541 1.00 94.06 350 SER A N 1
ATOM 2870 C CA . SER A 1 350 ? -20.531 9.463 10.613 1.00 94.06 350 SER A CA 1
ATOM 2871 C C . SER A 1 350 ? -21.092 10.430 11.660 1.00 94.06 350 SER A C 1
ATOM 2873 O O . SER A 1 350 ? -20.334 11.112 12.346 1.00 94.06 350 SER A O 1
ATOM 2875 N N . THR A 1 351 ? -22.418 10.514 11.797 1.00 92.75 351 THR A N 1
ATOM 2876 C CA . THR A 1 351 ? -23.073 11.389 12.790 1.00 92.75 351 THR A CA 1
ATOM 2877 C C . THR A 1 351 ? -22.571 11.149 14.218 1.00 92.75 351 THR A C 1
ATOM 2879 O O . THR A 1 351 ? -22.489 12.092 14.994 1.00 92.75 351 THR A O 1
ATOM 2882 N N . ASN A 1 352 ? -22.198 9.905 14.542 1.00 92.94 352 ASN A N 1
ATOM 2883 C CA . ASN A 1 352 ? -21.800 9.476 15.889 1.00 92.94 352 ASN A CA 1
ATOM 2884 C C . ASN A 1 352 ? -20.378 8.890 15.923 1.00 92.94 352 ASN A C 1
ATOM 2886 O O . ASN A 1 352 ? -20.075 8.051 16.784 1.00 92.94 352 ASN A O 1
ATOM 2890 N N . TRP A 1 353 ? -19.545 9.253 14.942 1.00 96.62 353 TRP A N 1
ATOM 2891 C CA . TRP A 1 353 ? -18.178 8.760 14.832 1.00 96.62 353 TRP A CA 1
ATOM 2892 C C . TRP A 1 353 ? -17.237 9.796 14.217 1.00 96.62 353 TRP A C 1
ATOM 2894 O O . TRP A 1 353 ? -17.374 10.164 13.045 1.00 96.62 353 TRP A O 1
ATOM 2904 N N . GLU A 1 354 ? -16.234 10.205 14.990 1.00 96.56 354 GLU A N 1
ATOM 2905 C CA . GLU A 1 354 ? -15.124 11.025 14.518 1.00 96.56 354 GLU A CA 1
ATOM 2906 C C . GLU A 1 354 ? -13.879 10.147 14.304 1.00 96.56 354 GLU A C 1
ATOM 2908 O O . GLU A 1 354 ? -13.324 9.626 15.272 1.00 96.56 354 GLU A O 1
ATOM 2913 N N . PRO A 1 355 ? -13.405 9.967 13.059 1.00 95.88 355 PRO A N 1
ATOM 2914 C CA . PRO A 1 355 ? -12.273 9.099 12.773 1.00 95.88 355 PRO A CA 1
ATOM 2915 C C . PRO A 1 355 ? -10.932 9.761 13.120 1.00 95.88 355 PRO A C 1
ATOM 2917 O O . PRO A 1 355 ? -10.751 10.980 13.000 1.00 95.88 355 PRO A O 1
ATOM 2920 N N . LEU A 1 356 ? -9.944 8.934 13.476 1.00 95.50 356 LEU A N 1
ATOM 2921 C CA . LEU A 1 356 ? -8.593 9.403 13.788 1.00 95.50 356 LEU A CA 1
ATOM 2922 C C . LEU A 1 356 ? -7.909 10.032 12.566 1.00 95.50 356 LEU A C 1
ATOM 2924 O O . LEU A 1 356 ? -7.353 11.132 12.647 1.00 95.50 356 LEU A O 1
ATOM 2928 N N . PHE A 1 357 ? -8.009 9.369 11.417 1.00 93.06 357 PHE A N 1
ATOM 2929 C CA . PHE A 1 357 ? -7.493 9.842 10.141 1.00 93.06 357 PHE A CA 1
ATOM 2930 C C . PHE A 1 357 ? -8.643 10.368 9.286 1.00 93.06 357 PHE A C 1
ATOM 2932 O O . PHE A 1 357 ? -9.786 9.941 9.394 1.00 93.06 357 PHE A O 1
ATOM 2939 N N . ARG A 1 358 ? -8.356 11.308 8.395 1.00 83.62 358 ARG A N 1
ATOM 2940 C CA . ARG A 1 358 ? -9.300 11.698 7.348 1.00 83.62 358 ARG A CA 1
ATOM 2941 C C . ARG A 1 358 ? -9.035 10.806 6.150 1.00 83.62 358 ARG A C 1
ATOM 2943 O O . ARG A 1 358 ? -7.882 10.615 5.762 1.00 83.62 358 ARG A O 1
ATOM 2950 N N . ASN A 1 359 ? -10.094 10.277 5.550 1.00 74.88 359 ASN A N 1
ATOM 2951 C CA . ASN A 1 359 ? -9.983 9.735 4.208 1.00 74.88 359 ASN A CA 1
ATOM 2952 C C . ASN A 1 359 ? -9.517 10.875 3.292 1.00 74.88 359 ASN A C 1
ATOM 2954 O O . ASN A 1 359 ? -10.168 11.922 3.227 1.00 74.88 359 ASN A O 1
ATOM 2958 N N . SER A 1 360 ? -8.370 10.718 2.634 1.00 61.38 360 SER A N 1
ATOM 2959 C CA . SER A 1 360 ? -7.904 11.709 1.669 1.00 61.38 360 SER A CA 1
ATOM 2960 C C . SER A 1 360 ? -8.750 11.596 0.414 1.00 61.38 360 SER A C 1
ATOM 2962 O O . SER A 1 360 ? -8.421 10.935 -0.574 1.00 61.38 360 SER A O 1
ATOM 2964 N N . GLN A 1 361 ? -9.873 12.277 0.439 1.00 51.25 361 GLN A N 1
ATOM 2965 C CA . GLN A 1 361 ? -10.359 12.839 -0.791 1.00 51.25 361 GLN A CA 1
ATOM 2966 C C . GLN A 1 361 ? -9.757 14.221 -0.823 1.00 51.25 361 GLN A C 1
ATOM 2968 O O . GLN A 1 361 ? -10.191 15.115 -0.098 1.00 51.25 361 GLN A O 1
ATOM 2973 N N . THR A 1 362 ? -8.715 14.384 -1.635 1.00 44.53 362 THR A N 1
ATOM 2974 C CA . THR A 1 362 ? -8.382 15.708 -2.131 1.00 44.53 362 THR A CA 1
ATOM 2975 C C . THR A 1 362 ? -9.704 16.387 -2.495 1.00 44.53 362 THR A C 1
ATOM 2977 O O . THR A 1 362 ? -10.483 15.790 -3.249 1.00 44.53 362 THR A O 1
ATOM 2980 N N . PRO A 1 363 ? -10.000 17.598 -1.998 1.00 41.31 363 PRO A N 1
ATOM 2981 C CA . PRO A 1 363 ? -11.243 18.298 -2.326 1.00 41.31 363 PRO A CA 1
ATOM 2982 C C . PRO A 1 363 ? -11.474 18.450 -3.843 1.00 41.31 363 PRO A C 1
ATOM 2984 O O . PRO A 1 363 ? -12.580 18.741 -4.290 1.00 41.31 363 PRO A O 1
ATOM 2987 N N . SER A 1 364 ? -10.426 18.263 -4.656 1.00 41.34 364 SER A N 1
ATOM 2988 C CA . SER A 1 364 ? -10.464 18.292 -6.115 1.00 41.34 364 SER A CA 1
ATOM 2989 C C . SER A 1 364 ? -10.968 17.000 -6.774 1.00 41.34 364 SER A C 1
ATOM 2991 O O . SER A 1 364 ? -11.468 17.081 -7.893 1.00 41.34 364 SER A O 1
ATOM 2993 N N . ALA A 1 365 ? -10.923 15.831 -6.122 1.00 39.97 365 ALA A N 1
ATOM 2994 C CA . ALA A 1 365 ? -11.431 14.582 -6.710 1.00 39.97 365 ALA A CA 1
ATOM 2995 C C . ALA A 1 365 ? -12.963 14.609 -6.893 1.00 39.97 365 ALA A C 1
ATOM 2997 O O . ALA A 1 365 ? -13.492 14.043 -7.848 1.00 39.97 365 ALA A O 1
ATOM 2998 N N . THR A 1 366 ? -13.681 15.344 -6.039 1.00 36.53 366 THR A N 1
ATOM 2999 C CA . THR A 1 366 ? -15.110 15.650 -6.210 1.00 36.53 366 THR A CA 1
ATOM 3000 C C . THR A 1 366 ? -15.379 16.717 -7.278 1.00 36.53 366 THR A C 1
ATOM 3002 O O . THR A 1 366 ? -16.474 16.733 -7.833 1.00 36.53 366 THR A O 1
ATOM 3005 N N . ARG A 1 367 ? -14.400 17.564 -7.641 1.00 37.03 367 ARG A N 1
ATOM 3006 C CA . ARG A 1 367 ? -14.570 18.599 -8.684 1.00 37.03 367 ARG A CA 1
ATOM 3007 C C . ARG A 1 367 ? -14.476 18.067 -10.116 1.00 37.03 367 ARG A C 1
ATOM 3009 O O . ARG A 1 367 ? -15.076 18.659 -11.003 1.00 37.03 367 ARG A O 1
ATOM 3016 N N . TYR A 1 368 ? -13.803 16.941 -10.360 1.00 38.56 368 TYR A N 1
ATOM 3017 C CA . TYR A 1 368 ? -13.724 16.360 -11.713 1.00 38.56 368 TYR A CA 1
ATOM 3018 C C . TYR A 1 368 ? -15.042 15.746 -12.215 1.00 38.56 368 TYR A C 1
ATOM 3020 O O . TYR A 1 368 ? -15.165 15.484 -13.406 1.00 38.56 368 TYR A O 1
ATOM 3028 N N . LYS A 1 369 ? -16.041 15.546 -11.341 1.00 35.12 369 LYS A N 1
ATOM 3029 C CA . LYS A 1 369 ? -17.387 15.078 -11.724 1.00 35.12 369 LYS A CA 1
ATOM 3030 C C . LYS A 1 369 ? -18.381 16.203 -12.038 1.00 35.12 369 LYS A C 1
ATOM 3032 O O . LYS A 1 369 ? -19.539 15.912 -12.314 1.00 35.12 369 LYS A O 1
ATOM 3037 N N . GLN A 1 370 ? -17.951 17.463 -11.993 1.00 33.59 370 GLN A N 1
ATOM 3038 C CA . GLN A 1 370 ? -18.752 18.616 -12.409 1.00 33.59 370 GLN A CA 1
ATOM 3039 C C . GLN A 1 370 ? -18.147 19.240 -13.671 1.00 33.59 370 GLN A C 1
ATOM 3041 O O . GLN A 1 370 ? -17.567 20.322 -13.610 1.00 33.59 370 GLN A O 1
ATOM 3046 N N . LYS A 1 371 ? -18.240 18.546 -14.806 1.00 34.34 371 LYS A N 1
ATOM 3047 C CA . LYS A 1 371 ? -18.194 19.167 -16.133 1.00 34.34 371 LYS A CA 1
ATOM 3048 C C . LYS A 1 371 ? -19.134 18.440 -17.070 1.00 34.34 371 LYS A C 1
ATOM 3050 O O . LYS A 1 371 ? -19.079 17.190 -17.070 1.00 34.34 371 LYS A O 1
#

Foldseek 3Di:
DDPPPPPPPPPPPVVNVVVVVVVVVVVVCVVCVVVVPPPVVVDPPPLCQQPDAPDDLQVLLVVLCVVCCLFPVGFDSVLVSVLLVLQDGSNLSNLVSLLSVPQAEQHPVNLLVFLLVLLVVVLVVLVVDVVLLVVQQVDPPQPDRPDSVSSSVCCLPAAEAEAEFDPLLPDLCPQQVVSVVSNLVNSDPDDDDPPSNPHYHPVCVLVVPDHQLLRHEYEYEGAEAQPCPSVLVVQVVVVVSCVVRVSNLNYAYEYEYQEYAPPDDPVPRPNRRPRYDYDYRYYWDACPDPVSVVVCVVSVNDPVNVLVSQQVQLCVQPVGSACFDVNRRTSYAYSQADHRSHGRLQAGHDPSGDHSHHGDNPPCSVVSVPD

Nearest PDB structures (foldseek):
  6cio-assembly3_E  TM=4.045E-01  e=1.307E+00  Moorella thermoacetica ATCC 39073
  2vch-assembly1_A  TM=4.153E-01  e=3.591E+00  Arabidopsis thaliana
  6cin-assembly3_E  TM=4.062E-01  e=8.815E+00  Moorella thermoacetica ATCC 39073
  6htk-assembly1_A  TM=1.962E-01  e=6.294E+00  Streptomyces actuosus

Solvent-accessible surface area (backbone atoms only — not comparable to full-atom values): 21149 Å² total; per-residue (Å²): 138,75,94,75,75,77,68,78,82,70,76,68,55,67,68,57,57,53,50,51,53,53,51,51,52,48,52,51,49,63,65,43,50,75,71,65,49,59,75,82,75,77,59,86,68,75,62,63,47,63,82,37,69,85,64,52,78,63,64,52,27,47,55,49,24,68,73,42,44,71,30,74,85,63,55,46,46,66,54,51,46,56,41,49,63,70,42,90,44,47,48,50,30,39,52,50,48,56,52,58,74,65,41,43,70,36,39,64,69,49,50,52,51,33,44,51,52,47,52,51,52,50,49,61,56,54,73,70,37,63,72,52,53,52,55,52,62,68,36,89,86,55,87,62,67,96,36,67,70,56,46,55,51,46,39,65,74,72,33,54,39,59,33,61,75,74,67,62,91,81,51,77,44,68,58,44,55,52,53,46,58,50,39,49,61,67,72,56,72,92,76,82,63,96,67,70,82,70,74,38,56,56,66,57,62,65,72,63,74,72,74,67,40,58,65,27,32,41,37,35,69,43,62,68,40,60,82,48,60,68,56,52,53,42,39,56,51,50,47,56,46,34,73,77,40,60,68,43,65,61,22,35,40,38,40,37,24,48,25,30,31,76,89,56,56,72,87,75,40,85,77,56,60,88,50,51,47,80,50,61,58,40,76,43,51,36,68,83,30,67,74,48,50,52,52,35,50,75,63,71,46,49,71,65,61,52,47,53,50,51,35,54,44,12,25,60,13,63,79,39,66,48,34,22,53,88,62,50,21,28,32,50,34,41,27,80,32,33,54,66,34,17,38,25,50,46,31,34,66,38,100,87,30,73,33,79,40,61,48,53,65,56,80,59,64,69,51,75,76,71,122

Radius of gyration: 29.23 Å; Cα contacts (8 Å, |Δi|>4): 472; chains: 1; bounding box: 86×83×69 Å

Secondary structure (DSSP, 8-state):
--TTSSSSS----HHHHHHHHHHHHHHHHHHHTGGGS-GGGS--S--HHHHS-SS-TTHHHHHHHHHHTTSTT---HHHHHHHHTTSSSHHHHHHHHHHHHH-EEE-HHHHHHHHHHHHHHHHHHHTT-HHHHHHHHH-TT-SSTT-HHHHHHHIIIIIEEEEESS-GGGTTTHHHHHHHHHHHHHHS-S-S-SS----EEHHHHHHT--S-SSS-EEEEEEEEESSSHHHHHHHHHHHHHHHH-GGGTT-EEEEEEEEEETT--GGGSTT--TTEEEEEEEEEPBTT-HHHHHHHHHTT--HHHHHHHHHHHHHHHHSS---SGGG--B-EEETTBB-TTB-GGGT--BTTB--SSPB---TTTTGGG--

pLDDT: mean 83.94, std 16.83, range [33.59, 98.25]

Mean predicted aligned error: 10.09 Å

Sequence (371 aa):
MTQKDSNQYLNLKGDNITKEIKLLRRKQSDIMNPYRRPISSILPEERQVENTLLFDEKTDSEAYYDRFSNWEGSISTKKIRDWLNQFETTMDKNIAHILLSKFQFFSKTDIESATRNLQEKLLDLLLRKENLWKAFRDDPKVALKDNEAEFKKWLRNKIIRYAMLPSPSDTSVESQHRLWAIYERSALTATSSTDGKKIRPLSEYFQAGKGDHETSVFVFMDYTNGSGNQLAKCIRKINKLLEQYPAYQQSSFIFMYVVQATSFNLASIEFAPENSEIIYYKPMLGYKSQEIMDILANHQISESEYGDFIEKYCLRASGKSSVGYRESGALTCHHYSCPNNTLPFFHKPSTNWEPLFRNSQTPSATRYKQK